Protein AF-A0A8H3UGL5-F1 (afdb_monomer_lite)

Sequence (733 aa):
MAEKVADAQNFEKLKSAYQSCKDDAAAKTAGVTPLVNMLQDFRQTWYKHDTSKDRITAGLLWVVQNSVSALIRITVDTDDRMPDQNIISFRAPKISLPALQYYRNNKTLSSYTSALADMYTLLNIDPRPLKLESAVQFEAELAKVSIGPDRYADLSYYYNPTTLVEMDQRLPNISTTAMLETLVPAGYKPTKIINSDPWFFGNLSTILLHTSDETIYQYLQNRITFSWATKLHSSYTKPISDLAASLTGQKPVTAEDRSALCTSETDLGLKWLLSAVYVQRYSTPGAKELAEEMVKNVMAAFKQNLKNESWMSAEARAKAMLKMDKMVARVGFPTSSPNITNPVELQAYYRDTTITKSSFNNSRAFASQKLIAQWKGLLKTDTDSWDIGVSDVNANYESIGNRLIIPLGILQYPIFSSQLPEYISYGAVGSIAGHEITHGFDNNGAMYDENGHYSEWWDPTTRSRFENKTQCFISQYANFSVPSPTPGPPIPLNGLQTLGENIADAGGLSASFSAWKQRSTSSPQANALLPGLNFTAAQLFFLSYSTFWCANQSPERLVSQVYSDWHSPPQFRIHAASGYPVEGVSNPSSFITPASLLKAWVVLHGDKVVGHVAIMSPDLSSLAAKMYAKTGGDVKKSASLGRLFVDAEVRGRGFGTSLVAVAQEWAKTEGIRLLLVVLEKDEVAKRMYERLGWDVLGKDVYDDGEREHIAFAYASPIDAMLAQRNHEKRDAK

InterPro domains:
  IPR000182 GNAT domain [PF00583] (595-694)
  IPR000182 GNAT domain [PS51186] (546-719)
  IPR000718 Peptidase M13 [PS51885] (1-601)
  IPR000718 Peptidase M13 [PTHR11733] (11-575)
  IPR000718 Peptidase M13 [cd08662] (1-574)
  IPR008753 Peptidase M13, N-terminal domain [PF05649] (6-334)
  IPR016181 Acyl-CoA N-acyltransferase [SSF55729] (595-710)
  IPR018497 Peptidase M13, C-terminal domain [PF01431] (394-576)
  IPR018497 Peptidase M13, C-terminal domain [PR00786] (386-398)
  IPR018497 Peptidase M13, C-terminal domain [PR00786] (404-416)
  IPR018497 Peptidase M13, C-terminal domain [PR00786] (425-441)
  IPR018497 Peptidase M13, C-terminal domain [PR00786] (501-512)
  IPR024079 Metallopeptidase, catalytic domain superfamily [G3DSA:3.40.390.10] (283-575)
  IPR042089 Peptidase M13, domain 2 [G3DSA:1.10.1380.10] (4-381)

Organism: Venturia inaequalis (NCBI:txid5025)

Structure (mmCIF, N/CA/C/O backbone):
data_AF-A0A8H3UGL5-F1
#
_entry.id   AF-A0A8H3UGL5-F1
#
loop_
_atom_site.group_PDB
_atom_site.id
_atom_site.type_symbol
_atom_site.label_atom_id
_atom_site.label_alt_id
_atom_site.label_comp_id
_atom_site.label_asym_id
_atom_site.label_entity_id
_atom_site.label_seq_id
_atom_site.pdbx_PDB_ins_code
_atom_site.Cartn_x
_atom_site.Cartn_y
_atom_site.Cartn_z
_atom_site.occupancy
_atom_site.B_iso_or_equiv
_atom_site.auth_seq_id
_atom_site.auth_comp_id
_atom_site.auth_asym_id
_atom_site.auth_atom_id
_atom_site.pdbx_PDB_model_num
ATOM 1 N N . MET A 1 1 ? 4.315 -40.675 5.692 1.00 81.94 1 MET A N 1
ATOM 2 C CA . MET A 1 1 ? 5.666 -40.681 5.075 1.00 81.94 1 MET A CA 1
ATOM 3 C C . MET A 1 1 ? 5.786 -39.574 4.032 1.00 81.94 1 MET A C 1
ATOM 5 O O . MET A 1 1 ? 6.685 -38.763 4.179 1.00 81.94 1 MET A O 1
ATOM 9 N N . ALA A 1 2 ? 4.862 -39.483 3.064 1.00 87.75 2 ALA A N 1
ATOM 10 C CA . ALA A 1 2 ? 4.851 -38.434 2.036 1.00 87.75 2 ALA A CA 1
ATOM 11 C C . ALA A 1 2 ? 4.864 -36.995 2.595 1.00 87.75 2 ALA A C 1
ATOM 13 O O . ALA A 1 2 ? 5.714 -36.211 2.196 1.00 87.75 2 ALA A O 1
ATOM 14 N N . GLU A 1 3 ? 4.014 -36.675 3.578 1.00 91.94 3 GLU A N 1
ATOM 15 C CA . GLU A 1 3 ? 3.973 -35.333 4.190 1.00 91.94 3 GLU A CA 1
ATOM 16 C C . GLU A 1 3 ? 5.302 -34.918 4.830 1.00 91.94 3 GLU A C 1
ATOM 18 O O . GLU A 1 3 ? 5.777 -33.820 4.582 1.00 91.94 3 GLU A O 1
ATOM 23 N N . LYS A 1 4 ? 5.953 -35.815 5.586 1.00 93.12 4 LYS A N 1
ATOM 24 C CA . LYS A 1 4 ? 7.270 -35.541 6.190 1.00 93.12 4 LYS A CA 1
ATOM 25 C C . LYS A 1 4 ? 8.353 -35.286 5.139 1.00 93.12 4 LYS A C 1
ATOM 27 O O . LYS A 1 4 ? 9.237 -34.467 5.357 1.00 93.12 4 LYS A O 1
ATOM 32 N N . VAL A 1 5 ? 8.302 -36.007 4.017 1.00 96.19 5 VAL A N 1
ATOM 33 C CA . VAL A 1 5 ? 9.244 -35.814 2.905 1.00 96.19 5 VAL A CA 1
ATOM 34 C C . VAL A 1 5 ? 8.989 -34.472 2.220 1.00 96.19 5 VAL A C 1
ATOM 36 O O . VAL A 1 5 ? 9.940 -33.727 1.993 1.00 96.19 5 VAL A O 1
ATOM 39 N N . ALA A 1 6 ? 7.725 -34.143 1.942 1.00 96.62 6 ALA A N 1
ATOM 40 C CA . ALA A 1 6 ? 7.345 -32.865 1.350 1.00 96.62 6 ALA A CA 1
ATOM 41 C C . ALA A 1 6 ? 7.736 -31.685 2.253 1.00 96.62 6 ALA A C 1
ATOM 43 O O . ALA A 1 6 ? 8.317 -30.718 1.771 1.00 96.62 6 ALA A O 1
ATOM 44 N N . ASP A 1 7 ? 7.499 -31.797 3.561 1.00 95.62 7 ASP A N 1
ATOM 45 C CA . ASP A 1 7 ? 7.851 -30.779 4.552 1.00 95.62 7 ASP A CA 1
ATOM 46 C C . ASP A 1 7 ? 9.367 -30.534 4.602 1.00 95.62 7 ASP A C 1
ATOM 48 O O . ASP A 1 7 ? 9.825 -29.401 4.455 1.00 95.62 7 ASP A O 1
ATOM 52 N N . ALA A 1 8 ? 10.169 -31.604 4.666 1.00 96.25 8 ALA A N 1
ATOM 53 C CA . ALA A 1 8 ? 11.627 -31.500 4.618 1.00 96.25 8 ALA A CA 1
ATOM 54 C C . ALA A 1 8 ? 12.128 -30.848 3.314 1.00 96.25 8 ALA A C 1
ATOM 56 O O . ALA A 1 8 ? 13.020 -30.000 3.340 1.00 96.25 8 ALA A O 1
ATOM 57 N N . GLN A 1 9 ? 11.542 -31.201 2.167 1.00 96.69 9 GLN A N 1
ATOM 58 C CA . GLN A 1 9 ? 11.900 -30.618 0.869 1.00 96.69 9 GLN A CA 1
ATOM 59 C C . GLN A 1 9 ? 11.495 -29.142 0.756 1.00 96.69 9 GLN A C 1
ATOM 61 O O . GLN A 1 9 ? 12.252 -28.335 0.212 1.00 96.69 9 GLN A O 1
ATOM 66 N N . ASN A 1 10 ? 10.329 -28.773 1.287 1.00 97.06 10 ASN A N 1
ATOM 67 C CA . ASN A 1 10 ? 9.876 -27.387 1.369 1.00 97.06 10 ASN A CA 1
ATOM 68 C C . ASN A 1 10 ? 10.818 -26.549 2.236 1.00 97.06 10 ASN A C 1
ATOM 70 O O . ASN A 1 10 ? 11.242 -25.468 1.820 1.00 97.06 10 ASN A O 1
ATOM 74 N N . PHE A 1 11 ? 11.197 -27.066 3.406 1.00 96.12 11 PHE A N 1
ATOM 75 C CA . PHE A 1 11 ? 12.135 -26.393 4.296 1.00 96.12 11 PHE A CA 1
ATOM 76 C C . PHE A 1 11 ? 13.517 -26.223 3.653 1.00 96.12 11 PHE A C 1
ATOM 78 O O . PHE A 1 11 ? 14.090 -25.136 3.708 1.00 96.12 11 PHE A O 1
ATOM 85 N N . GLU A 1 12 ? 14.041 -27.243 2.967 1.00 96.75 12 GLU A N 1
ATOM 86 C CA . GLU A 1 12 ? 15.314 -27.120 2.247 1.00 96.75 12 GLU A CA 1
ATOM 87 C C . GLU A 1 12 ? 15.232 -26.133 1.071 1.00 96.75 12 GLU A C 1
ATOM 89 O O . GLU A 1 12 ? 16.198 -25.406 0.831 1.00 96.75 12 GLU A O 1
ATOM 94 N N . LYS A 1 13 ? 14.087 -26.014 0.379 1.00 97.25 13 LYS A N 1
ATOM 95 C CA . LYS A 1 13 ? 13.869 -24.962 -0.634 1.00 97.25 13 LYS A CA 1
ATOM 96 C C . LYS A 1 13 ? 13.930 -23.565 -0.008 1.00 97.25 13 LYS A C 1
ATOM 98 O O . LYS A 1 13 ? 14.656 -22.707 -0.514 1.00 97.25 13 LYS A O 1
ATOM 103 N N . LEU A 1 14 ? 13.214 -23.355 1.099 1.00 96.44 14 LEU A N 1
ATOM 104 C CA . LEU A 1 14 ? 13.200 -22.098 1.855 1.00 96.44 14 LEU A CA 1
ATOM 105 C C . LEU A 1 14 ? 14.610 -21.714 2.330 1.00 96.44 14 LEU A C 1
ATOM 107 O O . LEU A 1 14 ? 15.092 -20.610 2.078 1.00 96.44 14 LEU A O 1
ATOM 111 N N . LYS A 1 15 ? 15.307 -22.663 2.955 1.00 96.62 15 LYS A N 1
ATOM 112 C CA . LYS A 1 15 ? 16.679 -22.507 3.439 1.00 96.62 15 LYS A CA 1
ATOM 113 C C . LYS A 1 15 ? 17.659 -22.225 2.305 1.00 96.62 15 LYS A C 1
ATOM 115 O O . LYS A 1 15 ? 18.490 -21.335 2.448 1.00 96.62 15 LYS A O 1
ATOM 120 N N . SER A 1 16 ? 17.546 -22.924 1.176 1.00 97.25 16 SER A N 1
ATOM 121 C CA . SER A 1 16 ? 18.399 -22.698 0.003 1.00 97.25 16 SER A CA 1
ATOM 122 C C . SER A 1 16 ? 18.219 -21.289 -0.561 1.00 97.25 16 SER A C 1
ATOM 124 O O . SER A 1 16 ? 19.206 -20.643 -0.911 1.00 97.25 16 SER A O 1
ATOM 126 N N . ALA A 1 17 ? 16.983 -20.778 -0.605 1.00 96.75 17 ALA A N 1
ATOM 127 C CA . ALA A 1 17 ? 16.708 -19.413 -1.049 1.00 96.75 17 ALA A CA 1
ATOM 128 C C . ALA A 1 17 ? 17.379 -18.393 -0.119 1.00 96.75 17 ALA A C 1
ATOM 130 O O . ALA A 1 17 ? 18.175 -17.569 -0.579 1.00 96.75 17 ALA A O 1
ATOM 131 N N . TYR A 1 18 ? 17.161 -18.525 1.190 1.00 96.44 18 TYR A N 1
ATOM 132 C CA . TYR A 1 18 ? 17.775 -17.658 2.193 1.00 96.44 18 TYR A CA 1
ATOM 133 C C . TYR A 1 18 ? 19.312 -17.719 2.161 1.00 96.44 18 TYR A C 1
ATOM 135 O O . TYR A 1 18 ? 19.978 -16.684 2.150 1.00 96.44 18 TYR A O 1
ATOM 143 N N . GLN A 1 19 ? 19.894 -18.920 2.077 1.00 96.31 19 GLN A N 1
ATOM 144 C CA . GLN A 1 19 ? 21.344 -19.125 2.012 1.00 96.31 19 GLN A CA 1
ATOM 145 C C . GLN A 1 19 ? 21.959 -18.554 0.731 1.00 96.31 19 GLN A C 1
ATOM 147 O O . GLN A 1 19 ? 22.994 -17.898 0.810 1.00 96.31 19 GLN A O 1
ATOM 152 N N . SER A 1 20 ? 21.310 -18.731 -0.426 1.00 95.56 20 SER A N 1
ATOM 153 C CA . SER A 1 20 ? 21.769 -18.139 -1.692 1.00 95.56 20 SER A CA 1
ATOM 154 C C . SER A 1 20 ? 21.808 -16.612 -1.634 1.00 95.56 20 SER A C 1
ATOM 156 O O . SER A 1 20 ? 22.701 -15.988 -2.198 1.00 95.56 20 SER A O 1
ATOM 158 N N . CYS A 1 21 ? 20.861 -16.000 -0.918 1.00 94.12 21 CYS A N 1
ATOM 159 C CA . CYS A 1 21 ? 20.869 -14.568 -0.682 1.00 94.12 21 CYS A CA 1
ATOM 160 C C . CYS A 1 21 ? 21.972 -14.173 0.306 1.00 94.12 21 CYS A C 1
ATOM 162 O O . CYS A 1 21 ? 22.686 -13.204 0.054 1.00 94.12 21 CYS A O 1
ATOM 164 N N . LYS A 1 22 ? 22.153 -14.924 1.401 1.00 93.19 22 LYS A N 1
ATOM 165 C CA . LYS A 1 22 ? 23.169 -14.666 2.436 1.00 93.19 22 LYS A CA 1
ATOM 166 C C . LYS A 1 22 ? 24.610 -14.827 1.950 1.00 93.19 22 LYS A C 1
ATOM 168 O O . LYS A 1 22 ? 25.494 -14.269 2.596 1.00 93.19 22 LYS A O 1
ATOM 173 N N . ASP A 1 23 ? 24.845 -15.543 0.852 1.00 94.19 23 ASP A N 1
ATOM 174 C CA . ASP A 1 23 ? 26.164 -15.698 0.230 1.00 94.19 23 ASP A CA 1
ATOM 175 C C . ASP A 1 23 ? 26.658 -14.368 -0.376 1.00 94.19 23 ASP A C 1
ATOM 177 O O . ASP A 1 23 ? 26.507 -14.070 -1.564 1.00 94.19 23 ASP A O 1
ATOM 181 N N . ASP A 1 24 ? 27.222 -13.527 0.492 1.00 90.81 24 ASP A N 1
ATOM 182 C CA . ASP A 1 24 ? 27.730 -12.203 0.140 1.00 90.81 24 ASP A CA 1
ATOM 183 C C . ASP A 1 24 ? 28.880 -12.276 -0.868 1.00 90.81 24 ASP A C 1
ATOM 185 O O . ASP A 1 24 ? 28.948 -11.460 -1.787 1.00 90.81 24 ASP A O 1
ATOM 189 N N . ALA A 1 25 ? 29.742 -13.290 -0.740 1.00 93.06 25 ALA A N 1
ATOM 190 C CA . ALA A 1 25 ? 30.865 -13.505 -1.641 1.00 93.06 25 ALA A CA 1
ATOM 191 C C . ALA A 1 25 ? 30.375 -13.816 -3.059 1.00 93.06 25 ALA A C 1
ATOM 193 O O . ALA A 1 25 ? 30.822 -13.167 -4.003 1.00 93.06 25 ALA A O 1
ATOM 194 N N . ALA A 1 26 ? 29.410 -14.728 -3.216 1.00 94.50 26 ALA A N 1
ATOM 195 C CA . ALA A 1 26 ? 28.825 -15.029 -4.520 1.00 94.50 26 ALA A CA 1
ATOM 196 C C . ALA A 1 26 ? 28.144 -13.802 -5.144 1.00 94.50 26 ALA A C 1
ATOM 198 O O . ALA A 1 26 ? 28.345 -13.527 -6.329 1.00 94.50 26 ALA A O 1
ATOM 199 N N . ALA A 1 27 ? 27.386 -13.028 -4.359 1.00 92.44 27 ALA A N 1
ATOM 200 C CA . ALA A 1 27 ? 26.757 -11.798 -4.840 1.00 92.44 27 ALA A CA 1
ATOM 201 C C . ALA A 1 27 ? 27.790 -10.735 -5.253 1.00 92.44 27 ALA A C 1
ATOM 203 O O . ALA A 1 27 ? 27.627 -10.084 -6.285 1.00 92.44 27 ALA A O 1
ATOM 204 N N . LYS A 1 28 ? 28.874 -10.581 -4.486 1.00 93.12 28 LYS A N 1
ATOM 205 C CA . LYS A 1 28 ? 29.972 -9.659 -4.799 1.00 93.12 28 LYS A CA 1
ATOM 206 C C . LYS A 1 28 ? 30.737 -10.088 -6.049 1.00 93.12 28 LYS A C 1
ATOM 208 O O . LYS A 1 28 ? 31.043 -9.244 -6.883 1.00 93.12 28 LYS A O 1
ATOM 213 N N . THR A 1 29 ? 31.007 -11.384 -6.207 1.00 96.06 29 THR A N 1
ATOM 214 C CA . THR A 1 29 ? 31.648 -11.948 -7.404 1.00 96.06 29 THR A CA 1
ATOM 215 C C . THR A 1 29 ? 30.775 -11.790 -8.646 1.00 96.06 29 THR A C 1
ATOM 217 O O . THR A 1 29 ? 31.304 -11.482 -9.710 1.00 96.06 29 THR A O 1
ATOM 220 N N . ALA A 1 30 ? 29.453 -11.960 -8.530 1.00 96.06 30 ALA A N 1
ATOM 221 C CA . ALA A 1 30 ? 28.528 -11.711 -9.637 1.00 96.06 30 ALA A CA 1
ATOM 222 C C . ALA A 1 30 ? 28.521 -10.234 -10.073 1.00 96.06 30 ALA A C 1
ATOM 224 O O . ALA A 1 30 ? 28.273 -9.939 -11.243 1.00 96.06 30 ALA A O 1
ATOM 225 N N . GLY A 1 31 ? 28.810 -9.315 -9.147 1.00 95.31 31 GLY A N 1
ATOM 226 C CA . GLY A 1 31 ? 28.945 -7.894 -9.430 1.00 95.31 31 GLY A CA 1
ATOM 227 C C . GLY A 1 31 ? 27.689 -7.311 -10.076 1.00 95.31 31 GLY A C 1
ATOM 228 O O . GLY A 1 31 ? 26.563 -7.623 -9.691 1.00 95.31 31 GLY A O 1
ATOM 229 N N . VAL A 1 32 ? 27.889 -6.480 -11.098 1.00 96.94 32 VAL A N 1
ATOM 230 C CA . VAL A 1 32 ? 26.809 -5.860 -11.888 1.00 96.94 32 VAL A CA 1
ATOM 231 C C . VAL A 1 32 ? 26.359 -6.700 -13.084 1.00 96.94 32 VAL A C 1
ATOM 233 O O . VAL A 1 32 ? 25.373 -6.359 -13.737 1.00 96.94 32 VAL A O 1
ATOM 236 N N . THR A 1 33 ? 27.058 -7.800 -13.384 1.00 97.56 33 THR A N 1
ATOM 237 C CA . THR A 1 33 ? 26.854 -8.598 -14.601 1.00 97.56 33 THR A CA 1
ATOM 238 C C . THR A 1 33 ? 25.400 -9.036 -14.811 1.00 97.56 33 THR A C 1
ATOM 240 O O . THR A 1 33 ? 24.916 -8.878 -15.931 1.00 97.56 33 THR A O 1
ATOM 243 N N . PRO A 1 34 ? 24.648 -9.515 -13.795 1.00 97.19 34 PRO A N 1
ATOM 244 C CA . PRO A 1 34 ? 23.256 -9.916 -14.002 1.00 97.19 34 PRO A CA 1
ATOM 245 C C . PRO A 1 34 ? 22.350 -8.779 -14.497 1.00 97.19 34 PRO A C 1
ATOM 247 O O . PRO A 1 34 ? 21.527 -9.000 -15.385 1.00 97.19 34 PRO A O 1
ATOM 250 N N . LEU A 1 35 ? 22.523 -7.559 -13.973 1.00 97.81 35 LEU A N 1
ATOM 251 C CA . LEU A 1 35 ? 21.745 -6.394 -14.405 1.00 97.81 35 LEU A CA 1
ATOM 252 C C . LEU A 1 35 ? 22.219 -5.868 -15.766 1.00 97.81 35 LEU A C 1
ATOM 254 O O . LEU A 1 35 ? 21.395 -5.501 -16.598 1.00 97.81 35 LEU A O 1
ATOM 258 N N . VAL A 1 36 ? 23.527 -5.882 -16.034 1.00 98.00 36 VAL A N 1
ATOM 259 C CA . VAL A 1 36 ? 24.068 -5.503 -17.349 1.00 98.00 36 VAL A CA 1
ATOM 260 C C . VAL A 1 36 ? 23.531 -6.423 -18.448 1.00 98.00 36 VAL A C 1
ATOM 262 O O . VAL A 1 36 ? 23.063 -5.926 -19.469 1.00 98.00 36 VAL A O 1
ATOM 265 N N . ASN A 1 37 ? 23.519 -7.740 -18.226 1.00 97.56 37 ASN A N 1
ATOM 266 C CA . ASN A 1 37 ? 22.947 -8.700 -19.175 1.00 97.56 37 ASN A CA 1
ATOM 267 C C . ASN A 1 37 ? 21.457 -8.424 -19.411 1.00 97.56 37 ASN A C 1
ATOM 269 O O . ASN A 1 37 ? 21.000 -8.380 -20.546 1.00 97.56 37 ASN A O 1
ATOM 273 N N . MET A 1 38 ? 20.714 -8.145 -18.340 1.00 97.62 38 MET A N 1
ATOM 274 C CA . MET A 1 38 ? 19.297 -7.802 -18.423 1.00 97.62 38 MET A CA 1
ATOM 275 C C . MET A 1 38 ? 19.041 -6.523 -19.247 1.00 97.62 38 MET A C 1
ATOM 277 O O . MET A 1 38 ? 18.114 -6.483 -20.055 1.00 97.62 38 MET A O 1
ATOM 281 N N . LEU A 1 39 ? 19.880 -5.493 -19.102 1.00 97.88 39 LEU A N 1
ATOM 282 C CA . LEU A 1 39 ? 19.813 -4.277 -19.923 1.00 97.88 39 LEU A CA 1
ATOM 283 C C . LEU A 1 39 ? 20.205 -4.538 -21.387 1.00 97.88 39 LEU A C 1
ATOM 285 O O . LEU A 1 39 ? 19.631 -3.931 -22.291 1.00 97.88 39 LEU A O 1
ATOM 289 N N . GLN A 1 40 ? 21.145 -5.449 -21.646 1.00 97.44 40 GLN A N 1
ATOM 290 C CA . GLN A 1 40 ? 21.504 -5.865 -23.005 1.00 97.44 40 GLN A CA 1
ATOM 291 C C . GLN A 1 40 ? 20.361 -6.626 -23.689 1.00 97.44 40 GLN A C 1
ATOM 293 O O . GLN A 1 40 ? 20.052 -6.332 -24.844 1.00 97.44 40 GLN A O 1
ATOM 298 N N . ASP A 1 41 ? 19.690 -7.536 -22.982 1.00 97.81 41 ASP A N 1
ATOM 299 C CA . ASP A 1 41 ? 18.515 -8.255 -23.488 1.00 97.81 41 ASP A CA 1
ATOM 300 C C . ASP A 1 41 ? 17.373 -7.284 -23.826 1.00 97.81 41 ASP A C 1
ATOM 302 O O . ASP A 1 41 ? 16.737 -7.387 -24.883 1.00 97.81 41 ASP A O 1
ATOM 306 N N . PHE A 1 42 ? 17.142 -6.287 -22.964 1.00 98.19 42 PHE A N 1
ATOM 307 C CA . PHE A 1 42 ? 16.182 -5.216 -23.229 1.00 98.19 42 PHE A CA 1
ATOM 308 C C . PHE A 1 42 ? 16.574 -4.396 -24.463 1.00 98.19 42 PHE A C 1
ATOM 310 O O . PHE A 1 42 ? 15.747 -4.169 -25.347 1.00 98.19 42 PHE A O 1
ATOM 317 N N . ARG A 1 43 ? 17.851 -4.009 -24.579 1.00 97.12 43 ARG A N 1
ATOM 318 C CA . ARG A 1 43 ? 18.382 -3.294 -25.746 1.00 97.12 43 ARG A CA 1
ATOM 319 C C . ARG A 1 43 ? 18.146 -4.068 -27.040 1.00 97.12 43 ARG A C 1
ATOM 321 O O . ARG A 1 43 ? 17.683 -3.492 -28.021 1.00 97.12 43 ARG A O 1
ATOM 328 N N . GLN A 1 44 ? 18.457 -5.361 -27.054 1.00 97.31 44 GLN A N 1
ATOM 329 C CA . GLN A 1 44 ? 18.220 -6.214 -28.218 1.00 97.31 44 GLN A CA 1
ATOM 330 C C . GLN A 1 44 ? 16.731 -6.298 -28.555 1.00 97.31 44 GLN A C 1
ATOM 332 O O . GLN A 1 44 ? 16.378 -6.276 -29.727 1.00 97.31 44 GLN A O 1
ATOM 337 N N . THR A 1 45 ? 15.860 -6.372 -27.548 1.00 96.88 45 THR A N 1
ATOM 338 C CA . THR A 1 45 ? 14.404 -6.375 -27.748 1.00 96.88 45 THR A CA 1
ATOM 339 C C . THR A 1 45 ? 13.929 -5.072 -28.385 1.00 96.88 45 THR A C 1
ATOM 341 O O . THR A 1 45 ? 13.194 -5.112 -29.364 1.00 96.88 45 THR A O 1
ATOM 344 N N . TRP A 1 46 ? 14.406 -3.925 -27.896 1.00 96.75 46 TRP A N 1
ATOM 345 C CA . TRP A 1 46 ? 14.061 -2.615 -28.446 1.00 96.75 46 TRP A CA 1
ATOM 346 C C . TRP A 1 46 ? 14.495 -2.470 -29.911 1.00 96.75 46 TRP A C 1
ATOM 348 O O . TRP A 1 46 ? 13.679 -2.174 -30.776 1.00 96.75 46 TRP A O 1
ATOM 358 N N . TYR A 1 47 ? 15.765 -2.734 -30.226 1.00 96.12 47 TYR A N 1
ATOM 359 C CA . TYR A 1 47 ? 16.312 -2.493 -31.569 1.00 96.12 47 TYR A CA 1
ATOM 360 C C . TYR A 1 47 ? 15.995 -3.585 -32.608 1.00 96.12 47 TYR A C 1
ATOM 362 O O . TYR A 1 47 ? 16.440 -3.472 -33.746 1.00 96.12 47 TYR A O 1
ATOM 370 N N . LYS A 1 48 ? 15.218 -4.620 -32.257 1.00 96.19 48 LYS A N 1
ATOM 371 C CA . LYS A 1 48 ? 14.674 -5.599 -33.221 1.00 96.19 48 LYS A CA 1
ATOM 372 C C . LYS A 1 48 ? 13.540 -5.042 -34.082 1.00 96.19 48 LYS A C 1
ATOM 374 O O . LYS A 1 48 ? 13.184 -5.670 -35.074 1.00 96.19 48 LYS A O 1
ATOM 379 N N . HIS A 1 49 ? 12.959 -3.914 -33.685 1.00 95.06 49 HIS A N 1
ATOM 380 C CA . HIS A 1 49 ? 11.800 -3.323 -34.338 1.00 95.06 49 HIS A CA 1
ATOM 381 C C . HIS A 1 49 ? 12.155 -1.982 -34.988 1.00 95.06 49 HIS A C 1
ATOM 383 O O . HIS A 1 49 ? 12.919 -1.185 -34.432 1.00 95.06 49 HIS A O 1
ATOM 389 N N . ASP A 1 50 ? 11.571 -1.721 -36.157 1.00 92.62 50 ASP A N 1
ATOM 390 C CA . ASP A 1 50 ? 11.890 -0.541 -36.966 1.00 92.62 50 ASP A CA 1
ATOM 391 C C . ASP A 1 50 ? 10.999 0.665 -36.648 1.00 92.62 50 ASP A C 1
ATOM 393 O O . ASP A 1 50 ? 11.456 1.805 -36.725 1.00 92.62 50 ASP A O 1
ATOM 397 N N . THR A 1 51 ? 9.741 0.433 -36.260 1.00 96.44 51 THR A N 1
ATOM 398 C CA . THR A 1 51 ? 8.786 1.510 -35.968 1.00 96.44 51 THR A CA 1
ATOM 399 C C . THR A 1 51 ? 8.782 1.876 -34.484 1.00 96.44 51 THR A C 1
ATOM 401 O O . THR A 1 51 ? 8.935 1.014 -33.619 1.00 96.44 51 THR A O 1
ATOM 404 N N . SER A 1 52 ? 8.550 3.155 -34.174 1.00 96.19 52 SER A N 1
ATOM 405 C CA . SER A 1 52 ? 8.426 3.637 -32.787 1.00 96.19 52 SER A CA 1
ATOM 406 C C . SER A 1 52 ? 7.339 2.878 -32.012 1.00 96.19 52 SER A C 1
ATOM 408 O O . SER A 1 52 ? 7.579 2.399 -30.905 1.00 96.19 52 SER A O 1
ATOM 410 N N . LYS A 1 53 ? 6.167 2.658 -32.629 1.00 97.31 53 LYS A N 1
ATOM 411 C CA . LYS A 1 53 ? 5.061 1.902 -32.021 1.00 97.31 53 LYS A CA 1
ATOM 412 C C . LYS A 1 53 ? 5.474 0.484 -31.631 1.00 97.31 53 LYS A C 1
ATOM 414 O O . LYS A 1 53 ? 5.194 0.052 -30.511 1.00 97.31 53 LYS A O 1
ATOM 419 N N . ASP A 1 54 ? 6.144 -0.234 -32.527 1.00 97.56 54 ASP A N 1
ATOM 420 C CA . ASP A 1 54 ? 6.553 -1.616 -32.274 1.00 97.56 54 ASP A CA 1
ATOM 421 C C . ASP A 1 54 ? 7.661 -1.680 -31.218 1.00 97.56 54 ASP A C 1
ATOM 423 O O . ASP A 1 54 ? 7.617 -2.538 -30.337 1.00 97.56 54 ASP A O 1
ATOM 427 N N . ARG A 1 55 ? 8.599 -0.722 -31.228 1.00 97.69 55 ARG A N 1
ATOM 428 C CA . ARG A 1 55 ? 9.632 -0.576 -30.189 1.00 97.69 55 ARG A CA 1
ATOM 429 C C . ARG A 1 55 ? 9.031 -0.352 -28.809 1.00 97.69 55 ARG A C 1
ATOM 431 O O . ARG A 1 55 ? 9.381 -1.069 -27.872 1.00 97.69 55 ARG A O 1
ATOM 438 N N . ILE A 1 56 ? 8.110 0.607 -28.680 1.00 98.06 56 ILE A N 1
ATOM 439 C CA . ILE A 1 56 ? 7.446 0.914 -27.407 1.00 98.06 56 ILE A CA 1
ATOM 440 C C . ILE A 1 56 ? 6.622 -0.290 -26.948 1.00 98.06 56 ILE A C 1
ATOM 442 O O . ILE A 1 56 ? 6.707 -0.666 -25.783 1.00 98.06 56 ILE A O 1
ATOM 446 N N . THR A 1 57 ? 5.878 -0.931 -27.853 1.00 98.06 57 THR A N 1
ATOM 447 C CA . THR A 1 57 ? 5.067 -2.118 -27.542 1.00 98.06 57 THR A CA 1
ATOM 448 C C . THR A 1 57 ? 5.936 -3.274 -27.043 1.00 98.06 57 THR A C 1
ATOM 450 O O . THR A 1 57 ? 5.677 -3.816 -25.969 1.00 98.06 57 THR A O 1
ATOM 453 N N . ALA A 1 58 ? 6.997 -3.628 -27.772 1.00 98.06 58 ALA A N 1
ATOM 454 C CA . ALA A 1 58 ? 7.903 -4.711 -27.400 1.00 98.06 58 ALA A CA 1
ATOM 455 C C . ALA A 1 58 ? 8.684 -4.395 -26.117 1.00 98.06 58 ALA A C 1
ATOM 457 O O . ALA A 1 58 ? 8.821 -5.250 -25.241 1.00 98.06 58 ALA A O 1
ATOM 458 N N . GLY A 1 59 ? 9.155 -3.154 -25.967 1.00 97.94 59 GLY A N 1
ATOM 459 C CA . GLY A 1 59 ? 9.835 -2.694 -24.762 1.00 97.94 59 GLY A CA 1
ATOM 460 C C . GLY A 1 59 ? 8.925 -2.729 -23.533 1.00 97.94 59 GLY A C 1
ATOM 461 O O . GLY A 1 59 ? 9.340 -3.205 -22.476 1.00 97.94 59 GLY A O 1
ATOM 462 N N . LEU A 1 60 ? 7.672 -2.289 -23.676 1.00 97.75 60 LEU A N 1
ATOM 463 C CA . LEU A 1 60 ? 6.676 -2.317 -22.610 1.00 97.75 60 LEU A CA 1
ATOM 464 C C . LEU A 1 60 ? 6.288 -3.757 -22.228 1.00 97.75 60 LEU A C 1
ATOM 466 O O . LEU A 1 60 ? 6.222 -4.091 -21.046 1.00 97.75 60 LEU A O 1
ATOM 470 N N . LEU A 1 61 ? 6.087 -4.635 -23.212 1.00 97.81 61 LEU A N 1
ATOM 471 C CA . LEU A 1 61 ? 5.849 -6.058 -22.970 1.00 97.81 61 LEU A CA 1
ATOM 472 C C . LEU A 1 61 ? 7.010 -6.691 -22.194 1.00 97.81 61 LEU A C 1
ATOM 474 O O . LEU A 1 61 ? 6.786 -7.394 -21.208 1.00 97.81 61 LEU A O 1
ATOM 478 N N . TRP A 1 62 ? 8.248 -6.387 -22.587 1.00 97.75 62 TRP A N 1
ATOM 479 C CA . TRP A 1 62 ? 9.441 -6.910 -21.930 1.00 97.75 62 TRP A CA 1
ATOM 480 C C . TRP A 1 62 ? 9.530 -6.467 -20.464 1.00 97.75 62 TRP A C 1
ATOM 482 O O . TRP A 1 62 ? 9.818 -7.293 -19.592 1.00 97.75 62 TRP A O 1
ATOM 492 N N . VAL A 1 63 ? 9.257 -5.190 -20.154 1.00 97.25 63 VAL A N 1
ATOM 493 C CA . VAL A 1 63 ? 9.288 -4.709 -18.757 1.00 97.25 63 VAL A CA 1
ATOM 494 C C . VAL A 1 63 ? 8.171 -5.339 -17.926 1.00 97.25 63 VAL A C 1
ATOM 496 O O . VAL A 1 63 ? 8.439 -5.749 -16.798 1.00 97.25 63 VAL A O 1
ATOM 499 N N . VAL A 1 64 ? 6.969 -5.533 -18.487 1.00 96.38 64 VAL A N 1
ATOM 500 C CA . VAL A 1 64 ? 5.870 -6.253 -17.817 1.00 96.38 64 VAL A CA 1
ATOM 501 C C . VAL A 1 64 ? 6.269 -7.699 -17.512 1.00 96.38 64 VAL A C 1
ATOM 503 O O . VAL A 1 64 ? 6.142 -8.137 -16.369 1.00 96.38 64 VAL A O 1
ATOM 506 N N . GLN A 1 65 ? 6.827 -8.423 -18.487 1.00 96.06 65 GLN A N 1
ATOM 507 C CA . GLN A 1 65 ? 7.301 -9.804 -18.313 1.00 96.06 65 GLN A CA 1
ATOM 508 C C . GLN A 1 65 ? 8.426 -9.928 -17.277 1.00 96.06 65 GLN A C 1
ATOM 510 O O . GLN A 1 65 ? 8.562 -10.961 -16.625 1.00 96.06 65 GLN A O 1
ATOM 515 N N . ASN A 1 66 ? 9.195 -8.858 -17.071 1.00 96.12 66 ASN A N 1
ATOM 516 C CA . ASN A 1 66 ? 10.228 -8.774 -16.043 1.00 96.12 66 ASN A CA 1
ATOM 517 C C . ASN A 1 66 ? 9.758 -8.039 -14.772 1.00 96.12 66 ASN A C 1
ATOM 519 O O . ASN A 1 66 ? 10.586 -7.592 -13.981 1.00 96.12 66 ASN A O 1
ATOM 523 N N . SER A 1 67 ? 8.440 -7.933 -14.551 1.00 95.06 67 SER A N 1
ATOM 524 C CA . SER A 1 67 ? 7.817 -7.356 -13.345 1.00 95.06 67 SER A CA 1
ATOM 525 C C . SER A 1 67 ? 8.261 -5.925 -13.009 1.00 95.06 67 SER A C 1
ATOM 527 O O . SER A 1 67 ? 8.305 -5.527 -11.844 1.00 95.06 67 SER A O 1
ATOM 529 N N . VAL A 1 68 ? 8.570 -5.131 -14.032 1.00 96.19 68 VAL A N 1
ATOM 530 C CA . VAL A 1 68 ? 8.905 -3.709 -13.929 1.00 96.19 68 VAL A CA 1
ATOM 531 C C . VAL A 1 68 ? 7.682 -2.883 -14.325 1.00 96.19 68 VAL A C 1
ATOM 533 O O . VAL A 1 68 ? 7.064 -3.113 -15.361 1.00 96.19 68 VAL A O 1
ATOM 536 N N . SER A 1 69 ? 7.328 -1.891 -13.504 1.00 94.81 69 SER A N 1
ATOM 537 C CA . SER A 1 69 ? 6.220 -0.977 -13.806 1.00 94.81 69 SER A CA 1
ATOM 538 C C . SER A 1 69 ? 6.728 0.265 -14.537 1.00 94.81 69 SER A C 1
ATOM 540 O O . SER A 1 69 ? 7.543 1.011 -13.987 1.00 94.81 69 SER A O 1
ATOM 542 N N . ALA A 1 70 ? 6.232 0.487 -15.755 1.00 96.25 70 ALA A N 1
ATOM 543 C CA . ALA A 1 70 ? 6.541 1.643 -16.593 1.00 96.25 70 ALA A CA 1
ATOM 544 C C . ALA A 1 70 ? 5.416 1.859 -17.616 1.00 96.25 70 ALA A C 1
ATOM 546 O O . ALA A 1 70 ? 4.888 0.868 -18.096 1.00 96.25 70 ALA A O 1
ATOM 547 N N . LEU A 1 71 ? 5.077 3.111 -17.953 1.00 96.62 71 LEU A N 1
ATOM 548 C CA . LEU A 1 71 ? 3.998 3.540 -18.877 1.00 96.62 71 LEU A CA 1
ATOM 549 C C . LEU A 1 71 ? 2.584 2.999 -18.590 1.00 96.62 71 LEU A C 1
ATOM 551 O O . LEU A 1 71 ? 1.668 3.787 -18.416 1.00 96.62 71 LEU A O 1
ATOM 555 N N . ILE A 1 72 ? 2.391 1.684 -18.542 1.00 96.06 72 ILE A N 1
ATOM 556 C CA . ILE A 1 72 ? 1.129 0.995 -18.278 1.00 96.06 72 ILE A CA 1
ATOM 557 C C . ILE A 1 72 ? 1.411 -0.137 -17.293 1.00 96.06 72 ILE A C 1
ATOM 559 O O . ILE A 1 72 ? 2.298 -0.965 -17.510 1.00 96.06 72 ILE A O 1
ATOM 563 N N . ARG A 1 73 ? 0.638 -0.212 -16.211 1.00 95.50 73 ARG A N 1
ATOM 564 C CA . ARG A 1 73 ? 0.589 -1.400 -15.360 1.00 95.50 73 ARG A CA 1
ATOM 565 C C . ARG A 1 73 ? -0.621 -2.233 -15.769 1.00 95.50 73 ARG A C 1
ATOM 567 O O . ARG A 1 73 ? -1.742 -1.745 -15.692 1.00 95.50 73 ARG A O 1
ATOM 574 N N . ILE A 1 74 ? -0.379 -3.469 -16.192 1.00 96.00 74 ILE A N 1
ATOM 575 C CA . ILE A 1 74 ? -1.428 -4.421 -16.564 1.00 96.00 74 ILE A CA 1
ATOM 576 C C . ILE A 1 74 ? -1.547 -5.437 -15.433 1.00 96.00 74 ILE A C 1
ATOM 578 O O . ILE A 1 74 ? -0.563 -6.100 -15.099 1.00 96.00 74 ILE A O 1
ATOM 582 N N . THR A 1 75 ? -2.722 -5.515 -14.820 1.00 95.06 75 THR A N 1
ATOM 583 C CA . THR A 1 75 ? -3.017 -6.425 -13.711 1.00 95.06 75 THR A CA 1
ATOM 584 C C . THR A 1 75 ? -4.190 -7.329 -14.052 1.00 95.06 75 THR A C 1
ATOM 586 O O . THR A 1 75 ? -5.017 -7.001 -14.897 1.00 95.06 75 THR A O 1
ATOM 589 N N . VAL A 1 76 ? -4.239 -8.482 -13.397 1.00 95.38 76 VAL A N 1
ATOM 590 C CA . VAL A 1 76 ? -5.448 -9.297 -13.266 1.00 95.38 76 VAL A CA 1
ATOM 591 C C . VAL A 1 76 ? -5.934 -9.109 -11.840 1.00 95.38 76 VAL A C 1
ATOM 593 O O . VAL A 1 76 ? -5.176 -9.405 -10.912 1.00 95.38 76 VAL A O 1
ATOM 596 N N . ASP A 1 77 ? -7.146 -8.586 -11.705 1.00 91.00 77 ASP A N 1
ATOM 597 C CA . ASP A 1 77 ? -7.807 -8.261 -10.440 1.00 91.00 77 ASP A CA 1
ATOM 598 C C . ASP A 1 77 ? -9.224 -8.860 -10.454 1.00 91.00 77 ASP A C 1
ATOM 600 O O . ASP A 1 77 ? -9.739 -9.176 -11.528 1.00 91.00 77 ASP A O 1
ATOM 604 N N . THR A 1 78 ? -9.873 -8.994 -9.301 1.00 92.50 78 THR A N 1
ATOM 605 C CA . THR A 1 78 ? -11.299 -9.352 -9.247 1.00 92.50 78 THR A CA 1
ATOM 606 C C . THR A 1 78 ? -12.145 -8.221 -9.858 1.00 92.50 78 THR A C 1
ATOM 608 O O . THR A 1 78 ? -11.842 -7.049 -9.639 1.00 92.50 78 THR A O 1
ATOM 611 N N . ASP A 1 79 ? -13.176 -8.530 -10.652 1.00 93.75 79 ASP A N 1
ATOM 612 C CA . ASP A 1 79 ? -14.072 -7.513 -11.229 1.00 93.75 79 ASP A CA 1
ATOM 613 C C . ASP A 1 79 ? -14.959 -6.927 -10.120 1.00 93.75 79 ASP A C 1
ATOM 615 O O . ASP A 1 79 ? -15.735 -7.647 -9.493 1.00 93.75 79 ASP A O 1
ATOM 619 N N . ASP A 1 80 ? -14.884 -5.609 -9.908 1.00 92.75 80 ASP A N 1
ATOM 620 C CA . ASP A 1 80 ? -15.623 -4.917 -8.843 1.00 92.75 80 ASP A CA 1
ATOM 621 C C . ASP A 1 80 ? -17.148 -5.127 -8.919 1.00 92.75 80 ASP A C 1
ATOM 623 O O . ASP A 1 80 ? -17.838 -5.002 -7.911 1.00 92.75 80 ASP A O 1
ATOM 627 N N . ARG A 1 81 ? -17.711 -5.447 -10.095 1.00 92.94 81 ARG A N 1
ATOM 628 C CA . ARG A 1 81 ? -19.144 -5.766 -10.261 1.00 92.94 81 ARG A CA 1
ATOM 629 C C . ARG A 1 81 ? -19.436 -7.257 -10.407 1.00 92.94 81 ARG A C 1
ATOM 631 O O . ARG A 1 81 ? -20.608 -7.625 -10.402 1.00 92.94 81 ARG A O 1
ATOM 638 N N . MET A 1 82 ? -18.414 -8.100 -10.554 1.00 91.88 82 MET A N 1
ATOM 639 C CA . MET A 1 82 ? -18.534 -9.562 -10.624 1.00 91.88 82 MET A CA 1
ATOM 640 C C . MET A 1 82 ? -17.451 -10.218 -9.739 1.00 91.88 82 MET A C 1
ATOM 642 O O . MET A 1 82 ? -16.454 -10.712 -10.266 1.00 91.88 82 MET A O 1
ATOM 646 N N . PRO A 1 83 ? -17.635 -10.236 -8.401 1.00 89.12 83 PRO A N 1
ATOM 647 C CA . PRO A 1 83 ? -16.679 -10.753 -7.412 1.00 89.12 83 PRO A CA 1
ATOM 648 C C . PRO A 1 83 ? -16.232 -12.210 -7.606 1.00 89.12 83 PRO A C 1
ATOM 650 O O . PRO A 1 83 ? -15.257 -12.654 -7.002 1.00 89.12 83 PRO A O 1
ATOM 653 N N . ASP A 1 84 ? -16.946 -12.983 -8.425 1.00 90.06 84 ASP A N 1
ATOM 654 C CA . ASP A 1 84 ? -16.620 -14.363 -8.784 1.00 90.06 84 ASP A CA 1
ATOM 655 C C . ASP A 1 84 ? -15.702 -14.472 -10.015 1.00 90.06 84 ASP A C 1
ATOM 657 O O . ASP A 1 84 ? -15.254 -15.567 -10.371 1.00 90.06 84 ASP A O 1
ATOM 661 N N . GLN A 1 85 ? -15.371 -13.353 -10.659 1.00 92.56 85 GLN A N 1
ATOM 662 C CA . GLN A 1 85 ? -14.597 -13.288 -11.894 1.00 92.56 85 GLN A CA 1
ATOM 663 C C . GLN A 1 85 ? -13.382 -12.379 -11.748 1.00 92.56 85 GLN A C 1
ATOM 665 O O . GLN A 1 85 ? -13.434 -11.314 -11.143 1.00 92.56 85 GLN A O 1
ATOM 670 N N . ASN A 1 86 ? -12.288 -12.789 -12.383 1.00 94.75 86 ASN A N 1
ATOM 671 C CA . ASN A 1 86 ? -11.123 -11.944 -12.578 1.00 94.75 86 ASN A CA 1
ATOM 672 C C . ASN A 1 86 ? -11.192 -11.236 -13.936 1.00 94.75 86 ASN A C 1
ATOM 674 O O . ASN A 1 86 ? -11.611 -11.818 -14.937 1.00 94.75 86 ASN A O 1
ATOM 678 N N . ILE A 1 87 ? -10.714 -9.998 -13.984 1.00 95.69 87 ILE A N 1
ATOM 679 C CA . ILE A 1 87 ? -10.664 -9.150 -15.172 1.00 95.69 87 ILE A CA 1
ATOM 680 C C . ILE A 1 87 ? -9.280 -8.518 -15.335 1.00 95.69 87 ILE A C 1
ATOM 682 O O . ILE A 1 87 ? -8.533 -8.319 -14.377 1.00 95.69 87 ILE A O 1
ATOM 686 N N . ILE A 1 88 ? -8.917 -8.219 -16.584 1.00 97.62 88 ILE A N 1
ATOM 687 C CA . ILE A 1 88 ? -7.683 -7.498 -16.898 1.00 97.62 88 ILE A CA 1
ATOM 688 C C . ILE A 1 88 ? -7.928 -6.001 -16.701 1.00 97.62 88 ILE A C 1
ATOM 690 O O . ILE A 1 88 ? -8.846 -5.439 -17.300 1.00 97.62 88 ILE A O 1
ATOM 694 N N . SER A 1 89 ? -7.057 -5.355 -15.934 1.00 96.62 89 SER A N 1
ATOM 695 C CA . SER A 1 89 ? -7.118 -3.932 -15.612 1.00 96.62 89 SER A CA 1
ATOM 696 C C . SER A 1 89 ? -5.858 -3.209 -16.080 1.00 96.62 89 SER A C 1
ATOM 698 O O . SER A 1 89 ? -4.730 -3.644 -15.836 1.00 96.62 89 SER A O 1
ATOM 700 N N . PHE A 1 90 ? -6.049 -2.073 -16.743 1.00 96.88 90 PHE A N 1
ATOM 701 C CA . PHE A 1 90 ? -4.995 -1.164 -17.176 1.00 96.88 90 PHE A CA 1
ATOM 702 C C . PHE A 1 90 ? -4.944 0.009 -16.205 1.00 96.88 90 PHE A C 1
ATOM 704 O O . PHE A 1 90 ? -5.923 0.731 -16.037 1.00 96.88 90 PHE A O 1
ATOM 711 N N . ARG A 1 91 ? -3.793 0.207 -15.564 1.00 95.00 91 ARG A N 1
ATOM 712 C CA . ARG A 1 91 ? -3.573 1.232 -14.537 1.00 95.00 91 ARG A CA 1
ATOM 713 C C . ARG A 1 91 ? -2.365 2.099 -14.890 1.00 95.00 91 ARG A C 1
ATOM 715 O O . ARG A 1 91 ? -1.435 1.636 -15.559 1.00 95.00 91 ARG A O 1
ATOM 722 N N . ALA A 1 92 ? -2.338 3.329 -14.383 1.00 94.12 92 ALA A N 1
ATOM 723 C CA . ALA A 1 92 ? -1.141 4.163 -14.424 1.00 94.12 92 ALA A CA 1
ATOM 724 C C . ALA A 1 92 ? 0.072 3.444 -13.781 1.00 94.12 92 ALA A C 1
ATOM 726 O O . ALA A 1 92 ? -0.082 2.595 -12.883 1.00 94.12 92 ALA A O 1
ATOM 727 N N . PRO A 1 93 ? 1.301 3.731 -14.244 1.00 94.50 93 PRO A N 1
ATOM 728 C CA . PRO A 1 93 ? 2.494 3.058 -13.763 1.00 94.50 93 PRO A CA 1
ATOM 729 C C . PRO A 1 93 ? 2.851 3.533 -12.352 1.00 94.50 93 PRO A C 1
ATOM 731 O O . PRO A 1 93 ? 2.464 4.611 -11.911 1.00 94.50 93 PRO A O 1
ATOM 734 N N . LYS A 1 94 ? 3.651 2.736 -11.640 1.00 92.00 94 LYS A N 1
ATOM 735 C CA . LYS A 1 94 ? 4.418 3.274 -10.512 1.00 92.00 94 LYS A CA 1
ATOM 736 C C . LYS A 1 94 ? 5.527 4.172 -11.070 1.00 92.00 94 LYS A C 1
ATOM 738 O O . LYS A 1 94 ? 6.140 3.821 -12.077 1.00 92.00 94 LYS A O 1
ATOM 743 N N . ILE A 1 95 ? 5.806 5.276 -10.389 1.00 90.62 95 ILE A N 1
ATOM 744 C CA . ILE A 1 95 ? 6.859 6.252 -10.716 1.00 90.62 95 ILE A CA 1
ATOM 745 C C . ILE A 1 95 ? 8.064 6.091 -9.772 1.00 90.62 95 ILE A C 1
ATOM 747 O O . ILE A 1 95 ? 7.969 5.382 -8.768 1.00 90.62 95 ILE A O 1
ATOM 751 N N . SER A 1 96 ? 9.237 6.617 -10.137 1.00 93.00 96 SER A N 1
ATOM 752 C CA . SER A 1 96 ? 10.487 6.417 -9.375 1.00 93.00 96 SER A CA 1
ATOM 753 C C . SER A 1 96 ? 10.540 7.221 -8.083 1.00 93.00 96 SER A C 1
ATOM 755 O O . SER A 1 96 ? 10.968 6.692 -7.059 1.00 93.00 96 SER A O 1
ATOM 757 N N . LEU A 1 97 ? 10.111 8.484 -8.117 1.00 94.44 97 LEU A N 1
ATOM 758 C CA . LEU A 1 97 ? 9.946 9.289 -6.910 1.00 94.44 97 LEU A CA 1
ATOM 759 C C . LEU A 1 97 ? 8.521 9.088 -6.378 1.00 94.44 97 LEU A C 1
ATOM 761 O O . LEU A 1 97 ? 7.587 8.981 -7.169 1.00 94.44 97 LEU A O 1
ATOM 765 N N . PRO A 1 98 ? 8.324 9.049 -5.054 1.00 90.62 98 PRO A N 1
ATOM 766 C CA . PRO A 1 98 ? 7.098 8.518 -4.461 1.00 90.62 98 PRO A CA 1
ATOM 767 C C . PRO A 1 98 ? 5.853 9.396 -4.664 1.00 90.62 98 PRO A C 1
ATOM 769 O O . PRO A 1 98 ? 4.749 8.923 -4.421 1.00 90.62 98 PRO A O 1
ATOM 772 N N . ALA A 1 99 ? 6.005 10.652 -5.100 1.00 92.00 99 ALA A N 1
ATOM 773 C CA . ALA A 1 99 ? 4.886 11.564 -5.327 1.00 92.00 99 ALA A CA 1
ATOM 774 C C . ALA A 1 99 ? 5.238 12.703 -6.301 1.00 92.00 99 ALA A C 1
ATOM 776 O O . ALA A 1 99 ? 6.406 13.080 -6.439 1.00 92.00 99 ALA A O 1
ATOM 777 N N . LEU A 1 100 ? 4.219 13.314 -6.916 1.00 92.75 100 LEU A N 1
ATOM 778 C CA . LEU A 1 100 ? 4.343 14.451 -7.844 1.00 92.75 100 LEU A CA 1
ATOM 779 C C . LEU A 1 100 ? 5.116 15.639 -7.246 1.00 92.75 100 LEU A C 1
ATOM 781 O O . LEU A 1 100 ? 5.856 16.327 -7.947 1.00 92.75 100 LEU A O 1
ATOM 785 N N . GLN A 1 101 ? 4.971 15.887 -5.948 1.00 92.94 101 GLN A N 1
ATOM 786 C CA . GLN A 1 101 ? 5.613 16.990 -5.235 1.00 92.94 101 GLN A CA 1
ATOM 787 C C . GLN A 1 101 ? 7.144 16.916 -5.347 1.00 92.94 101 GLN A C 1
ATOM 789 O O . GLN A 1 101 ? 7.793 17.949 -5.505 1.00 92.94 101 GLN A O 1
ATOM 794 N N . TYR A 1 102 ? 7.718 15.709 -5.376 1.00 94.75 102 TYR A N 1
ATOM 795 C CA . TYR A 1 102 ? 9.155 15.512 -5.578 1.00 94.75 102 TYR A CA 1
ATOM 796 C C . TYR A 1 102 ? 9.605 15.840 -7.007 1.00 94.75 102 TYR A C 1
ATOM 798 O O . TYR A 1 102 ? 10.697 16.372 -7.194 1.00 94.75 102 TYR A O 1
ATOM 806 N N . TYR A 1 103 ? 8.746 15.620 -8.007 1.00 95.81 103 TYR A N 1
ATOM 807 C CA . TYR A 1 103 ? 9.008 16.008 -9.398 1.00 95.81 103 TYR A CA 1
ATOM 808 C C . TYR A 1 103 ? 8.889 17.521 -9.642 1.00 95.81 103 TYR A C 1
ATOM 810 O O . TYR A 1 103 ? 9.307 18.009 -10.686 1.00 95.81 103 TYR A O 1
ATOM 818 N N . ARG A 1 104 ? 8.345 18.291 -8.691 1.00 93.50 104 ARG A N 1
ATOM 819 C CA . ARG A 1 104 ? 8.308 19.765 -8.746 1.00 93.50 104 ARG A CA 1
ATOM 820 C C . ARG A 1 104 ? 9.535 20.418 -8.101 1.00 93.50 104 ARG A C 1
ATOM 822 O O . ARG A 1 104 ? 9.671 21.638 -8.149 1.00 93.50 104 ARG A O 1
ATOM 829 N N . ASN A 1 105 ? 10.422 19.630 -7.492 1.00 93.06 105 ASN A N 1
ATOM 830 C CA . ASN A 1 105 ? 11.610 20.121 -6.810 1.00 93.06 105 ASN A CA 1
ATOM 831 C C . ASN A 1 105 ? 12.864 19.919 -7.675 1.00 93.06 105 ASN A C 1
ATOM 833 O O . ASN A 1 105 ? 13.331 18.797 -7.861 1.00 93.06 105 ASN A O 1
ATOM 837 N N . ASN A 1 106 ? 13.459 21.018 -8.150 1.00 94.25 106 ASN A N 1
ATOM 838 C CA . ASN A 1 106 ? 14.646 20.971 -9.013 1.00 94.25 106 ASN A CA 1
ATOM 839 C C . ASN A 1 106 ? 15.855 20.290 -8.353 1.00 94.25 106 ASN A C 1
ATOM 841 O O . ASN A 1 106 ? 16.609 19.598 -9.033 1.00 94.25 106 ASN A O 1
ATOM 845 N N . LYS A 1 107 ? 16.041 20.453 -7.036 1.00 93.38 107 LYS A N 1
ATOM 846 C CA . LYS A 1 107 ? 17.127 19.786 -6.307 1.00 93.38 107 LYS A CA 1
ATOM 847 C C . LYS A 1 107 ? 16.896 18.276 -6.280 1.00 93.38 107 LYS A C 1
ATOM 849 O O . LYS A 1 107 ? 17.821 17.528 -6.566 1.00 93.38 107 LYS A O 1
ATOM 854 N N . THR A 1 108 ? 15.668 17.834 -6.013 1.00 94.69 108 THR A N 1
ATOM 855 C CA . THR A 1 108 ? 15.306 16.411 -6.046 1.00 94.69 108 THR A CA 1
ATOM 856 C C . THR A 1 108 ? 15.456 15.816 -7.446 1.00 94.69 108 THR A C 1
ATOM 858 O O . THR A 1 108 ? 16.034 14.742 -7.577 1.00 94.69 108 THR A O 1
ATOM 861 N N . LEU A 1 109 ? 15.012 16.513 -8.498 1.00 96.44 109 LEU A N 1
ATOM 862 C CA . LEU A 1 109 ? 15.205 16.072 -9.886 1.00 96.44 109 LEU A CA 1
ATOM 863 C C . LEU A 1 109 ? 16.687 15.986 -10.270 1.00 96.44 109 LEU A C 1
ATOM 865 O O . LEU A 1 109 ? 17.099 15.037 -10.940 1.00 96.44 109 LEU A O 1
ATOM 869 N N . SER A 1 110 ? 17.496 16.948 -9.821 1.00 96.50 110 SER A N 1
ATOM 870 C CA . SER A 1 110 ? 18.946 16.925 -10.015 1.00 96.50 110 SER A CA 1
ATOM 871 C C . SER A 1 110 ? 19.570 15.721 -9.309 1.00 96.50 110 SER A C 1
ATOM 873 O O . SER A 1 110 ? 20.265 14.944 -9.955 1.00 96.50 110 SER A O 1
ATOM 875 N N . SER A 1 111 ? 19.237 15.483 -8.035 1.00 96.19 111 SER A N 1
ATOM 876 C CA . SER A 1 111 ? 19.697 14.304 -7.290 1.00 96.19 111 SER A CA 1
ATOM 877 C C . SER A 1 111 ? 19.247 12.988 -7.926 1.00 96.19 111 SER A C 1
ATOM 879 O O . SER A 1 111 ? 20.026 12.042 -7.971 1.00 96.19 111 SER A O 1
ATOM 881 N N . TYR A 1 112 ? 18.027 12.924 -8.461 1.00 97.31 112 TYR A N 1
ATOM 882 C CA . TYR A 1 112 ? 17.535 11.753 -9.183 1.00 97.31 112 TYR A CA 1
ATOM 883 C C . TYR A 1 112 ? 18.332 11.503 -10.474 1.00 97.31 112 TYR A C 1
ATOM 885 O O . TYR A 1 112 ? 18.766 10.379 -10.730 1.00 97.31 112 TYR A O 1
ATOM 893 N N . THR A 1 113 ? 18.602 12.557 -11.246 1.00 97.56 113 THR A N 1
ATOM 894 C CA . THR A 1 113 ? 19.420 12.479 -12.466 1.00 97.56 113 THR A CA 1
ATOM 895 C C . THR A 1 113 ? 20.855 12.048 -12.152 1.00 97.56 113 THR A C 1
ATOM 897 O O . THR A 1 113 ? 21.391 11.166 -12.822 1.00 97.56 113 THR A O 1
ATOM 900 N N . SER A 1 114 ? 21.469 12.615 -11.109 1.00 97.12 114 SER A N 1
ATOM 901 C CA . SER A 1 114 ? 22.810 12.231 -10.656 1.00 97.12 114 SER A CA 1
ATOM 902 C C . SER A 1 114 ? 22.857 10.782 -10.181 1.00 97.12 114 SER A C 1
ATOM 904 O O . SER A 1 114 ? 23.736 10.042 -10.605 1.00 97.12 114 SER A O 1
ATOM 906 N N . ALA A 1 115 ? 21.871 10.338 -9.394 1.00 96.50 115 ALA A N 1
ATOM 907 C CA . ALA A 1 115 ? 21.794 8.950 -8.949 1.00 96.50 115 ALA A CA 1
ATOM 908 C C . ALA A 1 115 ? 21.728 7.974 -10.135 1.00 96.50 115 ALA A C 1
ATOM 910 O O . ALA A 1 115 ? 22.382 6.935 -10.111 1.00 96.50 115 ALA A O 1
ATOM 911 N N . LEU A 1 116 ? 20.994 8.314 -11.201 1.00 96.88 116 LEU A N 1
ATOM 912 C CA . LEU A 1 116 ? 20.987 7.533 -12.441 1.00 96.88 116 LEU A CA 1
ATOM 913 C C . LEU A 1 116 ? 22.359 7.517 -13.128 1.00 96.88 116 LEU A C 1
ATOM 915 O O . LEU A 1 116 ? 22.826 6.448 -13.513 1.00 96.88 116 LEU A O 1
ATOM 919 N N . ALA A 1 117 ? 23.013 8.671 -13.275 1.00 97.62 117 ALA A N 1
ATOM 920 C CA . ALA A 1 117 ? 24.332 8.761 -13.905 1.00 97.62 117 ALA A CA 1
ATOM 921 C C . ALA A 1 117 ? 25.391 7.935 -13.153 1.00 97.62 117 ALA A C 1
ATOM 923 O O . ALA A 1 117 ? 26.163 7.191 -13.767 1.00 97.62 117 ALA A O 1
ATOM 924 N N . ASP A 1 118 ? 25.373 8.006 -11.823 1.00 96.81 118 ASP A N 1
ATOM 925 C CA . ASP A 1 118 ? 26.252 7.230 -10.953 1.00 96.81 118 ASP A CA 1
ATOM 926 C C . ASP A 1 118 ? 25.944 5.732 -11.052 1.00 96.81 118 ASP A C 1
ATOM 928 O O . ASP A 1 118 ? 26.864 4.919 -11.146 1.00 96.81 118 ASP A O 1
ATOM 932 N N . MET A 1 119 ? 24.661 5.350 -11.121 1.00 96.62 119 MET A N 1
ATOM 933 C CA . MET A 1 119 ? 24.279 3.961 -11.381 1.00 96.62 119 MET A CA 1
ATOM 934 C C . MET A 1 119 ? 24.848 3.463 -12.709 1.00 96.62 119 MET A C 1
ATOM 936 O O . MET A 1 119 ? 25.472 2.408 -12.731 1.00 96.62 119 MET A O 1
ATOM 940 N N . TYR A 1 120 ? 24.688 4.197 -13.811 1.00 97.12 120 TYR A N 1
ATOM 941 C CA . TYR A 1 120 ? 25.228 3.766 -15.107 1.00 97.12 120 TYR A CA 1
ATOM 942 C C . TYR A 1 120 ? 26.753 3.650 -15.096 1.00 97.12 120 TYR A C 1
ATOM 944 O O . TYR A 1 120 ? 27.291 2.677 -15.627 1.00 97.12 120 TYR A O 1
ATOM 952 N N . THR A 1 121 ? 27.435 4.554 -14.392 1.00 96.44 121 THR A N 1
ATOM 953 C CA . THR A 1 121 ? 28.882 4.462 -14.166 1.00 96.44 121 THR A CA 1
ATOM 954 C C . THR A 1 121 ? 29.252 3.161 -13.443 1.00 96.44 121 THR A C 1
ATOM 956 O O . THR A 1 121 ? 30.150 2.451 -13.893 1.00 96.44 121 THR A O 1
ATOM 959 N N . LEU A 1 122 ? 28.523 2.781 -12.384 1.00 95.12 122 LEU A N 1
ATOM 960 C CA . LEU A 1 122 ? 28.725 1.504 -11.679 1.00 95.12 122 LEU A CA 1
ATOM 961 C C . LEU A 1 122 ? 28.451 0.281 -12.564 1.00 95.12 122 LEU A C 1
ATOM 963 O O . LEU A 1 122 ? 29.103 -0.751 -12.408 1.00 95.12 122 LEU A O 1
ATOM 967 N N . LEU A 1 123 ? 27.512 0.391 -13.503 1.00 95.56 123 LEU A N 1
ATOM 968 C CA . LEU A 1 123 ? 27.199 -0.653 -14.483 1.00 95.56 123 LEU A CA 1
ATOM 969 C C . LEU A 1 123 ? 28.219 -0.732 -15.633 1.00 95.56 123 LEU A C 1
ATOM 971 O O . LEU A 1 123 ? 28.043 -1.549 -16.535 1.00 95.56 123 LEU A O 1
ATOM 975 N N . ASN A 1 124 ? 29.284 0.079 -15.608 1.00 94.88 124 ASN A N 1
ATOM 976 C CA . ASN A 1 124 ? 30.263 0.226 -16.690 1.00 94.88 124 ASN A CA 1
ATOM 977 C C . ASN A 1 124 ? 29.626 0.657 -18.026 1.00 94.88 124 ASN A C 1
ATOM 979 O O . ASN A 1 124 ? 30.068 0.250 -19.101 1.00 94.88 124 ASN A O 1
ATOM 983 N N . ILE A 1 125 ? 28.578 1.479 -17.962 1.00 93.19 125 ILE A N 1
ATOM 984 C CA . ILE A 1 125 ? 27.912 2.090 -19.114 1.00 93.19 125 ILE A CA 1
ATOM 985 C C . ILE A 1 125 ? 28.220 3.588 -19.073 1.00 93.19 125 ILE A C 1
ATOM 987 O O . ILE A 1 125 ? 27.909 4.250 -18.088 1.00 93.19 125 ILE A O 1
ATOM 991 N N . ASP A 1 126 ? 28.820 4.134 -20.137 1.00 85.69 126 ASP A N 1
ATOM 992 C CA . ASP A 1 126 ? 29.093 5.575 -20.220 1.00 85.69 126 ASP A CA 1
ATOM 993 C C . ASP A 1 126 ? 27.769 6.362 -20.148 1.00 85.69 126 ASP A C 1
ATOM 995 O O . ASP A 1 126 ? 26.917 6.174 -21.025 1.00 85.69 126 ASP A O 1
ATOM 999 N N . PRO A 1 127 ? 27.568 7.229 -19.135 1.00 81.06 127 PRO A N 1
ATOM 1000 C CA . PRO A 1 127 ? 26.331 7.985 -18.994 1.00 81.06 127 PRO A CA 1
ATOM 1001 C C . PRO A 1 127 ? 26.233 9.170 -19.963 1.00 81.06 127 PRO A C 1
ATOM 1003 O O . PRO A 1 127 ? 25.130 9.635 -20.231 1.00 81.06 127 PRO A O 1
ATOM 1006 N N . ARG A 1 128 ? 27.348 9.667 -20.521 1.00 80.56 128 ARG A N 1
ATOM 1007 C CA . ARG A 1 128 ? 27.370 10.848 -21.410 1.00 80.56 128 ARG A CA 1
ATOM 1008 C C . ARG A 1 128 ? 26.471 10.734 -22.650 1.00 80.56 128 ARG A C 1
ATOM 1010 O O . ARG A 1 128 ? 25.808 11.718 -22.968 1.00 80.56 128 ARG A O 1
ATOM 1017 N N . PRO A 1 129 ? 26.416 9.595 -23.370 1.00 84.44 129 PRO A N 1
ATOM 1018 C CA . PRO A 1 129 ? 25.495 9.438 -24.496 1.00 84.44 129 PRO A CA 1
ATOM 1019 C C . PRO A 1 129 ? 24.027 9.243 -24.079 1.00 84.44 129 PRO A C 1
ATOM 1021 O O . PRO A 1 129 ? 23.154 9.221 -24.947 1.00 84.44 129 PRO A O 1
ATOM 1024 N N . LEU A 1 130 ? 23.730 9.064 -22.788 1.00 89.69 130 LEU A N 1
ATOM 1025 C CA . LEU A 1 130 ? 22.387 8.744 -22.312 1.00 89.69 130 LEU A CA 1
ATOM 1026 C C . LEU A 1 130 ? 21.524 10.004 -22.173 1.00 89.69 130 LEU A C 1
ATOM 1028 O O . LEU A 1 130 ? 21.972 11.065 -21.745 1.00 89.69 130 LEU A O 1
ATOM 1032 N N . LYS A 1 131 ? 20.229 9.874 -22.466 1.00 94.25 131 LYS A N 1
ATOM 1033 C CA . LYS A 1 131 ? 19.234 10.956 -22.354 1.00 94.25 131 LYS A CA 1
ATOM 1034 C C . LYS A 1 131 ? 18.677 11.091 -20.928 1.00 94.25 131 LYS A C 1
ATOM 1036 O O . LYS A 1 131 ? 17.463 11.135 -20.755 1.00 94.25 131 LYS A O 1
ATOM 1041 N N . LEU A 1 132 ? 19.536 11.101 -19.904 1.00 96.19 132 LEU A N 1
ATOM 1042 C CA . LEU A 1 132 ? 19.107 11.003 -18.496 1.00 96.19 132 LEU A CA 1
ATOM 1043 C C . LEU A 1 132 ? 18.187 12.149 -18.072 1.00 96.19 132 LEU A C 1
ATOM 1045 O O . LEU A 1 132 ? 17.094 11.886 -17.582 1.00 96.19 132 LEU A O 1
ATOM 1049 N N . GLU A 1 133 ? 18.583 13.397 -18.320 1.00 96.88 133 GLU A N 1
ATOM 1050 C CA . GLU A 1 133 ? 17.758 14.567 -17.994 1.00 96.88 133 GLU A CA 1
ATOM 1051 C C . GLU A 1 133 ? 16.414 14.529 -18.726 1.00 96.88 133 GLU A C 1
ATOM 1053 O O . GLU A 1 133 ? 15.366 14.704 -18.110 1.00 96.88 133 GLU A O 1
ATOM 1058 N N . SER A 1 134 ? 16.422 14.227 -20.029 1.00 98.31 134 SER A N 1
ATOM 1059 C CA . SER A 1 134 ? 15.190 14.118 -20.817 1.00 98.31 134 SER A CA 1
ATOM 1060 C C . SER A 1 134 ? 14.280 12.999 -20.307 1.00 98.31 134 SER A C 1
ATOM 1062 O O . SER A 1 134 ? 13.070 13.179 -20.266 1.00 98.31 134 SER A O 1
ATOM 1064 N N . ALA A 1 135 ? 14.835 11.858 -19.889 1.00 98.19 135 ALA A N 1
ATOM 1065 C CA . ALA A 1 135 ? 14.068 10.741 -19.337 1.00 98.19 135 ALA A CA 1
ATOM 1066 C C . ALA A 1 135 ? 13.485 11.057 -17.951 1.00 98.19 135 ALA A C 1
ATOM 1068 O O . ALA A 1 135 ? 12.360 10.659 -17.652 1.00 98.19 135 ALA A O 1
ATOM 1069 N N . VAL A 1 136 ? 14.223 11.795 -17.116 1.00 98.12 136 VAL A N 1
ATOM 1070 C CA . VAL A 1 136 ? 13.732 12.296 -15.824 1.00 98.12 136 VAL A CA 1
ATOM 1071 C C . VAL A 1 136 ? 12.601 13.303 -16.030 1.00 98.12 136 VAL A C 1
ATOM 1073 O O . VAL A 1 136 ? 11.580 13.213 -15.351 1.00 98.12 136 VAL A O 1
ATOM 1076 N N . GLN A 1 137 ? 12.734 14.214 -16.998 1.00 97.81 137 GLN A N 1
ATOM 1077 C CA . GLN A 1 137 ? 11.663 15.154 -17.341 1.00 97.81 137 GLN A CA 1
ATOM 1078 C C . GLN A 1 137 ? 10.450 14.453 -17.954 1.00 97.81 137 GLN A C 1
ATOM 1080 O O . GLN A 1 137 ? 9.319 14.779 -17.613 1.00 97.81 137 GLN A O 1
ATOM 1085 N N . PHE A 1 138 ? 10.662 13.436 -18.788 1.00 98.38 138 PHE A N 1
ATOM 1086 C CA . PHE A 1 138 ? 9.579 12.601 -19.297 1.00 98.38 138 PHE A CA 1
ATOM 1087 C C . PHE A 1 138 ? 8.806 11.921 -18.157 1.00 98.38 138 PHE A C 1
ATOM 1089 O O . PHE A 1 138 ? 7.580 11.989 -18.126 1.00 98.38 138 PHE A O 1
ATOM 1096 N N . GLU A 1 139 ? 9.490 11.339 -17.166 1.00 98.06 139 GLU A N 1
ATOM 1097 C CA . GLU A 1 139 ? 8.807 10.788 -15.990 1.00 98.06 139 GLU A CA 1
ATOM 1098 C C . GLU A 1 139 ? 8.101 11.874 -15.157 1.00 98.06 139 GLU A C 1
ATOM 1100 O O . GLU A 1 139 ? 7.032 11.613 -14.607 1.00 98.06 139 GLU A O 1
ATOM 1105 N N . ALA A 1 140 ? 8.633 13.101 -15.108 1.00 97.56 140 ALA A N 1
ATOM 1106 C CA . ALA A 1 140 ? 7.955 14.234 -14.479 1.00 97.56 140 ALA A CA 1
ATOM 1107 C C . ALA A 1 140 ? 6.638 14.596 -15.192 1.00 97.56 140 ALA A C 1
ATOM 1109 O O . ALA A 1 140 ? 5.648 14.885 -14.519 1.00 97.56 140 ALA A O 1
ATOM 1110 N N . GLU A 1 141 ? 6.582 14.533 -16.527 1.00 97.19 141 GLU A N 1
ATOM 1111 C CA . GLU A 1 141 ? 5.329 14.703 -17.280 1.00 97.19 141 GLU A CA 1
ATOM 1112 C C . GLU A 1 141 ? 4.325 13.584 -16.974 1.00 97.19 141 GLU A C 1
ATOM 1114 O O . GLU A 1 141 ? 3.150 13.866 -16.740 1.00 97.19 141 GLU A O 1
ATOM 1119 N N . LEU A 1 142 ? 4.781 12.329 -16.867 1.00 97.19 142 LEU A N 1
ATOM 1120 C CA . LEU A 1 142 ? 3.925 11.214 -16.436 1.00 97.19 142 LEU A CA 1
ATOM 1121 C C . LEU A 1 142 ? 3.390 11.422 -15.009 1.00 97.19 142 LEU A C 1
ATOM 1123 O O . LEU A 1 142 ? 2.212 11.175 -14.742 1.00 97.19 142 LEU A O 1
ATOM 1127 N N . ALA A 1 143 ? 4.229 11.912 -14.093 1.00 95.75 143 ALA A N 1
ATOM 1128 C CA . ALA A 1 143 ? 3.834 12.204 -12.718 1.00 95.75 143 ALA A CA 1
ATOM 1129 C C . ALA A 1 143 ? 2.768 13.312 -12.648 1.00 95.75 143 ALA A C 1
ATOM 1131 O O . ALA A 1 143 ? 1.857 13.230 -11.827 1.00 95.75 143 ALA A O 1
ATOM 1132 N N . LYS A 1 144 ? 2.834 14.334 -13.515 1.00 94.50 144 LYS A N 1
ATOM 1133 C CA . LYS A 1 144 ? 1.842 15.430 -13.559 1.00 94.50 144 LYS A CA 1
ATOM 1134 C C . LYS A 1 144 ? 0.443 14.955 -13.935 1.00 94.50 144 LYS A C 1
ATOM 1136 O O . LYS A 1 144 ? -0.532 15.544 -13.474 1.00 94.50 144 LYS A O 1
ATOM 1141 N N . VAL A 1 145 ? 0.347 13.926 -14.774 1.00 93.75 145 VAL A N 1
ATOM 1142 C CA . VAL A 1 145 ? -0.934 13.363 -15.229 1.00 93.75 145 VAL A CA 1
ATOM 1143 C C . VAL A 1 145 ? -1.341 12.105 -14.464 1.00 93.75 145 VAL A C 1
ATOM 1145 O O . VAL A 1 145 ? -2.368 11.514 -14.786 1.00 93.75 145 VAL A O 1
ATOM 1148 N N . SER A 1 146 ? -0.565 11.714 -13.450 1.00 89.69 146 SER A N 1
ATOM 1149 C CA . SER A 1 146 ? -0.921 10.631 -12.534 1.00 89.69 146 SER A CA 1
ATOM 1150 C C . SER A 1 146 ? -2.134 11.008 -11.678 1.00 89.69 146 SER A C 1
ATOM 1152 O O . SER A 1 146 ? -2.471 12.185 -11.510 1.00 89.69 146 SER A O 1
ATOM 1154 N N . ILE A 1 147 ? -2.807 9.991 -11.146 1.00 83.06 147 ILE A N 1
ATOM 1155 C CA . ILE A 1 147 ? -4.019 10.164 -10.352 1.00 83.06 147 ILE A CA 1
ATOM 1156 C C . ILE A 1 147 ? -3.780 11.009 -9.090 1.00 83.06 147 ILE A C 1
ATOM 1158 O O . ILE A 1 147 ? -2.796 10.824 -8.373 1.00 83.06 147 ILE A O 1
ATOM 1162 N N . GLY A 1 148 ? -4.683 11.960 -8.846 1.00 82.50 148 GLY A N 1
ATOM 1163 C CA . GLY A 1 148 ? -4.709 12.776 -7.632 1.00 82.50 148 GLY A CA 1
ATOM 1164 C C . GLY A 1 148 ? -5.646 12.183 -6.570 1.00 82.50 148 GLY A C 1
ATOM 1165 O O . GLY A 1 148 ? -6.450 11.308 -6.899 1.00 82.50 148 GLY A O 1
ATOM 1166 N N . PRO A 1 149 ? -5.579 12.647 -5.307 1.00 77.62 149 PRO A N 1
ATOM 1167 C CA . PRO A 1 149 ? -6.425 12.141 -4.220 1.00 77.62 149 PRO A CA 1
ATOM 1168 C C . PRO A 1 149 ? -7.932 12.278 -4.473 1.00 77.62 149 PRO A C 1
ATOM 1170 O O . PRO A 1 149 ? -8.707 11.433 -4.047 1.00 77.62 149 PRO A O 1
ATOM 1173 N N . ASP A 1 150 ? -8.335 13.316 -5.202 1.00 82.75 150 ASP A N 1
ATOM 1174 C CA . ASP A 1 150 ? -9.705 13.579 -5.641 1.00 82.75 150 ASP A CA 1
ATOM 1175 C C . ASP A 1 150 ? -10.266 12.446 -6.505 1.00 82.75 150 ASP A C 1
ATOM 1177 O O . ASP A 1 150 ? -11.306 11.876 -6.192 1.00 82.75 150 ASP A O 1
ATOM 1181 N N . ARG A 1 151 ? -9.535 12.066 -7.555 1.00 85.44 151 ARG A N 1
ATOM 1182 C CA . ARG A 1 151 ? -9.915 10.955 -8.435 1.00 85.44 151 ARG A CA 1
ATOM 1183 C C . ARG A 1 151 ? -9.708 9.604 -7.777 1.00 85.44 151 ARG A C 1
ATOM 1185 O O . ARG A 1 151 ? -10.423 8.664 -8.093 1.00 85.44 151 ARG A O 1
ATOM 1192 N N . TYR A 1 152 ? -8.756 9.508 -6.851 1.00 80.25 152 TYR A N 1
ATOM 1193 C CA . TYR A 1 152 ? -8.566 8.283 -6.089 1.00 80.25 152 TYR A CA 1
ATOM 1194 C C . TYR A 1 152 ? -9.735 7.989 -5.147 1.00 80.25 152 TYR A C 1
ATOM 1196 O O . TYR A 1 152 ? -10.067 6.828 -4.93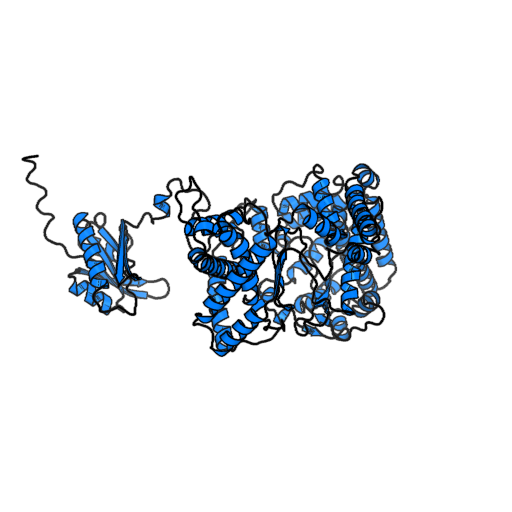5 1.00 80.25 152 TYR A O 1
ATOM 1204 N N . ALA A 1 153 ? -10.371 9.019 -4.595 1.00 79.94 153 ALA A N 1
ATOM 1205 C CA . ALA A 1 153 ? -11.544 8.855 -3.744 1.00 79.94 153 ALA A CA 1
ATOM 1206 C C . ALA A 1 153 ? -12.825 8.499 -4.529 1.00 79.94 153 ALA A C 1
ATOM 1208 O O . ALA A 1 153 ? -13.831 8.146 -3.916 1.00 79.94 153 ALA A O 1
ATOM 1209 N N . ASP A 1 154 ? -12.806 8.583 -5.863 1.00 85.00 154 ASP A N 1
ATOM 1210 C CA . ASP A 1 154 ? -13.948 8.276 -6.722 1.00 85.00 154 ASP A CA 1
ATOM 1211 C C . ASP A 1 154 ? -13.823 6.871 -7.329 1.00 85.00 154 ASP A C 1
ATOM 1213 O O . ASP A 1 154 ? -13.137 6.647 -8.322 1.00 85.00 154 ASP A O 1
ATOM 1217 N N . LEU A 1 155 ? -14.533 5.894 -6.765 1.00 81.88 155 LEU A N 1
ATOM 1218 C CA . LEU A 1 155 ? -14.536 4.532 -7.310 1.00 81.88 155 LEU A CA 1
ATOM 1219 C C . LEU A 1 155 ? -15.139 4.434 -8.721 1.00 81.88 155 LEU A C 1
ATOM 1221 O O . LEU A 1 155 ? -14.742 3.555 -9.490 1.00 81.88 155 LEU A O 1
ATOM 1225 N N . SER A 1 156 ? -16.033 5.354 -9.106 1.00 85.62 156 SER A N 1
ATOM 1226 C CA . SER A 1 156 ? -16.586 5.380 -10.466 1.00 85.62 156 SER A CA 1
ATOM 1227 C C . SER A 1 156 ? -15.529 5.763 -11.501 1.00 85.62 156 SER A C 1
ATOM 1229 O O . SER A 1 156 ? -15.573 5.285 -12.634 1.00 85.62 156 SER A O 1
ATOM 1231 N N . TYR A 1 157 ? -14.520 6.535 -11.084 1.00 90.19 157 TYR A N 1
ATOM 1232 C CA . TYR A 1 157 ? -13.378 6.892 -11.914 1.00 90.19 157 TYR A CA 1
ATOM 1233 C C . TYR A 1 157 ? -12.512 5.685 -12.289 1.00 90.19 157 TYR A C 1
ATOM 1235 O O . TYR A 1 157 ? -11.901 5.695 -13.354 1.00 90.19 157 TYR A O 1
ATOM 1243 N N . TYR A 1 158 ? -12.440 4.646 -11.453 1.00 87.06 158 TYR A N 1
ATOM 1244 C CA . TYR A 1 158 ? -11.624 3.458 -11.727 1.00 87.06 158 TYR A CA 1
ATOM 1245 C C . TYR A 1 158 ? -12.353 2.392 -12.533 1.00 87.06 158 TYR A C 1
ATOM 1247 O O . TYR A 1 158 ? -11.732 1.665 -13.311 1.00 87.06 158 TYR A O 1
ATOM 1255 N N . TYR A 1 159 ? -13.665 2.273 -12.356 1.00 92.75 159 TYR A N 1
ATOM 1256 C CA . TYR A 1 159 ? -14.441 1.240 -13.023 1.00 92.75 159 TYR A CA 1
ATOM 1257 C C . TYR A 1 159 ? -14.931 1.720 -14.396 1.00 92.75 159 TYR A C 1
ATOM 1259 O O . TYR A 1 159 ? -16.111 2.019 -14.580 1.00 92.75 159 TYR A O 1
ATOM 1267 N N . ASN A 1 160 ? -14.032 1.753 -15.391 1.00 94.44 160 ASN A N 1
ATOM 1268 C CA . ASN A 1 160 ? -14.385 2.041 -16.791 1.00 94.44 160 ASN A CA 1
ATOM 1269 C C . ASN A 1 160 ? -14.169 0.807 -17.670 1.00 94.44 160 ASN A C 1
ATOM 1271 O O . ASN A 1 160 ? -13.097 0.644 -18.266 1.00 94.44 160 ASN A O 1
ATOM 1275 N N . PRO A 1 161 ? -15.166 -0.083 -17.773 1.00 95.19 161 PRO A N 1
ATOM 1276 C CA . PRO A 1 161 ? -15.127 -1.154 -18.745 1.00 95.19 161 PRO A CA 1
ATOM 1277 C C . PRO A 1 161 ? -15.006 -0.637 -20.173 1.00 95.19 161 PRO A C 1
ATOM 1279 O O . PRO A 1 161 ? -15.742 0.258 -20.580 1.00 95.19 161 PRO A O 1
ATOM 1282 N N . THR A 1 162 ? -14.119 -1.244 -20.947 1.00 96.06 162 THR A N 1
ATOM 1283 C CA . THR A 1 162 ? -13.916 -0.919 -22.360 1.00 96.06 162 THR A CA 1
ATOM 1284 C C . THR A 1 162 ? -13.444 -2.159 -23.119 1.00 96.06 162 THR A C 1
ATOM 1286 O O . THR A 1 162 ? -13.129 -3.201 -22.529 1.00 96.06 162 THR A O 1
ATOM 1289 N N . THR A 1 163 ? -13.435 -2.079 -24.443 1.00 95.62 163 THR A N 1
ATOM 1290 C CA . THR A 1 163 ? -12.887 -3.110 -25.325 1.00 95.62 163 THR A CA 1
ATOM 1291 C C . THR A 1 163 ? -11.396 -2.881 -25.577 1.00 95.62 163 THR A C 1
ATOM 1293 O O . THR A 1 163 ? -10.881 -1.771 -25.445 1.00 95.62 163 THR A O 1
ATOM 1296 N N . LEU A 1 164 ? -10.683 -3.924 -26.010 1.00 93.75 164 LEU A N 1
ATOM 1297 C CA . LEU A 1 164 ? -9.282 -3.768 -26.427 1.00 93.75 164 LEU A CA 1
ATOM 1298 C C . LEU A 1 164 ? -9.111 -2.857 -27.637 1.00 93.75 164 LEU A C 1
ATOM 1300 O O . LEU A 1 164 ? -8.128 -2.129 -27.722 1.00 93.75 164 LEU A O 1
ATOM 1304 N N . VAL A 1 165 ? -10.091 -2.856 -28.540 1.00 94.56 165 VAL A N 1
ATOM 1305 C CA . VAL A 1 165 ? -10.086 -1.982 -29.715 1.00 94.56 165 VAL A CA 1
ATOM 1306 C C . VAL A 1 165 ? -10.139 -0.515 -29.291 1.00 94.56 165 VAL A C 1
ATOM 1308 O O . VAL A 1 165 ? -9.349 0.290 -29.773 1.00 94.56 165 VAL A O 1
ATOM 1311 N N . GLU A 1 166 ? -11.030 -0.165 -28.364 1.00 95.88 166 GLU A N 1
ATOM 1312 C CA . GLU A 1 166 ? -11.124 1.193 -27.816 1.00 95.88 166 GLU A CA 1
ATOM 1313 C C . GLU A 1 166 ? -9.856 1.587 -27.044 1.00 95.88 166 GLU A C 1
ATOM 1315 O O . GLU A 1 166 ? -9.401 2.730 -27.141 1.00 95.88 166 GLU A O 1
ATOM 1320 N N . MET A 1 167 ? -9.239 0.646 -26.321 1.00 95.81 167 MET A N 1
ATOM 1321 C CA . MET A 1 167 ? -7.972 0.896 -25.631 1.00 95.81 167 MET A CA 1
ATOM 1322 C C . MET A 1 167 ? -6.824 1.177 -26.616 1.00 95.81 167 MET A C 1
ATOM 1324 O O . MET A 1 167 ? -6.089 2.149 -26.434 1.00 95.81 167 MET A O 1
ATOM 1328 N N . ASP A 1 168 ? -6.703 0.396 -27.694 1.00 95.38 168 ASP A N 1
ATOM 1329 C CA . ASP A 1 168 ? -5.725 0.629 -28.767 1.00 95.38 168 ASP A CA 1
ATOM 1330 C C . ASP A 1 168 ? -5.979 1.951 -29.507 1.00 95.38 168 ASP A C 1
ATOM 1332 O O . ASP A 1 168 ? -5.034 2.651 -29.873 1.00 95.38 168 ASP A O 1
ATOM 1336 N N . GLN A 1 169 ? -7.245 2.336 -29.700 1.00 95.50 169 GLN A N 1
ATOM 1337 C CA . GLN A 1 169 ? -7.602 3.646 -30.256 1.00 95.50 169 GLN A CA 1
ATOM 1338 C C . GLN A 1 169 ? -7.184 4.794 -29.332 1.00 95.50 169 GLN A C 1
ATOM 1340 O O . GLN A 1 169 ? -6.768 5.848 -29.815 1.00 95.50 169 GLN A O 1
ATOM 1345 N N . ARG A 1 170 ? -7.269 4.604 -28.009 1.00 95.50 170 ARG A N 1
ATOM 1346 C CA . ARG A 1 170 ? -6.842 5.601 -27.017 1.00 95.50 170 ARG A CA 1
ATOM 1347 C C . ARG A 1 170 ? -5.321 5.719 -26.924 1.00 95.50 170 ARG A C 1
ATOM 1349 O O . ARG A 1 170 ? -4.815 6.809 -26.665 1.00 95.50 170 ARG A O 1
ATOM 1356 N N . LEU A 1 171 ? -4.599 4.625 -27.158 1.00 96.25 171 LEU A N 1
ATOM 1357 C CA . LEU A 1 171 ? -3.138 4.554 -27.135 1.00 96.25 171 LEU A CA 1
ATOM 1358 C C . LEU A 1 171 ? -2.573 4.145 -28.507 1.00 96.25 171 LEU A C 1
ATOM 1360 O O . LEU A 1 171 ? -1.930 3.105 -28.614 1.00 96.25 171 LEU A O 1
ATOM 1364 N N . PRO A 1 172 ? -2.721 4.963 -29.566 1.00 95.75 172 PRO A N 1
ATOM 1365 C CA . PRO A 1 172 ? -2.299 4.587 -30.917 1.00 95.75 172 PRO A CA 1
ATOM 1366 C C . PRO A 1 172 ? -0.801 4.251 -31.025 1.00 95.75 172 PRO A C 1
ATOM 1368 O O . PRO A 1 172 ? -0.411 3.489 -31.914 1.00 95.75 172 PRO A O 1
ATOM 1371 N N . ASN A 1 173 ? 0.023 4.771 -30.108 1.00 95.06 173 ASN A N 1
ATOM 1372 C CA . ASN A 1 173 ? 1.466 4.539 -29.997 1.00 95.06 173 ASN A CA 1
ATOM 1373 C C . ASN A 1 173 ? 1.851 3.176 -29.390 1.00 95.06 173 ASN A C 1
ATOM 1375 O O . ASN A 1 173 ? 3.031 2.838 -29.400 1.00 95.06 173 ASN A O 1
ATOM 1379 N N . ILE A 1 174 ? 0.903 2.406 -28.846 1.00 96.94 174 ILE A N 1
ATOM 1380 C CA . ILE A 1 174 ? 1.144 1.121 -28.171 1.00 96.94 174 ILE A CA 1
ATOM 1381 C C . ILE A 1 174 ? 0.109 0.112 -28.674 1.00 96.94 174 ILE A C 1
ATOM 1383 O O . ILE A 1 174 ? -1.075 0.417 -28.723 1.00 96.94 174 ILE A O 1
ATOM 1387 N N . SER A 1 175 ? 0.517 -1.100 -29.052 1.00 96.31 175 SER A N 1
ATOM 1388 C CA . SER A 1 175 ? -0.448 -2.178 -29.313 1.00 96.31 175 SER A CA 1
ATOM 1389 C C . SER A 1 175 ? -0.721 -2.958 -28.029 1.00 96.31 175 SER A C 1
ATOM 1391 O O . SER A 1 175 ? -0.017 -3.910 -27.694 1.00 96.31 175 SER A O 1
ATOM 1393 N N . THR A 1 176 ? -1.759 -2.556 -27.301 1.00 95.44 176 THR A N 1
ATOM 1394 C CA . THR A 1 176 ? -2.227 -3.276 -26.110 1.00 95.44 176 THR A CA 1
ATOM 1395 C C . THR A 1 176 ? -2.771 -4.657 -26.471 1.00 95.44 176 THR A C 1
ATOM 1397 O O . THR A 1 176 ? -2.562 -5.603 -25.711 1.00 95.44 176 THR A O 1
ATOM 1400 N N . THR A 1 177 ? -3.356 -4.812 -27.665 1.00 95.00 177 THR A N 1
ATOM 1401 C CA . THR A 1 177 ? -3.772 -6.119 -28.198 1.00 95.00 177 THR A CA 1
ATOM 1402 C C . THR A 1 177 ? -2.591 -7.087 -28.313 1.00 95.00 177 THR A C 1
ATOM 1404 O O . THR A 1 177 ? -2.634 -8.157 -27.708 1.00 95.00 177 THR A O 1
ATOM 1407 N N . ALA A 1 178 ? -1.500 -6.702 -28.990 1.00 94.56 178 ALA A N 1
ATOM 1408 C CA . ALA A 1 178 ? -0.324 -7.567 -29.155 1.00 94.56 178 ALA A CA 1
ATOM 1409 C C . ALA A 1 178 ? 0.329 -7.939 -27.812 1.00 94.56 178 ALA A C 1
ATOM 1411 O O . ALA A 1 178 ? 0.813 -9.058 -27.618 1.00 94.56 178 ALA A O 1
ATOM 1412 N N . MET A 1 179 ? 0.317 -7.010 -26.848 1.00 96.00 179 MET A N 1
ATOM 1413 C CA . MET A 1 179 ? 0.786 -7.300 -25.495 1.00 96.00 179 MET A CA 1
ATOM 1414 C C . MET A 1 179 ? -0.064 -8.379 -24.821 1.00 96.00 179 MET A C 1
ATOM 1416 O O . MET A 1 179 ? 0.483 -9.332 -24.265 1.00 96.00 179 MET A O 1
ATOM 1420 N N . LEU A 1 180 ? -1.393 -8.248 -24.861 1.00 95.81 180 LEU A N 1
ATOM 1421 C CA . LEU A 1 180 ? -2.278 -9.206 -24.204 1.00 95.81 180 LEU A CA 1
ATOM 1422 C C . LEU A 1 180 ? -2.277 -10.573 -24.874 1.00 95.81 180 LEU A C 1
ATOM 1424 O O . LEU A 1 180 ? -2.310 -11.558 -24.149 1.00 95.81 180 LEU A O 1
ATOM 1428 N N . GLU A 1 181 ? -2.150 -10.661 -26.199 1.00 93.19 181 GLU A N 1
ATOM 1429 C CA . GLU A 1 181 ? -1.986 -11.942 -26.906 1.00 93.19 181 GLU A CA 1
ATOM 1430 C C . GLU A 1 181 ? -0.803 -12.765 -26.374 1.00 93.19 181 GLU A C 1
ATOM 1432 O O . GLU A 1 181 ? -0.845 -13.993 -26.392 1.00 93.19 181 GLU A O 1
ATOM 1437 N N . THR A 1 182 ? 0.232 -12.093 -25.856 1.00 93.88 182 THR A N 1
ATOM 1438 C CA . THR A 1 182 ? 1.397 -12.749 -25.248 1.00 93.88 182 THR A CA 1
ATOM 1439 C C . THR A 1 182 ? 1.198 -13.067 -23.763 1.00 93.88 182 THR A C 1
ATOM 1441 O O . THR A 1 182 ? 1.745 -14.049 -23.261 1.00 93.88 182 THR A O 1
ATOM 1444 N N . LEU A 1 183 ? 0.481 -12.212 -23.031 1.00 95.12 183 LEU A N 1
ATOM 1445 C CA . LEU A 1 183 ? 0.380 -12.289 -21.570 1.00 95.12 183 LEU A CA 1
ATOM 1446 C C . LEU A 1 183 ? -0.757 -13.193 -21.083 1.00 95.12 183 LEU A C 1
ATOM 1448 O O . LEU A 1 183 ? -0.630 -13.813 -20.025 1.00 95.12 183 LEU A O 1
ATOM 1452 N N . VAL A 1 184 ? -1.867 -13.266 -21.821 1.00 96.00 184 VAL A N 1
ATOM 1453 C CA . VAL A 1 184 ? -3.023 -14.058 -21.394 1.00 96.00 184 VAL A CA 1
ATOM 1454 C C . VAL A 1 184 ? -2.715 -15.558 -21.439 1.00 96.00 184 VAL A C 1
ATOM 1456 O O . VAL A 1 184 ? -1.997 -16.026 -22.326 1.00 96.00 184 VAL A O 1
ATOM 1459 N N . PRO A 1 185 ? -3.275 -16.355 -20.512 1.00 94.75 185 PRO A N 1
ATOM 1460 C CA . PRO A 1 185 ? -3.157 -17.803 -20.581 1.00 94.75 185 PRO A CA 1
ATOM 1461 C C . PRO A 1 185 ? -3.724 -18.360 -21.890 1.00 94.75 185 PRO A C 1
ATOM 1463 O O . PRO A 1 185 ? -4.726 -17.869 -22.413 1.00 94.75 185 PRO A O 1
ATOM 1466 N N . ALA A 1 186 ? -3.126 -19.445 -22.385 1.00 91.56 186 ALA A N 1
ATOM 1467 C CA . ALA A 1 186 ? -3.621 -20.136 -23.569 1.00 91.56 186 ALA A CA 1
ATOM 1468 C C . ALA A 1 186 ? -5.111 -20.504 -23.422 1.00 91.56 186 ALA A C 1
ATOM 1470 O O . ALA A 1 186 ? -5.528 -21.059 -22.406 1.00 91.56 186 ALA A O 1
ATOM 1471 N N . GLY A 1 187 ? -5.907 -20.196 -24.449 1.00 87.56 187 GLY A N 1
ATOM 1472 C CA . GLY A 1 187 ? -7.355 -20.430 -24.459 1.00 87.56 187 GLY A CA 1
ATOM 1473 C C . GLY A 1 187 ? -8.197 -19.302 -23.851 1.00 87.56 187 GLY A C 1
ATOM 1474 O O . GLY A 1 187 ? -9.407 -19.291 -24.069 1.00 87.56 187 GLY A O 1
ATOM 1475 N N . TYR A 1 188 ? -7.591 -18.327 -23.167 1.00 92.88 188 TYR A N 1
ATOM 1476 C CA . TYR A 1 188 ? -8.294 -17.135 -22.700 1.00 92.88 188 TYR A CA 1
ATOM 1477 C C . TYR A 1 188 ? -8.357 -16.075 -23.807 1.00 92.88 188 TYR A C 1
ATOM 1479 O O . TYR A 1 188 ? -7.344 -15.751 -24.426 1.00 92.88 188 TYR A O 1
ATOM 1487 N N . LYS A 1 189 ? -9.545 -15.516 -24.057 1.00 90.56 189 LYS A N 1
ATOM 1488 C CA . LYS A 1 189 ? -9.741 -14.416 -25.010 1.00 90.56 189 LYS A CA 1
ATOM 1489 C C . LYS A 1 189 ? -10.373 -13.221 -24.296 1.00 90.56 189 LYS A C 1
ATOM 1491 O O . LYS A 1 189 ? -11.560 -13.287 -23.977 1.00 90.56 189 LYS A O 1
ATOM 1496 N N . PRO A 1 190 ? -9.622 -12.137 -24.049 1.00 88.56 190 PRO A N 1
ATOM 1497 C CA . PRO A 1 190 ? -10.174 -10.948 -23.413 1.00 88.56 190 PRO A CA 1
ATOM 1498 C C . PRO A 1 190 ? -11.165 -10.243 -24.347 1.00 88.56 190 PRO A C 1
ATOM 1500 O O . PRO A 1 190 ? -10.784 -9.728 -25.395 1.00 88.56 190 PRO A O 1
ATOM 1503 N N . THR A 1 191 ? -12.440 -10.202 -23.966 1.00 85.38 191 THR A N 1
ATOM 1504 C CA . THR A 1 191 ? -13.483 -9.431 -24.673 1.00 85.38 191 THR A CA 1
ATOM 1505 C C . THR A 1 191 ? -13.742 -8.068 -24.031 1.00 85.38 191 THR A C 1
ATOM 1507 O O . THR A 1 191 ? -14.213 -7.150 -24.698 1.00 85.38 191 THR A O 1
ATOM 1510 N N . LYS A 1 192 ? -13.406 -7.930 -22.745 1.00 93.69 192 LYS A N 1
ATOM 1511 C CA . LYS A 1 192 ? -13.616 -6.752 -21.898 1.00 93.69 192 LYS A CA 1
ATOM 1512 C C . LYS A 1 192 ? -12.389 -6.565 -21.006 1.00 93.69 192 LYS A C 1
ATOM 1514 O O . LYS A 1 192 ? -11.846 -7.548 -20.499 1.00 93.69 192 LYS A O 1
ATOM 1519 N N . ILE A 1 193 ? -11.979 -5.317 -20.811 1.00 96.56 193 ILE A N 1
ATOM 1520 C CA . ILE A 1 193 ? -10.949 -4.910 -19.847 1.00 96.56 193 ILE A CA 1
ATOM 1521 C C . ILE A 1 193 ? -11.444 -3.714 -19.036 1.00 96.56 193 ILE A C 1
ATOM 1523 O O . ILE A 1 193 ? -12.400 -3.047 -19.436 1.00 96.56 193 ILE A O 1
ATOM 1527 N N . ILE A 1 194 ? -10.801 -3.433 -17.905 1.00 97.12 194 ILE A N 1
ATOM 1528 C CA . ILE A 1 194 ? -11.033 -2.210 -17.134 1.00 97.12 194 ILE A CA 1
ATOM 1529 C C . ILE A 1 194 ? -9.936 -1.199 -17.453 1.00 97.12 194 ILE A C 1
ATOM 1531 O O . ILE A 1 194 ? -8.749 -1.458 -17.262 1.00 97.12 194 ILE A O 1
ATOM 1535 N N . ASN A 1 195 ? -10.334 -0.021 -17.920 1.00 95.94 195 ASN A N 1
ATOM 1536 C CA . ASN A 1 195 ? -9.473 1.146 -17.963 1.00 95.94 195 ASN A CA 1
ATOM 1537 C C . ASN A 1 195 ? -9.584 1.883 -16.621 1.00 95.94 195 ASN A C 1
ATOM 1539 O O . ASN A 1 195 ? -10.514 2.655 -16.395 1.00 95.94 195 ASN A O 1
ATOM 1543 N N . SER A 1 196 ? -8.629 1.643 -15.727 1.00 94.81 196 SER A N 1
ATOM 1544 C CA . SER A 1 196 ? -8.646 2.206 -14.376 1.00 94.81 196 SER A CA 1
ATOM 1545 C C . SER A 1 196 ? -8.106 3.630 -14.281 1.00 94.81 196 SER A C 1
ATOM 1547 O O . SER A 1 196 ? -8.098 4.193 -13.193 1.00 94.81 196 SER A O 1
ATOM 1549 N N . ASP A 1 197 ? -7.604 4.214 -15.370 1.00 94.19 197 ASP A N 1
ATOM 1550 C CA . ASP A 1 197 ? -7.140 5.603 -15.353 1.00 94.19 197 ASP A CA 1
ATOM 1551 C C . ASP A 1 197 ? -7.348 6.287 -16.717 1.00 94.19 197 ASP A C 1
ATOM 1553 O O . ASP A 1 197 ? -6.386 6.576 -17.444 1.00 94.19 197 ASP A O 1
ATOM 1557 N N . PRO A 1 198 ? -8.610 6.546 -17.117 1.00 93.12 198 PRO A N 1
ATOM 1558 C CA . PRO A 1 198 ? -8.900 7.101 -18.432 1.00 93.12 198 PRO A CA 1
ATOM 1559 C C . PRO A 1 198 ? -8.185 8.425 -18.692 1.00 93.12 198 PRO A C 1
ATOM 1561 O O . PRO A 1 198 ? -7.723 8.649 -19.816 1.00 93.12 198 PRO A O 1
ATOM 1564 N N . TRP A 1 199 ? -8.062 9.295 -17.683 1.00 92.38 199 TRP A N 1
ATOM 1565 C CA . TRP A 1 199 ? -7.331 10.555 -17.810 1.00 92.38 199 TRP A CA 1
ATOM 1566 C C . TRP A 1 199 ? -5.864 10.323 -18.142 1.00 92.38 199 TRP A C 1
ATOM 1568 O O . TRP A 1 199 ? -5.363 10.910 -19.105 1.00 92.38 199 TRP A O 1
ATOM 1578 N N . PHE A 1 200 ? -5.185 9.472 -17.370 1.00 95.81 200 PHE A N 1
ATOM 1579 C CA . PHE A 1 200 ? -3.775 9.192 -17.581 1.00 95.81 200 PHE A CA 1
ATOM 1580 C C . PHE A 1 200 ? -3.539 8.654 -18.990 1.00 95.81 200 PHE A C 1
ATOM 1582 O O . PHE A 1 200 ? -2.712 9.203 -19.709 1.00 95.81 200 PHE A O 1
ATOM 1589 N N . PHE A 1 201 ? -4.309 7.658 -19.444 1.00 95.81 201 PHE A N 1
ATOM 1590 C CA . PHE A 1 201 ? -4.102 7.089 -20.782 1.00 95.81 201 PHE A CA 1
ATOM 1591 C C . PHE A 1 201 ? -4.459 8.050 -21.916 1.00 95.81 201 PHE A C 1
ATOM 1593 O O . PHE A 1 201 ? -3.828 8.005 -22.968 1.00 95.81 201 PHE A O 1
ATOM 1600 N N . GLY A 1 202 ? -5.424 8.951 -21.699 1.00 92.44 202 GLY A N 1
ATOM 1601 C CA . GLY A 1 202 ? -5.709 10.023 -22.654 1.00 92.44 202 GLY A CA 1
ATOM 1602 C C . GLY A 1 202 ? -4.511 10.957 -22.841 1.00 92.44 202 GLY A C 1
ATOM 1603 O O . GLY A 1 202 ? -4.167 11.297 -23.968 1.00 92.44 202 GLY A O 1
ATOM 1604 N N . ASN A 1 203 ? -3.834 11.313 -21.746 1.00 96.56 203 ASN A N 1
ATOM 1605 C CA . ASN A 1 203 ? -2.648 12.170 -21.784 1.00 96.56 203 ASN A CA 1
ATOM 1606 C C . ASN A 1 203 ? -1.380 11.419 -22.215 1.00 96.56 203 ASN A C 1
ATOM 1608 O O . ASN A 1 203 ? -0.540 11.993 -22.904 1.00 96.56 203 ASN A O 1
ATOM 1612 N N . LEU A 1 204 ? -1.238 10.140 -21.852 1.00 97.44 204 LEU A N 1
ATOM 1613 C CA . LEU A 1 204 ? -0.065 9.322 -22.167 1.00 97.44 204 LEU A CA 1
ATOM 1614 C C . LEU A 1 204 ? 0.203 9.288 -23.673 1.00 97.44 204 LEU A C 1
ATOM 1616 O O . LEU A 1 204 ? 1.343 9.470 -24.086 1.00 97.44 204 LEU A O 1
ATOM 1620 N N . SER A 1 205 ? -0.841 9.106 -24.485 1.00 95.25 205 SER A N 1
ATOM 1621 C CA . SER A 1 205 ? -0.743 9.143 -25.950 1.00 95.25 205 SER A CA 1
ATOM 1622 C C . SER A 1 205 ? -0.099 10.446 -26.444 1.00 95.25 205 S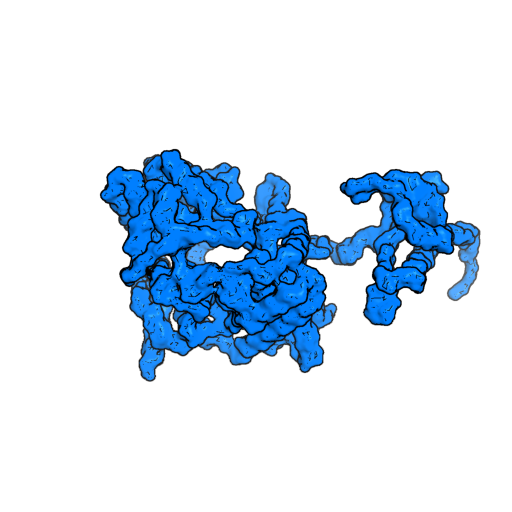ER A C 1
ATOM 1624 O O . SER A 1 205 ? 0.900 10.427 -27.165 1.00 95.25 205 SER A O 1
ATOM 1626 N N . THR A 1 206 ? -0.591 11.595 -25.970 1.00 96.00 206 THR A N 1
ATOM 1627 C CA . THR A 1 206 ? -0.038 12.910 -26.316 1.00 96.00 206 THR A CA 1
ATOM 1628 C C . THR A 1 206 ? 1.405 13.074 -25.849 1.00 96.00 206 THR A C 1
ATOM 1630 O O . THR A 1 206 ? 2.224 13.587 -26.609 1.00 96.00 206 THR A O 1
ATOM 1633 N N . ILE A 1 207 ? 1.741 12.635 -24.634 1.00 97.75 207 ILE A N 1
ATOM 1634 C CA . ILE A 1 207 ? 3.111 12.727 -24.108 1.00 97.75 207 ILE A CA 1
ATOM 1635 C C . ILE A 1 207 ? 4.059 11.880 -24.971 1.00 97.75 207 ILE A C 1
ATOM 1637 O O . ILE A 1 207 ? 5.122 12.362 -25.363 1.00 97.75 207 ILE A O 1
ATOM 1641 N N . LEU A 1 208 ? 3.669 10.652 -25.329 1.00 97.62 208 LEU A N 1
ATOM 1642 C CA . LEU A 1 208 ? 4.475 9.769 -26.177 1.00 97.62 208 LEU A CA 1
ATOM 1643 C C . LEU A 1 208 ? 4.698 10.355 -27.577 1.00 97.62 208 LEU A C 1
ATOM 1645 O O . LEU A 1 208 ? 5.816 10.291 -28.074 1.00 97.62 208 LEU A O 1
ATOM 1649 N N . LEU A 1 209 ? 3.686 10.983 -28.185 1.00 95.25 209 LEU A N 1
ATOM 1650 C CA . LEU A 1 209 ? 3.813 11.630 -29.501 1.00 95.25 209 LEU A CA 1
ATOM 1651 C C . LEU A 1 209 ? 4.844 12.770 -29.535 1.00 95.25 209 LEU A C 1
ATOM 1653 O O . LEU A 1 209 ? 5.407 13.043 -30.592 1.00 95.25 209 LEU A O 1
ATOM 1657 N N . HIS A 1 210 ? 5.095 13.426 -28.401 1.00 96.19 210 HIS A N 1
ATOM 1658 C CA . HIS A 1 210 ? 6.049 14.536 -28.287 1.00 96.19 210 HIS A CA 1
ATOM 1659 C C . HIS A 1 210 ? 7.389 14.124 -27.658 1.00 96.19 210 HIS A C 1
ATOM 1661 O O . HIS A 1 210 ? 8.227 14.982 -27.382 1.00 96.19 210 HIS A O 1
ATOM 1667 N N . THR A 1 211 ? 7.609 12.828 -27.426 1.00 97.81 211 THR A N 1
ATOM 1668 C CA . THR A 1 211 ? 8.828 12.306 -26.798 1.00 97.81 211 THR A CA 1
ATOM 1669 C C . THR A 1 211 ? 9.606 11.457 -27.799 1.00 97.81 211 THR A C 1
ATOM 1671 O O . THR A 1 211 ? 9.025 10.635 -28.498 1.00 97.81 211 THR A O 1
ATOM 1674 N N . SER A 1 212 ? 10.930 11.631 -27.876 1.00 97.69 212 SER A N 1
ATOM 1675 C CA . SER A 1 212 ? 11.750 10.827 -28.791 1.00 97.69 212 SER A CA 1
ATOM 1676 C C . SER A 1 212 ? 11.897 9.378 -28.314 1.00 97.69 212 SER A C 1
ATOM 1678 O O . SER A 1 212 ? 11.908 9.101 -27.109 1.00 97.69 212 SER A O 1
ATOM 1680 N N . ASP A 1 213 ? 12.088 8.457 -29.263 1.00 96.69 213 ASP A N 1
ATOM 1681 C CA . ASP A 1 213 ? 12.349 7.038 -28.993 1.00 96.69 213 ASP A CA 1
ATOM 1682 C C . ASP A 1 213 ? 13.520 6.846 -28.019 1.00 96.69 213 ASP A C 1
ATOM 1684 O O . ASP A 1 213 ? 13.452 6.003 -27.128 1.00 96.69 213 ASP A O 1
ATOM 1688 N N . GLU A 1 214 ? 14.588 7.639 -28.139 1.00 97.25 214 GLU A N 1
ATOM 1689 C CA . GLU A 1 214 ? 15.762 7.556 -27.265 1.00 97.25 214 GLU A CA 1
ATOM 1690 C C . GLU A 1 214 ? 15.429 7.948 -25.824 1.00 97.25 214 GLU A C 1
ATOM 1692 O O . GLU A 1 214 ? 15.952 7.345 -24.885 1.00 97.25 214 GLU A O 1
ATOM 1697 N N . THR A 1 215 ? 14.557 8.940 -25.629 1.00 98.56 215 THR A N 1
ATOM 1698 C CA . THR A 1 215 ? 14.089 9.338 -24.298 1.00 98.56 215 THR A CA 1
ATOM 1699 C C . THR A 1 215 ? 13.186 8.269 -23.689 1.00 98.56 215 THR A C 1
ATOM 1701 O O . THR A 1 215 ? 13.374 7.931 -22.519 1.00 98.56 215 THR A O 1
ATOM 1704 N N . ILE A 1 216 ? 12.266 7.684 -24.464 1.00 98.50 216 ILE A N 1
ATOM 1705 C CA . ILE A 1 216 ? 11.393 6.597 -23.987 1.00 98.50 216 ILE A CA 1
ATOM 1706 C C . ILE A 1 216 ? 12.226 5.358 -23.644 1.00 98.50 216 ILE A C 1
ATOM 1708 O O . ILE A 1 216 ? 12.078 4.789 -22.562 1.00 98.50 216 ILE A O 1
ATOM 1712 N N . TYR A 1 217 ? 13.155 4.975 -24.521 1.00 98.25 217 TYR A N 1
ATOM 1713 C CA . TYR A 1 217 ? 14.100 3.886 -24.288 1.00 98.25 217 TYR A CA 1
ATOM 1714 C C . TYR A 1 217 ? 14.913 4.113 -23.009 1.00 98.25 217 TYR A C 1
ATOM 1716 O O . TYR A 1 217 ? 15.021 3.214 -22.172 1.00 98.25 217 TYR A O 1
ATOM 1724 N N . GLN A 1 218 ? 15.447 5.323 -22.817 1.00 98.38 218 GLN A N 1
ATOM 1725 C CA . GLN A 1 218 ? 16.200 5.663 -21.613 1.00 98.38 218 GLN A CA 1
ATOM 1726 C C . GLN A 1 218 ? 15.324 5.628 -20.357 1.00 98.38 218 GLN A C 1
ATOM 1728 O O . GLN A 1 218 ? 15.767 5.120 -19.331 1.00 98.38 218 GLN A O 1
ATOM 1733 N N . TYR A 1 219 ? 14.080 6.106 -20.424 1.00 98.44 219 TYR A N 1
ATOM 1734 C CA . TYR A 1 219 ? 13.128 5.988 -19.321 1.00 98.44 219 TYR A CA 1
ATOM 1735 C C . TYR A 1 219 ? 12.881 4.522 -18.947 1.00 98.44 219 TYR A C 1
ATOM 1737 O O . TYR A 1 219 ? 13.016 4.165 -17.778 1.00 98.44 219 TYR A O 1
ATOM 1745 N N . LEU A 1 220 ? 12.595 3.650 -19.917 1.00 98.38 220 LEU A N 1
ATOM 1746 C CA . LEU A 1 220 ? 12.382 2.225 -19.652 1.00 98.38 220 LEU A CA 1
ATOM 1747 C C . LEU A 1 220 ? 13.635 1.572 -19.048 1.00 98.38 220 LEU A C 1
ATOM 1749 O O . LEU A 1 220 ? 13.521 0.843 -18.063 1.00 98.38 220 LEU A O 1
ATOM 1753 N N . GLN A 1 221 ? 14.833 1.899 -19.547 1.00 97.69 221 GLN A N 1
ATOM 1754 C CA . GLN A 1 221 ? 16.085 1.454 -18.928 1.00 97.69 221 GLN A CA 1
ATOM 1755 C C . GLN A 1 221 ? 16.238 1.956 -17.488 1.00 97.69 221 GLN A C 1
ATOM 1757 O O . GLN A 1 221 ? 16.615 1.172 -16.620 1.00 97.69 221 GLN A O 1
ATOM 1762 N N . ASN A 1 222 ? 15.913 3.221 -17.203 1.00 97.56 222 ASN A N 1
ATOM 1763 C CA . ASN A 1 222 ? 15.953 3.767 -15.844 1.00 97.56 222 ASN A CA 1
ATOM 1764 C C . ASN A 1 222 ? 15.019 2.977 -14.916 1.00 97.56 222 ASN A C 1
ATOM 1766 O O . ASN A 1 222 ? 15.414 2.623 -13.806 1.00 97.56 222 ASN A O 1
ATOM 1770 N N . ARG A 1 223 ? 13.806 2.642 -15.380 1.00 97.56 223 ARG A N 1
ATOM 1771 C CA . ARG A 1 223 ? 12.830 1.838 -14.624 1.00 97.56 223 ARG A CA 1
ATOM 1772 C C . ARG A 1 223 ? 13.336 0.421 -14.347 1.00 97.56 223 ARG A C 1
ATOM 1774 O O . ARG A 1 223 ? 13.153 -0.076 -13.234 1.00 97.56 223 ARG A O 1
ATOM 1781 N N . ILE A 1 224 ? 14.008 -0.210 -15.313 1.00 97.62 224 ILE A N 1
ATOM 1782 C CA . ILE A 1 224 ? 14.659 -1.519 -15.133 1.00 97.62 224 ILE A CA 1
ATOM 1783 C C . ILE A 1 224 ? 15.772 -1.412 -14.089 1.00 97.62 224 ILE A C 1
ATOM 1785 O O . ILE A 1 224 ? 15.769 -2.172 -13.120 1.00 97.62 224 ILE A O 1
ATOM 1789 N N . THR A 1 225 ? 16.675 -0.440 -14.244 1.00 96.50 225 THR A N 1
ATOM 1790 C CA . THR A 1 225 ? 17.781 -0.197 -13.312 1.00 96.50 225 THR A CA 1
ATOM 1791 C C . THR A 1 225 ? 17.261 0.023 -11.895 1.00 96.50 225 THR A C 1
ATOM 1793 O O . THR A 1 225 ? 17.702 -0.667 -10.985 1.00 96.50 225 THR A O 1
ATOM 1796 N N . PHE A 1 226 ? 16.273 0.898 -11.691 1.00 92.75 226 PHE A N 1
ATOM 1797 C CA . PHE A 1 226 ? 15.690 1.152 -10.367 1.00 92.75 226 PHE A CA 1
ATOM 1798 C C . PHE A 1 226 ? 15.053 -0.090 -9.739 1.00 92.75 226 PHE A C 1
ATOM 1800 O O . PHE A 1 226 ? 15.204 -0.321 -8.541 1.00 92.75 226 PHE A O 1
ATOM 1807 N N . SER A 1 227 ? 14.360 -0.900 -10.541 1.00 93.75 227 SER A N 1
ATOM 1808 C CA . SER A 1 227 ? 13.653 -2.084 -10.042 1.00 93.75 227 SER A CA 1
ATOM 1809 C C . SER A 1 227 ? 14.603 -3.212 -9.633 1.00 93.75 227 SER A C 1
ATOM 1811 O O . SER A 1 227 ? 14.304 -3.955 -8.699 1.00 93.75 227 SER A O 1
ATOM 1813 N N . TRP A 1 228 ? 15.742 -3.343 -10.319 1.00 95.75 228 TRP A N 1
ATOM 1814 C CA . TRP A 1 228 ? 16.631 -4.501 -10.187 1.00 95.75 228 TRP A CA 1
ATOM 1815 C C . TRP A 1 228 ? 17.985 -4.197 -9.543 1.00 95.75 228 TRP A C 1
ATOM 1817 O O . TRP A 1 228 ? 18.634 -5.119 -9.052 1.00 95.75 228 TRP A O 1
ATOM 1827 N N . ALA A 1 229 ? 18.412 -2.936 -9.465 1.00 93.88 229 ALA A N 1
ATOM 1828 C CA . ALA A 1 229 ? 19.677 -2.575 -8.827 1.00 93.88 229 ALA A CA 1
ATOM 1829 C C . ALA A 1 229 ? 19.704 -2.931 -7.334 1.00 93.88 229 ALA A C 1
ATOM 1831 O O . ALA A 1 229 ? 20.732 -3.390 -6.849 1.00 93.88 229 ALA A O 1
ATOM 1832 N N . THR A 1 230 ? 18.575 -2.835 -6.622 1.00 89.12 230 THR A N 1
ATOM 1833 C CA . THR A 1 230 ? 18.465 -3.249 -5.206 1.00 89.12 230 THR A CA 1
ATOM 1834 C C . THR A 1 230 ? 18.684 -4.748 -4.980 1.00 89.12 230 THR A C 1
ATOM 1836 O O . THR A 1 230 ? 18.875 -5.169 -3.843 1.00 89.12 230 THR A O 1
ATOM 1839 N N . LYS A 1 231 ? 18.674 -5.558 -6.048 1.00 91.75 231 LYS A N 1
ATOM 1840 C CA . LYS A 1 231 ? 18.938 -7.004 -6.010 1.00 91.75 231 LYS A CA 1
ATOM 1841 C C . LYS A 1 231 ? 20.414 -7.350 -6.231 1.00 91.75 231 LYS A C 1
ATOM 1843 O O . LYS A 1 231 ? 20.781 -8.524 -6.165 1.00 91.75 231 LYS A O 1
ATOM 1848 N N . LEU A 1 232 ? 21.257 -6.356 -6.520 1.00 92.19 232 LEU A N 1
ATOM 1849 C CA . LEU A 1 232 ? 22.708 -6.513 -6.607 1.00 92.19 232 LEU A CA 1
ATOM 1850 C C . LEU A 1 232 ? 23.347 -6.550 -5.211 1.00 92.19 232 LEU A C 1
ATOM 1852 O O . LEU A 1 232 ? 22.695 -6.354 -4.186 1.00 92.19 232 LEU A O 1
ATOM 1856 N N . HIS A 1 233 ? 24.656 -6.802 -5.166 1.00 90.44 233 HIS A N 1
ATOM 1857 C CA . HIS A 1 233 ? 25.434 -6.605 -3.943 1.00 90.44 233 HIS A CA 1
ATOM 1858 C C . HIS A 1 233 ? 25.396 -5.129 -3.511 1.00 90.44 233 HIS A C 1
ATOM 1860 O O . HIS A 1 233 ? 25.409 -4.231 -4.353 1.00 90.44 233 HIS A O 1
ATOM 1866 N N . SER A 1 234 ? 25.374 -4.870 -2.201 1.00 86.19 234 SER A N 1
ATOM 1867 C CA . SER A 1 234 ? 25.230 -3.526 -1.620 1.00 86.19 234 SER A CA 1
ATOM 1868 C C . SER A 1 234 ? 26.335 -2.548 -2.035 1.00 86.19 234 SER A C 1
ATOM 1870 O O . SER A 1 234 ? 26.131 -1.337 -2.004 1.00 86.19 234 SER A O 1
ATOM 1872 N N . SER A 1 235 ? 27.496 -3.040 -2.483 1.00 88.00 235 SER A N 1
ATOM 1873 C CA . SER A 1 235 ? 28.543 -2.206 -3.088 1.00 88.00 235 SER A CA 1
ATOM 1874 C C . SER A 1 235 ? 28.094 -1.485 -4.367 1.00 88.00 235 SER A C 1
ATOM 1876 O O . SER A 1 235 ? 28.746 -0.524 -4.764 1.00 88.00 235 SER A O 1
ATOM 1878 N N . TYR A 1 236 ? 26.986 -1.903 -4.988 1.00 91.25 236 TYR A N 1
ATOM 1879 C CA . TYR A 1 236 ? 26.460 -1.335 -6.233 1.00 91.25 236 TYR A CA 1
ATOM 1880 C C . TYR A 1 236 ? 25.119 -0.607 -6.072 1.00 91.25 236 TYR A C 1
ATOM 1882 O O . TYR A 1 236 ? 24.563 -0.143 -7.062 1.00 91.25 236 TYR A O 1
ATOM 1890 N N . THR A 1 237 ? 24.581 -0.489 -4.854 1.00 88.81 237 THR A N 1
ATOM 1891 C CA . THR A 1 237 ? 23.270 0.147 -4.612 1.00 88.81 237 THR A CA 1
ATOM 1892 C C . THR A 1 237 ? 23.379 1.579 -4.106 1.00 88.81 237 THR A C 1
ATOM 1894 O O . THR A 1 237 ? 22.364 2.258 -3.975 1.00 88.81 237 THR A O 1
ATOM 1897 N N . LYS A 1 238 ? 24.593 2.061 -3.814 1.00 89.25 238 LYS A N 1
ATOM 1898 C CA . LYS A 1 238 ? 24.808 3.342 -3.130 1.00 89.25 238 LYS A CA 1
ATOM 1899 C C . LYS A 1 238 ? 24.035 4.515 -3.760 1.00 89.25 238 LYS A C 1
ATOM 1901 O O . LYS A 1 238 ? 23.332 5.178 -3.004 1.00 89.25 238 LYS A O 1
ATOM 1906 N N . PRO A 1 239 ? 24.063 4.755 -5.087 1.00 93.19 239 PRO A N 1
ATOM 1907 C CA . PRO A 1 239 ? 23.388 5.925 -5.654 1.00 93.19 239 PRO A CA 1
ATOM 1908 C C . PRO A 1 239 ? 21.870 5.933 -5.425 1.00 93.19 239 PRO A C 1
ATOM 1910 O O . PRO A 1 239 ? 21.297 6.956 -5.054 1.00 93.19 239 PRO A O 1
ATOM 1913 N N . ILE A 1 240 ? 21.207 4.782 -5.584 1.00 91.00 240 ILE A N 1
ATOM 1914 C CA . ILE A 1 240 ? 19.761 4.666 -5.343 1.00 91.00 240 ILE A CA 1
ATOM 1915 C C . ILE A 1 240 ? 19.421 4.674 -3.849 1.00 91.00 240 ILE A C 1
ATOM 1917 O O . ILE A 1 240 ? 18.398 5.236 -3.460 1.00 91.00 240 ILE A O 1
ATOM 1921 N N . SER A 1 241 ? 20.276 4.092 -3.004 1.00 89.25 241 SER A N 1
ATOM 1922 C CA . SER A 1 241 ? 20.105 4.104 -1.550 1.00 89.25 241 SER A CA 1
ATOM 1923 C C . SER A 1 241 ? 20.284 5.510 -0.977 1.00 89.25 241 SER A C 1
ATOM 1925 O O . SER A 1 241 ? 19.514 5.896 -0.104 1.00 89.25 241 SER A O 1
ATOM 1927 N N . ASP A 1 242 ? 21.238 6.290 -1.488 1.00 90.38 242 ASP A N 1
ATOM 1928 C CA . ASP A 1 242 ? 21.442 7.692 -1.115 1.00 90.38 242 ASP A CA 1
ATOM 1929 C C . ASP A 1 242 ? 20.257 8.562 -1.554 1.00 90.38 242 ASP A C 1
ATOM 1931 O O . ASP A 1 242 ? 19.780 9.392 -0.780 1.00 90.38 242 ASP A O 1
ATOM 1935 N N . LEU A 1 243 ? 19.741 8.356 -2.775 1.00 92.94 243 LEU A N 1
ATOM 1936 C CA . LEU A 1 243 ? 18.535 9.044 -3.232 1.00 92.94 243 LEU A CA 1
ATOM 1937 C C . LEU A 1 243 ? 17.354 8.719 -2.311 1.00 92.94 243 LEU A C 1
ATOM 1939 O O . LEU A 1 243 ? 16.710 9.638 -1.815 1.00 92.94 243 LEU A O 1
ATOM 1943 N N . ALA A 1 244 ? 17.101 7.440 -2.024 1.00 90.88 244 ALA A N 1
ATOM 1944 C CA . ALA A 1 244 ? 16.031 7.029 -1.115 1.00 90.88 244 ALA A CA 1
ATOM 1945 C C . ALA A 1 244 ? 16.211 7.619 0.296 1.00 90.88 244 ALA A C 1
ATOM 1947 O O . ALA A 1 244 ? 15.259 8.157 0.860 1.00 90.88 244 ALA A O 1
ATOM 1948 N N . ALA A 1 245 ? 17.435 7.594 0.830 1.00 89.75 245 ALA A N 1
ATOM 1949 C CA . ALA A 1 245 ? 17.797 8.210 2.104 1.00 89.75 245 ALA A CA 1
ATOM 1950 C C . ALA A 1 245 ? 17.528 9.721 2.116 1.00 89.75 245 ALA A C 1
ATOM 1952 O O . ALA A 1 245 ? 17.041 10.248 3.110 1.00 89.75 245 ALA A O 1
ATOM 1953 N N . SER A 1 246 ? 17.770 10.426 1.007 1.00 90.62 246 SER A N 1
ATOM 1954 C CA . SER A 1 246 ? 17.476 11.862 0.908 1.00 90.62 246 SER A CA 1
ATOM 1955 C C . SER A 1 246 ? 15.976 12.183 0.946 1.00 90.62 246 SER A C 1
ATOM 1957 O O . SER A 1 246 ? 15.595 13.274 1.362 1.00 90.62 246 SER A O 1
ATOM 1959 N N . LEU A 1 247 ? 15.122 11.239 0.532 1.00 91.31 247 LEU A N 1
ATOM 1960 C CA . LEU A 1 247 ? 13.664 11.398 0.523 1.00 91.31 247 LEU A CA 1
ATOM 1961 C C . LEU A 1 247 ? 13.026 11.042 1.866 1.00 91.31 247 LEU A C 1
ATOM 1963 O O . LEU A 1 247 ? 11.938 11.526 2.165 1.00 91.31 247 LEU A O 1
ATOM 1967 N N . THR A 1 248 ? 13.677 10.182 2.652 1.00 89.38 248 THR A N 1
ATOM 1968 C CA . THR A 1 248 ? 13.144 9.671 3.920 1.00 89.38 248 THR A CA 1
ATOM 1969 C C . THR A 1 248 ? 13.922 10.146 5.138 1.00 89.38 248 THR A C 1
ATOM 1971 O O . THR A 1 248 ? 13.469 9.921 6.252 1.00 89.38 248 THR A O 1
ATOM 1974 N N . GLY A 1 249 ? 15.092 10.770 4.985 1.00 86.25 249 GLY A N 1
ATOM 1975 C CA . GLY A 1 249 ? 15.969 11.169 6.094 1.00 86.25 249 GLY A CA 1
ATOM 1976 C C . GLY A 1 249 ? 16.573 9.983 6.856 1.00 86.25 249 GLY A C 1
ATOM 1977 O O . GLY A 1 249 ? 17.274 10.168 7.850 1.00 86.25 249 GLY A O 1
ATOM 1978 N N . GLN A 1 250 ? 16.304 8.750 6.416 1.00 80.31 250 GLN A N 1
ATOM 1979 C CA . GLN A 1 250 ? 16.897 7.556 7.001 1.00 80.31 250 GLN A CA 1
ATOM 1980 C C . GLN A 1 250 ? 18.333 7.419 6.514 1.00 80.31 250 GLN A C 1
ATOM 1982 O O . GLN A 1 250 ? 18.630 7.659 5.345 1.00 80.31 250 GLN A O 1
ATOM 1987 N N . LYS A 1 251 ? 19.236 6.989 7.399 1.00 71.81 251 LYS A N 1
ATOM 1988 C CA . LYS A 1 251 ? 20.575 6.591 6.959 1.00 71.81 251 LYS A CA 1
ATOM 1989 C C . LYS A 1 251 ? 20.428 5.461 5.931 1.00 71.81 251 LYS A C 1
ATOM 1991 O O . LYS A 1 251 ? 19.605 4.571 6.164 1.00 71.81 251 LYS A O 1
ATOM 1996 N N . PRO A 1 252 ? 21.204 5.469 4.831 1.00 65.50 252 PRO A N 1
ATOM 1997 C CA . PRO A 1 252 ? 21.237 4.339 3.916 1.00 65.50 252 PRO A CA 1
ATOM 1998 C C . PRO A 1 252 ? 21.441 3.054 4.716 1.00 65.50 252 PRO A C 1
ATOM 2000 O O . PRO A 1 252 ? 22.314 3.012 5.587 1.00 65.50 252 PRO A O 1
ATOM 2003 N N . VAL A 1 253 ? 20.626 2.032 4.447 1.00 56.00 253 VAL A N 1
ATOM 2004 C CA . VAL A 1 253 ? 20.804 0.710 5.056 1.00 56.00 253 VAL A CA 1
ATOM 2005 C C . VAL A 1 253 ? 22.227 0.260 4.725 1.00 56.00 253 VAL A C 1
ATOM 2007 O O . VAL A 1 253 ? 22.568 0.092 3.552 1.00 56.00 253 VAL A O 1
ATOM 2010 N N . THR A 1 254 ? 23.090 0.152 5.738 1.00 55.47 254 THR A N 1
ATOM 2011 C CA . THR A 1 254 ? 24.456 -0.335 5.539 1.00 55.47 254 THR A CA 1
ATOM 2012 C C . THR A 1 254 ? 24.400 -1.809 5.146 1.00 55.47 254 THR A C 1
ATOM 2014 O O . THR A 1 254 ? 23.431 -2.515 5.422 1.00 55.47 254 THR A O 1
ATOM 2017 N N . ALA A 1 255 ? 25.461 -2.303 4.507 1.00 54.47 255 ALA A N 1
ATOM 2018 C CA . ALA A 1 255 ? 25.607 -3.710 4.122 1.00 54.47 255 ALA A CA 1
ATOM 2019 C C . ALA A 1 255 ? 25.500 -4.713 5.302 1.00 54.47 255 ALA A C 1
ATOM 2021 O O . ALA A 1 255 ? 25.527 -5.923 5.087 1.00 54.47 255 ALA A O 1
ATOM 2022 N N . GLU A 1 256 ? 25.415 -4.226 6.543 1.00 52.12 256 GLU A N 1
ATOM 2023 C CA . GLU A 1 256 ? 25.662 -4.983 7.770 1.00 52.12 256 GLU A CA 1
ATOM 2024 C C . GLU A 1 256 ? 24.501 -5.875 8.218 1.00 52.12 256 GLU A C 1
ATOM 2026 O O . GLU A 1 256 ? 24.747 -6.788 9.003 1.00 52.12 256 GLU A O 1
ATOM 2031 N N . ASP A 1 257 ? 23.286 -5.733 7.668 1.00 68.06 257 ASP A N 1
ATOM 2032 C CA . ASP A 1 257 ? 22.224 -6.721 7.910 1.00 68.06 257 ASP A CA 1
ATOM 2033 C C . ASP A 1 257 ? 21.652 -7.353 6.640 1.00 68.06 257 ASP A C 1
ATOM 2035 O O . ASP A 1 257 ? 20.456 -7.314 6.336 1.00 68.06 257 ASP A O 1
ATOM 2039 N N . ARG A 1 258 ? 22.535 -8.043 5.909 1.00 80.88 258 ARG A N 1
ATOM 2040 C CA . ARG A 1 258 ? 22.151 -8.953 4.821 1.00 80.88 258 ARG A CA 1
ATOM 2041 C C . ARG A 1 258 ? 21.113 -9.995 5.269 1.00 80.88 258 ARG A C 1
ATOM 2043 O O . ARG A 1 258 ? 20.392 -10.521 4.433 1.00 80.88 258 ARG A O 1
ATOM 2050 N N . SER A 1 259 ? 21.011 -10.301 6.566 1.00 87.12 259 SER A N 1
ATOM 2051 C CA . SER A 1 259 ? 19.992 -11.220 7.093 1.00 87.12 259 SER A CA 1
ATOM 2052 C C . SER A 1 259 ? 18.593 -10.648 6.910 1.00 87.12 259 SER A C 1
ATOM 2054 O O . SER A 1 259 ? 17.753 -11.337 6.346 1.00 87.12 259 SER A O 1
ATOM 2056 N N . ALA A 1 260 ? 18.360 -9.394 7.309 1.00 85.88 260 ALA A N 1
ATOM 2057 C CA . ALA A 1 260 ? 17.071 -8.728 7.133 1.00 85.88 260 ALA A CA 1
ATOM 2058 C C . ALA A 1 260 ? 16.664 -8.660 5.653 1.00 85.88 260 ALA A C 1
ATOM 2060 O O . ALA A 1 260 ? 15.552 -9.054 5.306 1.00 85.88 260 ALA A O 1
ATOM 2061 N N . LEU A 1 261 ? 17.591 -8.266 4.770 1.00 86.06 261 LEU A N 1
ATOM 2062 C CA . LEU A 1 261 ? 17.363 -8.279 3.320 1.00 86.06 261 LEU A CA 1
ATOM 2063 C C . LEU A 1 261 ? 16.945 -9.672 2.833 1.00 86.06 261 LEU A C 1
ATOM 2065 O O . LEU A 1 261 ? 15.950 -9.813 2.129 1.00 86.06 261 LEU A O 1
ATOM 2069 N N . CYS A 1 262 ? 17.687 -10.709 3.219 1.00 91.81 262 CYS A N 1
ATOM 2070 C CA . CYS A 1 262 ? 17.426 -12.067 2.758 1.00 91.81 262 CYS A CA 1
ATOM 2071 C C . CYS A 1 262 ? 16.163 -12.681 3.350 1.00 91.81 262 CYS A C 1
ATOM 2073 O O . CYS A 1 262 ? 15.520 -13.482 2.671 1.00 91.81 262 CYS A O 1
ATOM 2075 N N . THR A 1 263 ? 15.779 -12.299 4.567 1.00 91.88 263 THR A N 1
ATOM 2076 C CA . THR A 1 263 ? 14.471 -12.634 5.134 1.00 91.88 263 THR A CA 1
ATOM 2077 C C . THR A 1 263 ? 13.368 -12.026 4.275 1.00 91.88 263 THR A C 1
ATOM 2079 O O . THR A 1 263 ? 12.497 -12.764 3.828 1.00 91.88 263 THR A O 1
ATOM 2082 N N . SER A 1 264 ? 13.457 -10.733 3.945 1.00 90.25 264 SER A N 1
ATOM 2083 C CA . SER A 1 264 ? 12.478 -10.057 3.086 1.00 90.25 264 SER A CA 1
ATOM 2084 C C . SER A 1 264 ? 12.414 -10.646 1.674 1.00 90.25 264 SER A C 1
ATOM 2086 O O . SER A 1 264 ? 11.325 -10.880 1.163 1.00 90.25 264 SER A O 1
ATOM 2088 N N . GLU A 1 265 ? 13.548 -10.946 1.031 1.00 91.00 265 GLU A N 1
ATOM 2089 C CA . GLU A 1 265 ? 13.549 -11.597 -0.293 1.00 91.00 265 GLU A CA 1
ATOM 2090 C C . GLU A 1 265 ? 12.925 -12.997 -0.246 1.00 91.00 265 GLU A C 1
ATOM 2092 O O . GLU A 1 265 ? 12.203 -13.393 -1.163 1.00 91.00 265 GLU A O 1
ATOM 2097 N N . THR A 1 266 ? 13.200 -13.750 0.821 1.00 93.62 266 THR A N 1
ATOM 2098 C CA . THR A 1 266 ? 12.654 -15.097 1.004 1.00 93.62 266 THR A CA 1
ATOM 2099 C C . THR A 1 266 ? 11.154 -15.046 1.270 1.00 93.62 266 THR A C 1
ATOM 2101 O O . THR A 1 266 ? 10.424 -15.856 0.708 1.00 93.62 266 THR A O 1
ATOM 2104 N N . ASP A 1 267 ? 10.682 -14.084 2.062 1.00 92.56 267 ASP A N 1
ATOM 2105 C CA . ASP A 1 267 ? 9.255 -13.858 2.278 1.00 92.56 267 ASP A CA 1
ATOM 2106 C C . ASP A 1 267 ? 8.549 -13.444 0.977 1.00 92.56 267 ASP A C 1
ATOM 2108 O O . ASP A 1 267 ? 7.566 -14.060 0.574 1.00 92.56 267 ASP A O 1
ATOM 2112 N N . LEU A 1 268 ? 9.113 -12.497 0.220 1.00 87.94 268 LEU A N 1
ATOM 2113 C CA . LEU A 1 268 ? 8.560 -12.075 -1.072 1.00 87.94 268 LEU A CA 1
ATOM 2114 C C . LEU A 1 268 ? 8.419 -13.234 -2.073 1.00 87.94 268 LEU A C 1
ATOM 2116 O O . LEU A 1 268 ? 7.457 -13.261 -2.843 1.00 87.94 268 LEU A O 1
ATOM 2120 N N . GLY A 1 269 ? 9.373 -14.169 -2.087 1.00 92.69 269 GLY A N 1
ATOM 2121 C CA . GLY A 1 269 ? 9.400 -15.287 -3.031 1.00 92.69 269 GLY A CA 1
ATOM 2122 C C . GLY A 1 269 ? 8.688 -16.555 -2.575 1.00 92.69 269 GLY A C 1
ATOM 2123 O O . GLY A 1 269 ? 8.047 -17.233 -3.375 1.00 92.69 269 GLY A O 1
ATOM 2124 N N . LEU A 1 270 ? 8.800 -16.889 -1.291 1.00 95.56 270 LEU A N 1
ATOM 2125 C CA . LEU A 1 270 ? 8.369 -18.155 -0.693 1.00 95.56 270 LEU A CA 1
ATOM 2126 C C . LEU A 1 270 ? 7.460 -17.930 0.530 1.00 95.56 270 LEU A C 1
ATOM 2128 O O . LEU A 1 270 ? 7.424 -18.773 1.428 1.00 95.56 270 LEU A O 1
ATOM 2132 N N . LYS A 1 271 ? 6.704 -16.820 0.537 1.00 94.25 271 LYS A N 1
ATOM 2133 C CA . LYS A 1 271 ? 5.766 -16.374 1.587 1.00 94.25 271 LYS A CA 1
ATOM 2134 C C . LYS A 1 271 ? 5.052 -17.503 2.320 1.00 94.25 271 LYS A C 1
ATOM 2136 O O . LYS A 1 271 ? 5.057 -17.546 3.546 1.00 94.25 271 LYS A O 1
ATOM 2141 N N . TRP A 1 272 ? 4.429 -18.430 1.593 1.00 94.94 272 TRP A N 1
ATOM 2142 C CA . TRP A 1 272 ? 3.600 -19.472 2.200 1.00 94.94 272 TRP A CA 1
ATOM 2143 C C . TRP A 1 272 ? 4.421 -20.601 2.834 1.00 94.94 272 TRP A C 1
ATOM 2145 O O . TRP A 1 272 ? 3.993 -21.162 3.839 1.00 94.94 272 TRP A O 1
ATOM 2155 N N . LEU A 1 273 ? 5.628 -20.880 2.321 1.00 95.88 273 LEU A N 1
ATOM 2156 C CA . LEU A 1 273 ? 6.579 -21.769 3.004 1.00 95.88 273 LEU A CA 1
ATOM 2157 C C . LEU A 1 273 ? 7.089 -21.123 4.294 1.00 95.88 273 LEU A C 1
ATOM 2159 O O . LEU A 1 273 ? 7.138 -21.783 5.331 1.00 95.88 273 LEU A O 1
ATOM 2163 N N . LEU A 1 274 ? 7.434 -19.831 4.247 1.00 95.38 274 LEU A N 1
ATOM 2164 C CA . LEU A 1 274 ? 7.859 -19.093 5.436 1.00 95.38 274 LEU A CA 1
ATOM 2165 C C . LEU A 1 274 ? 6.727 -19.000 6.467 1.00 95.38 274 LEU A C 1
ATOM 2167 O O . LEU A 1 274 ? 6.963 -19.222 7.650 1.00 95.38 274 LEU A O 1
ATOM 2171 N N . SER A 1 275 ? 5.496 -18.759 6.013 1.00 95.50 275 SER A N 1
ATOM 2172 C CA . SER A 1 275 ? 4.291 -18.717 6.847 1.00 95.50 275 SER A CA 1
ATOM 2173 C C . SER A 1 275 ? 4.061 -20.035 7.586 1.00 95.50 275 SER A C 1
ATOM 2175 O O . SER A 1 275 ? 3.779 -20.014 8.781 1.00 95.50 275 SER A O 1
ATOM 2177 N N . ALA A 1 276 ? 4.231 -21.185 6.922 1.00 94.62 276 ALA A N 1
ATOM 2178 C CA . ALA A 1 276 ? 4.099 -22.493 7.567 1.00 94.62 276 ALA A CA 1
ATOM 2179 C C . ALA A 1 276 ? 5.107 -22.669 8.717 1.00 94.62 276 ALA A C 1
ATOM 2181 O O . ALA A 1 276 ? 4.728 -23.050 9.825 1.00 94.62 276 ALA A O 1
ATOM 2182 N N . VAL A 1 277 ? 6.375 -22.309 8.485 1.00 93.75 277 VAL A N 1
ATOM 2183 C CA . VAL A 1 277 ? 7.424 -22.334 9.520 1.00 93.75 277 VAL A CA 1
ATOM 2184 C C . VAL A 1 277 ? 7.120 -21.335 10.642 1.00 93.75 277 VAL A C 1
ATOM 2186 O O . VAL A 1 277 ? 7.291 -21.653 11.820 1.00 93.75 277 VAL A O 1
ATOM 2189 N N . TYR A 1 278 ? 6.636 -20.140 10.298 1.00 94.12 278 TYR A N 1
ATOM 2190 C CA . TYR A 1 278 ? 6.278 -19.100 11.259 1.00 94.12 278 TYR A CA 1
ATOM 2191 C C . TYR A 1 278 ? 5.159 -19.566 12.199 1.00 94.12 278 TYR A C 1
ATOM 2193 O O . TYR A 1 278 ? 5.304 -19.468 13.416 1.00 94.12 278 TYR A O 1
ATOM 2201 N N . VAL A 1 279 ? 4.088 -20.160 11.663 1.00 93.19 279 VAL A N 1
ATOM 2202 C CA . VAL A 1 279 ? 2.981 -20.716 12.461 1.00 93.19 279 VAL A CA 1
ATOM 2203 C C . VAL A 1 279 ? 3.471 -21.820 13.390 1.00 93.19 279 VAL A C 1
ATOM 2205 O O . VAL A 1 279 ? 3.175 -21.775 14.581 1.00 93.19 279 VAL A O 1
ATOM 2208 N N . GLN A 1 280 ? 4.269 -22.768 12.888 1.00 90.81 280 GLN A N 1
ATOM 2209 C CA . GLN A 1 280 ? 4.829 -23.845 13.716 1.00 90.81 280 GLN A CA 1
ATOM 2210 C C . GLN A 1 280 ? 5.648 -23.310 14.899 1.00 90.81 280 GLN A C 1
ATOM 2212 O O . GLN A 1 280 ? 5.704 -23.950 15.950 1.00 90.81 280 GLN A O 1
ATOM 2217 N N . ARG A 1 281 ? 6.300 -22.152 14.737 1.00 91.62 281 ARG A N 1
ATOM 2218 C CA . ARG A 1 281 ? 7.181 -21.582 15.758 1.00 91.62 281 ARG A CA 1
ATOM 2219 C C . ARG A 1 281 ? 6.482 -20.629 16.725 1.00 91.62 281 ARG A C 1
ATOM 2221 O O . ARG A 1 281 ? 6.863 -20.608 17.895 1.00 91.62 281 ARG A O 1
ATOM 2228 N N . TYR A 1 282 ? 5.525 -19.841 16.244 1.00 90.06 282 TYR A N 1
ATOM 2229 C CA . TYR A 1 282 ? 4.979 -18.688 16.968 1.00 90.06 282 TYR A CA 1
ATOM 2230 C C . TYR A 1 282 ? 3.484 -18.785 17.279 1.00 90.06 282 TYR A C 1
ATOM 2232 O O . TYR A 1 282 ? 2.984 -17.978 18.059 1.00 90.06 282 TYR A O 1
ATOM 2240 N N . SER A 1 283 ? 2.766 -19.775 16.740 1.00 85.94 283 SER A N 1
ATOM 2241 C CA . SER A 1 283 ? 1.368 -19.997 17.115 1.00 85.94 283 SER A CA 1
ATOM 2242 C C . SER A 1 283 ? 1.286 -20.520 18.548 1.00 85.94 283 SER A C 1
ATOM 2244 O O . SER A 1 283 ? 1.658 -21.660 18.831 1.00 85.94 283 SER A O 1
ATOM 2246 N N . THR A 1 284 ? 0.782 -19.699 19.466 1.00 82.75 284 THR A N 1
ATOM 2247 C CA . THR A 1 284 ? 0.514 -20.105 20.849 1.00 82.75 284 THR A CA 1
ATOM 2248 C C . THR A 1 284 ? -0.897 -20.702 20.970 1.00 82.75 284 THR A C 1
ATOM 2250 O O . THR A 1 284 ? -1.832 -20.197 20.341 1.00 82.75 284 THR A O 1
ATOM 2253 N N . PRO A 1 285 ? -1.095 -21.782 21.754 1.00 80.06 285 PRO A N 1
ATOM 2254 C CA . PRO A 1 285 ? -2.426 -22.353 21.961 1.00 80.06 285 PRO A CA 1
ATOM 2255 C C . PRO A 1 285 ? -3.405 -21.318 22.532 1.00 80.06 285 PRO A C 1
ATOM 2257 O O . PRO A 1 285 ? -3.074 -20.631 23.499 1.00 80.06 285 PRO A O 1
ATOM 2260 N N . GLY A 1 286 ? -4.606 -21.210 21.961 1.00 82.38 286 GLY A N 1
ATOM 2261 C CA . GLY A 1 286 ? -5.646 -20.291 22.434 1.00 82.38 286 GLY A CA 1
ATOM 2262 C C . GLY A 1 286 ? -5.554 -18.862 21.886 1.00 82.38 286 GLY A C 1
ATOM 2263 O O . GLY A 1 286 ? -6.507 -18.102 22.040 1.00 82.38 286 GLY A O 1
ATOM 2264 N N . ALA A 1 287 ? -4.438 -18.455 21.264 1.00 85.88 287 ALA A N 1
ATOM 2265 C CA . ALA A 1 287 ? -4.282 -17.085 20.761 1.00 85.88 287 ALA A CA 1
ATOM 2266 C C . ALA A 1 287 ? -5.186 -16.794 19.561 1.00 85.88 287 ALA A C 1
ATOM 2268 O O . ALA A 1 287 ? -5.771 -15.714 19.481 1.00 85.88 287 ALA A O 1
ATOM 2269 N N . LYS A 1 288 ? -5.336 -17.767 18.655 1.00 89.25 288 LYS A N 1
ATOM 2270 C CA . LYS A 1 288 ? -6.251 -17.650 17.519 1.00 89.25 288 LYS A CA 1
ATOM 2271 C C . LYS A 1 288 ? -7.696 -17.554 18.005 1.00 89.25 288 LYS A C 1
ATOM 2273 O O . LYS A 1 288 ? -8.408 -16.646 17.597 1.00 89.25 288 LYS A O 1
ATOM 2278 N N . GLU A 1 289 ? -8.094 -18.429 18.923 1.00 90.94 289 GLU A N 1
ATOM 2279 C CA . GLU A 1 289 ? -9.446 -18.472 19.482 1.00 90.94 289 GLU A CA 1
ATOM 2280 C C . GLU A 1 289 ? -9.785 -17.172 20.228 1.00 90.94 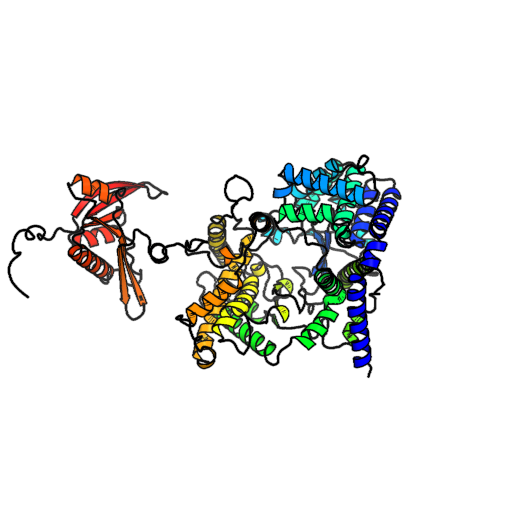289 GLU A C 1
ATOM 2282 O O . GLU A 1 289 ? -10.877 -16.629 20.064 1.00 90.94 289 GLU A O 1
ATOM 2287 N N . LEU A 1 290 ? -8.832 -16.624 20.992 1.00 90.56 290 LEU A N 1
ATOM 2288 C CA . LEU A 1 290 ? -8.981 -15.330 21.661 1.00 90.56 290 LEU A CA 1
ATOM 2289 C C . LEU A 1 290 ? -9.160 -14.181 20.657 1.00 90.56 290 LEU A C 1
ATOM 2291 O O . LEU A 1 290 ? -9.987 -13.295 20.872 1.00 90.56 290 LEU A O 1
ATOM 2295 N N . ALA A 1 291 ? -8.391 -14.182 19.566 1.00 94.56 291 ALA A N 1
ATOM 2296 C CA . ALA A 1 291 ? -8.496 -13.161 18.529 1.00 94.56 291 ALA A CA 1
ATOM 2297 C C . ALA A 1 291 ? -9.830 -13.269 17.770 1.00 94.56 291 ALA A C 1
ATOM 2299 O O . ALA A 1 291 ? -10.495 -12.258 17.558 1.00 94.56 291 ALA A O 1
ATOM 2300 N N . GLU A 1 292 ? -10.271 -14.481 17.428 1.00 95.81 292 GLU A N 1
ATOM 2301 C CA . GLU A 1 292 ? -11.579 -14.731 16.807 1.00 95.81 292 GLU A CA 1
ATOM 2302 C C . GLU A 1 292 ? -12.733 -14.274 17.709 1.00 95.81 292 GLU A C 1
ATOM 2304 O O . GLU A 1 292 ? -13.671 -13.617 17.247 1.00 95.81 292 GLU A O 1
ATOM 2309 N N . GLU A 1 293 ? -12.655 -14.561 19.011 1.00 95.06 293 GLU A N 1
ATOM 2310 C CA . GLU A 1 293 ? -13.640 -14.098 19.987 1.00 95.06 293 GLU A CA 1
ATOM 2311 C C . GLU A 1 293 ? -13.662 -12.565 20.082 1.00 95.06 293 GLU A C 1
ATOM 2313 O O . GLU A 1 293 ? -14.733 -11.950 20.081 1.00 95.06 293 GLU A O 1
ATOM 2318 N N . MET A 1 294 ? -12.489 -11.930 20.117 1.00 96.44 294 MET A N 1
ATOM 2319 C CA . MET A 1 294 ? -12.365 -10.475 20.133 1.00 96.44 294 MET A CA 1
ATOM 2320 C C . MET A 1 294 ? -12.996 -9.843 18.894 1.00 96.44 294 MET A C 1
ATOM 2322 O O . MET A 1 294 ? -13.839 -8.958 19.041 1.00 96.44 294 MET A O 1
ATOM 2326 N N . VAL A 1 295 ? -12.658 -10.323 17.694 1.00 97.88 295 VAL A N 1
ATOM 2327 C CA . VAL A 1 295 ? -13.232 -9.834 16.431 1.00 97.88 295 VAL A CA 1
ATOM 2328 C C . VAL A 1 295 ? -14.751 -9.966 16.448 1.00 97.88 295 VAL A C 1
ATOM 2330 O O . VAL A 1 295 ? -15.457 -9.000 16.161 1.00 97.88 295 VAL A O 1
ATOM 2333 N N . LYS A 1 296 ? -15.279 -11.118 16.877 1.00 97.56 296 LYS A N 1
ATOM 2334 C CA . LYS A 1 296 ? -16.725 -11.336 17.010 1.00 97.56 296 LYS A CA 1
ATOM 2335 C C . LYS A 1 296 ? -17.382 -10.314 17.945 1.00 97.56 296 LYS A C 1
ATOM 2337 O O . LYS A 1 296 ? -18.450 -9.789 17.625 1.00 97.56 296 LYS A O 1
ATOM 2342 N N . ASN A 1 297 ? -16.748 -10.009 19.077 1.00 97.00 297 ASN A N 1
ATOM 2343 C CA . ASN A 1 297 ? -17.243 -9.012 20.029 1.00 97.00 297 ASN A CA 1
ATOM 2344 C C . ASN A 1 297 ? -17.243 -7.600 19.422 1.00 97.00 297 ASN A C 1
ATOM 2346 O O . ASN A 1 297 ? -18.216 -6.863 19.591 1.00 97.00 297 ASN A O 1
ATOM 2350 N N . VAL A 1 298 ? -16.198 -7.235 18.674 1.00 97.81 298 VAL A N 1
ATOM 2351 C CA . VAL A 1 298 ? -16.116 -5.939 17.980 1.00 97.81 298 VAL A CA 1
ATOM 2352 C C . VAL A 1 298 ? -17.171 -5.831 16.877 1.00 97.81 298 VAL A C 1
ATOM 2354 O O . VAL A 1 298 ? -17.880 -4.828 16.820 1.00 97.81 298 VAL A O 1
ATOM 2357 N N . MET A 1 299 ? -17.377 -6.876 16.069 1.00 97.56 299 MET A N 1
ATOM 2358 C CA . MET A 1 299 ? -18.450 -6.913 15.063 1.00 97.56 299 MET A CA 1
ATOM 2359 C C . MET A 1 299 ? -19.837 -6.745 15.698 1.00 97.56 299 MET A C 1
ATOM 2361 O O . MET A 1 299 ? -20.683 -6.021 15.168 1.00 97.56 299 MET A O 1
ATOM 2365 N N . ALA A 1 300 ? -20.084 -7.388 16.844 1.00 96.38 300 ALA A N 1
ATOM 2366 C CA . ALA A 1 300 ? -21.345 -7.256 17.570 1.00 96.38 300 ALA A CA 1
ATOM 2367 C C . ALA A 1 300 ? -21.557 -5.826 18.100 1.00 96.38 300 ALA A C 1
ATOM 2369 O O . ALA A 1 300 ? -22.651 -5.273 17.963 1.00 96.38 300 ALA A O 1
ATOM 2370 N N . ALA A 1 301 ? -20.510 -5.208 18.655 1.00 90.06 301 ALA A N 1
ATOM 2371 C CA . ALA A 1 301 ? -20.552 -3.824 19.113 1.00 90.06 301 ALA A CA 1
ATOM 2372 C C . ALA A 1 301 ? -20.765 -2.838 17.955 1.00 90.06 301 ALA A C 1
ATOM 2374 O O . ALA A 1 301 ? -21.597 -1.940 18.070 1.00 90.06 301 ALA A O 1
ATOM 2375 N N . PHE A 1 302 ? -20.097 -3.044 16.816 1.00 89.38 302 PHE A N 1
ATOM 2376 C CA . PHE A 1 302 ? -20.287 -2.235 15.611 1.00 89.38 302 PHE A CA 1
ATOM 2377 C C . PHE A 1 302 ? -21.733 -2.316 15.103 1.00 89.38 302 PHE A C 1
ATOM 2379 O O . PHE A 1 302 ? -22.373 -1.287 14.893 1.00 89.38 302 PHE A O 1
ATOM 2386 N N . LYS A 1 303 ? -22.304 -3.528 15.007 1.00 92.12 303 LYS A N 1
ATOM 2387 C CA . LYS A 1 303 ? -23.728 -3.734 14.676 1.00 92.12 303 LYS A CA 1
ATOM 2388 C C . LYS A 1 303 ? -24.656 -2.992 15.639 1.00 92.12 303 LYS A C 1
ATOM 2390 O O . LYS A 1 303 ? -25.659 -2.421 15.216 1.00 92.12 303 LYS A O 1
ATOM 2395 N N . GLN A 1 304 ? -24.350 -3.003 16.935 1.00 87.31 304 GLN A N 1
ATOM 2396 C CA . GLN A 1 304 ? -25.158 -2.302 17.929 1.00 87.31 304 GLN A CA 1
ATOM 2397 C C . GLN A 1 304 ? -25.053 -0.777 17.796 1.00 87.31 304 GLN A C 1
ATOM 2399 O O . GLN A 1 304 ? -26.070 -0.096 17.918 1.00 87.31 304 GLN A O 1
ATOM 2404 N N . ASN A 1 305 ? -23.863 -0.248 17.505 1.00 80.44 305 ASN A N 1
ATOM 2405 C CA . ASN A 1 305 ? -23.670 1.172 17.214 1.00 80.44 305 ASN A CA 1
ATOM 2406 C C . ASN A 1 305 ? -24.484 1.576 15.973 1.00 80.44 305 ASN A C 1
ATOM 2408 O O . ASN A 1 305 ? -25.291 2.499 16.046 1.00 80.44 305 ASN A O 1
ATOM 2412 N N . LEU A 1 306 ? -24.382 0.803 14.886 1.00 80.94 306 LEU A N 1
ATOM 2413 C CA . LEU A 1 306 ? -25.089 1.038 13.623 1.00 80.94 306 LEU A CA 1
ATOM 2414 C C . LEU A 1 306 ? -26.620 1.090 13.783 1.00 80.94 306 LEU A C 1
ATOM 2416 O O . LEU A 1 306 ? -27.294 1.890 13.131 1.00 80.94 306 LEU A O 1
ATOM 2420 N N . LYS A 1 307 ? -27.191 0.282 14.689 1.00 82.25 307 LYS A N 1
ATOM 2421 C CA . LYS A 1 307 ? -28.631 0.323 15.009 1.00 82.25 307 LYS A CA 1
ATOM 2422 C C . LYS A 1 307 ? -29.091 1.676 15.553 1.00 82.25 307 LYS A C 1
ATOM 2424 O O . LYS A 1 307 ? -30.232 2.065 15.308 1.00 82.25 307 LYS A O 1
ATOM 2429 N N . ASN A 1 308 ? -28.216 2.368 16.279 1.00 75.19 308 ASN A N 1
ATOM 2430 C CA . ASN A 1 308 ? -28.514 3.619 16.971 1.00 75.19 308 ASN A CA 1
ATOM 2431 C C . ASN A 1 308 ? -28.171 4.867 16.139 1.00 75.19 308 ASN A C 1
ATOM 2433 O O . ASN A 1 308 ? -28.455 5.983 16.572 1.00 75.19 308 ASN A O 1
ATOM 2437 N N . GLU A 1 309 ? -27.597 4.702 14.944 1.00 75.88 309 GLU A N 1
ATOM 2438 C CA . GLU A 1 309 ? -27.229 5.817 14.073 1.00 75.88 309 GLU A CA 1
ATOM 2439 C C . GLU A 1 309 ? -28.463 6.500 13.470 1.00 75.88 309 GLU A C 1
ATOM 2441 O O . GLU A 1 309 ? -29.202 5.919 12.671 1.00 75.88 309 GLU A O 1
ATOM 2446 N N . SER A 1 310 ? -28.684 7.768 13.823 1.00 80.69 310 SER A N 1
ATOM 2447 C CA . SER A 1 310 ? -29.882 8.535 13.442 1.00 80.69 310 SER A CA 1
ATOM 2448 C C . SER A 1 310 ? -29.834 9.136 12.034 1.00 80.69 310 SER A C 1
ATOM 2450 O O . SER A 1 310 ? -30.856 9.588 11.519 1.00 80.69 310 SER A O 1
ATOM 2452 N N . TRP A 1 311 ? -28.660 9.160 11.401 1.00 81.94 311 TRP A N 1
ATOM 2453 C CA . TRP A 1 311 ? -28.467 9.808 10.103 1.00 81.94 311 TRP A CA 1
ATOM 2454 C C . TRP A 1 311 ? -28.845 8.915 8.914 1.00 81.94 311 TRP A C 1
ATOM 2456 O O . TRP A 1 311 ? -29.188 9.452 7.861 1.00 81.94 311 TRP A O 1
ATOM 2466 N N . MET A 1 312 ? -28.848 7.590 9.077 1.00 84.50 312 MET A N 1
ATOM 2467 C CA . MET A 1 312 ? -29.254 6.642 8.032 1.00 84.50 312 MET A CA 1
ATOM 2468 C C . MET A 1 312 ? -30.776 6.491 7.957 1.00 84.50 312 MET A C 1
ATOM 2470 O O . MET A 1 312 ? -31.466 6.504 8.983 1.00 84.50 312 MET A O 1
ATOM 2474 N N . SER A 1 313 ? -31.301 6.277 6.750 1.00 91.38 313 SER A N 1
ATOM 2475 C CA . SER A 1 313 ? -32.666 5.776 6.576 1.00 91.38 313 SER A CA 1
ATOM 2476 C C . SER A 1 313 ? -32.812 4.362 7.159 1.00 91.38 313 SER A C 1
ATOM 2478 O O . SER A 1 313 ? -31.831 3.636 7.345 1.00 91.38 313 SER A O 1
ATOM 2480 N N . ALA A 1 314 ? -34.048 3.944 7.443 1.00 92.88 314 ALA A N 1
ATOM 2481 C CA . ALA A 1 314 ? -34.307 2.589 7.934 1.00 92.88 314 ALA A CA 1
ATOM 2482 C C . ALA A 1 314 ? -33.882 1.511 6.917 1.00 92.88 314 ALA A C 1
ATOM 2484 O O . ALA A 1 314 ? -33.346 0.477 7.313 1.00 92.88 314 ALA A O 1
ATOM 2485 N N . GLU A 1 315 ? -34.070 1.771 5.619 1.00 93.75 315 GLU A N 1
ATOM 2486 C CA . GLU A 1 315 ? -33.680 0.858 4.541 1.00 93.75 315 GLU A CA 1
ATOM 2487 C C . GLU A 1 315 ? -32.156 0.733 4.428 1.00 93.75 315 GLU A C 1
ATOM 2489 O O . GLU A 1 315 ? -31.624 -0.378 4.452 1.00 93.75 315 GLU A O 1
ATOM 2494 N N . ALA A 1 316 ? -31.434 1.858 4.368 1.00 93.25 316 ALA A N 1
ATOM 2495 C CA . ALA A 1 316 ? -29.976 1.841 4.277 1.00 93.25 316 ALA A CA 1
ATOM 2496 C C . ALA A 1 316 ? -29.343 1.180 5.510 1.00 93.25 316 ALA A C 1
ATOM 2498 O O . ALA A 1 316 ? -28.393 0.408 5.382 1.00 93.25 316 ALA A O 1
ATOM 2499 N N . ARG A 1 317 ? -29.913 1.411 6.702 1.00 93.19 317 ARG A N 1
ATOM 2500 C CA . ARG A 1 317 ? -29.492 0.734 7.935 1.00 93.19 317 ARG A CA 1
ATOM 2501 C C . ARG A 1 317 ? -29.699 -0.779 7.850 1.00 93.19 317 ARG A C 1
ATOM 2503 O O . ARG A 1 317 ? -28.814 -1.525 8.255 1.00 93.19 317 ARG A O 1
ATOM 2510 N N . ALA A 1 318 ? -30.828 -1.247 7.314 1.00 94.94 318 ALA A N 1
ATOM 2511 C CA . ALA A 1 318 ? -31.081 -2.678 7.139 1.00 94.94 318 ALA A CA 1
ATOM 2512 C C . ALA A 1 318 ? -30.070 -3.330 6.177 1.00 94.94 318 ALA A C 1
ATOM 2514 O O . ALA A 1 318 ? -29.539 -4.395 6.488 1.00 94.94 318 ALA A O 1
ATOM 2515 N N . LYS A 1 319 ? -29.733 -2.668 5.062 1.00 96.06 319 LYS A N 1
ATOM 2516 C CA . LYS A 1 319 ? -28.694 -3.143 4.130 1.00 96.06 319 LYS A CA 1
ATOM 2517 C C . LYS A 1 319 ? -27.303 -3.157 4.768 1.00 96.06 319 LYS A C 1
ATOM 2519 O O . LYS A 1 319 ? -26.565 -4.123 4.617 1.00 96.06 319 LYS A O 1
ATOM 2524 N N . ALA A 1 320 ? -26.959 -2.132 5.547 1.00 94.94 320 ALA A N 1
ATOM 2525 C CA . ALA A 1 320 ? -25.674 -2.082 6.241 1.00 94.94 320 ALA A CA 1
ATOM 2526 C C . ALA A 1 320 ? -25.556 -3.177 7.321 1.00 94.94 320 ALA A C 1
ATOM 2528 O O . ALA A 1 320 ? -24.499 -3.788 7.475 1.00 94.94 320 ALA A O 1
ATOM 2529 N N . MET A 1 321 ? -26.658 -3.499 8.009 1.00 95.75 321 MET A N 1
ATOM 2530 C CA . MET A 1 321 ? -26.732 -4.659 8.904 1.00 95.75 321 MET A CA 1
ATOM 2531 C C . MET A 1 321 ? -26.531 -5.978 8.146 1.00 95.75 321 MET A C 1
ATOM 2533 O O . MET A 1 321 ? -25.760 -6.815 8.604 1.00 95.75 321 MET A O 1
ATOM 2537 N N . LEU A 1 322 ? -27.146 -6.136 6.968 1.00 97.25 322 LEU A N 1
ATOM 2538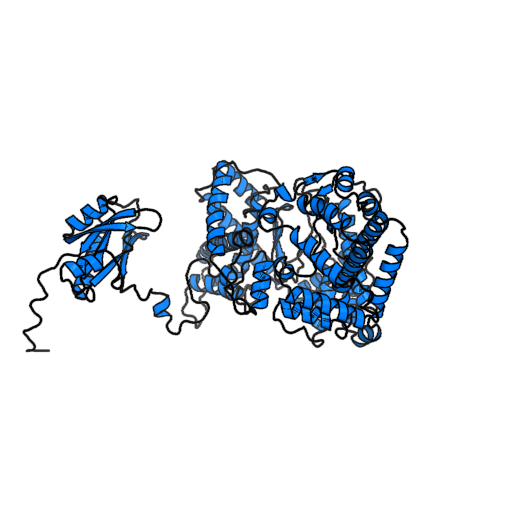 C CA . LEU A 1 322 ? -26.951 -7.314 6.118 1.00 97.25 322 LEU A CA 1
ATOM 2539 C C . LEU A 1 322 ? -25.491 -7.449 5.650 1.00 97.25 322 LEU A C 1
ATOM 2541 O O . LEU A 1 322 ? -24.935 -8.546 5.694 1.00 97.25 322 LEU A O 1
ATOM 2545 N N . LYS A 1 323 ? -24.838 -6.342 5.277 1.00 97.50 323 LYS A N 1
ATOM 2546 C CA . LYS A 1 323 ? -23.401 -6.319 4.963 1.00 97.50 323 LYS A CA 1
ATOM 2547 C C . LYS A 1 323 ? -22.552 -6.794 6.137 1.00 97.50 323 LYS A C 1
ATOM 2549 O O . LYS A 1 323 ? -21.676 -7.634 5.950 1.00 97.50 323 LYS A O 1
ATOM 2554 N N . MET A 1 324 ? -22.859 -6.329 7.348 1.00 96.50 324 MET A N 1
ATOM 2555 C CA . MET A 1 324 ? -22.214 -6.803 8.576 1.00 96.50 324 MET A CA 1
ATOM 2556 C C . MET A 1 324 ? -22.519 -8.277 8.902 1.00 96.50 324 MET A C 1
ATOM 2558 O O . MET A 1 324 ? -21.734 -8.924 9.594 1.00 96.50 324 MET A O 1
ATOM 2562 N N . ASP A 1 325 ? -23.672 -8.812 8.494 1.00 97.19 325 ASP A N 1
ATOM 2563 C CA . ASP A 1 325 ? -24.029 -10.227 8.676 1.00 97.19 325 ASP A CA 1
ATOM 2564 C C . ASP A 1 325 ? -23.271 -11.145 7.712 1.00 97.19 325 ASP A C 1
ATOM 2566 O O . ASP A 1 325 ? -22.927 -12.262 8.096 1.00 97.19 325 ASP A O 1
ATOM 2570 N N . LYS A 1 326 ? -22.976 -10.671 6.495 1.00 97.19 326 LYS A N 1
ATOM 2571 C CA . LYS A 1 326 ? -22.193 -11.410 5.493 1.00 97.19 326 LYS A CA 1
ATOM 2572 C C . LYS A 1 326 ? -20.682 -11.195 5.583 1.00 97.19 326 LYS A C 1
ATOM 2574 O O . LYS A 1 326 ? -19.943 -11.935 4.942 1.00 97.19 326 LYS A O 1
ATOM 2579 N N . MET A 1 327 ? -20.225 -10.210 6.355 1.00 97.38 327 MET A N 1
ATOM 2580 C CA . MET A 1 327 ? -18.803 -9.909 6.496 1.00 97.38 327 MET A CA 1
ATOM 2581 C C . MET A 1 327 ? -18.038 -11.103 7.085 1.00 97.38 327 MET A C 1
ATOM 2583 O O . MET A 1 327 ? -18.413 -11.640 8.131 1.00 97.38 327 MET A O 1
ATOM 2587 N N . VAL A 1 328 ? -16.949 -11.501 6.427 1.00 94.50 328 VAL A N 1
ATOM 2588 C CA . VAL A 1 328 ? -16.133 -12.659 6.819 1.00 94.50 328 VAL A CA 1
ATOM 2589 C C . VAL A 1 328 ? -14.876 -12.203 7.555 1.00 94.50 328 VAL A C 1
ATOM 2591 O O . VAL A 1 328 ? -14.124 -11.377 7.050 1.00 94.50 328 VAL A O 1
ATOM 2594 N N . ALA A 1 329 ? -14.600 -12.787 8.721 1.00 95.19 329 ALA A N 1
ATOM 2595 C CA . ALA A 1 329 ? -13.348 -12.573 9.442 1.00 95.19 329 ALA A CA 1
ATOM 2596 C C . ALA A 1 329 ? -12.393 -13.758 9.256 1.00 95.19 329 ALA A C 1
ATOM 2598 O O . ALA A 1 329 ? -12.760 -14.907 9.509 1.00 95.19 329 ALA A O 1
ATOM 2599 N N . ARG A 1 330 ? -11.152 -13.481 8.849 1.00 94.44 330 ARG A N 1
ATOM 2600 C CA . AR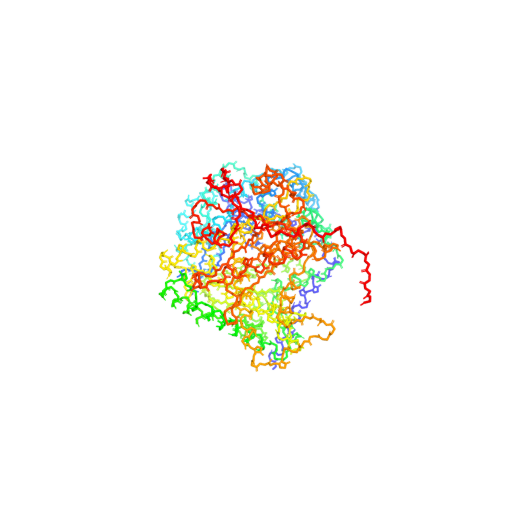G A 1 330 ? -10.066 -14.461 8.729 1.00 94.44 330 ARG A CA 1
ATOM 2601 C C . ARG A 1 330 ? -8.971 -14.122 9.726 1.00 94.44 330 ARG A C 1
ATOM 2603 O O . ARG A 1 330 ? -8.399 -13.043 9.668 1.00 94.44 330 ARG A O 1
ATOM 2610 N N . VAL A 1 331 ? -8.678 -15.036 10.646 1.00 94.75 331 VAL A N 1
ATOM 2611 C CA . VAL A 1 331 ? -7.776 -14.763 11.772 1.00 94.75 331 VAL A CA 1
ATOM 2612 C C . VAL A 1 331 ? -6.663 -15.808 11.838 1.00 94.75 331 VAL A C 1
ATOM 2614 O O . VAL A 1 331 ? -6.898 -17.014 11.727 1.00 94.75 331 VAL A O 1
ATOM 2617 N N . GLY A 1 332 ? -5.430 -15.343 12.024 1.00 94.19 332 GLY A N 1
ATOM 2618 C CA . GLY A 1 332 ? -4.237 -16.171 12.139 1.00 94.19 332 GLY A CA 1
ATOM 2619 C C . GLY A 1 332 ? -3.646 -16.535 10.780 1.00 94.19 332 GLY A C 1
ATOM 2620 O O . GLY A 1 332 ? -2.742 -15.858 10.298 1.00 94.19 332 GLY A O 1
ATOM 2621 N N . PHE A 1 333 ? -4.111 -17.632 10.179 1.00 93.88 333 PHE A N 1
ATOM 2622 C CA . PHE A 1 333 ? -3.494 -18.202 8.977 1.00 93.88 333 PHE A CA 1
ATOM 2623 C C . PHE A 1 333 ? -4.472 -18.994 8.087 1.00 93.88 333 PHE A C 1
ATOM 2625 O O . PHE A 1 333 ? -5.447 -19.548 8.606 1.00 93.88 333 PHE A O 1
ATOM 2632 N N . PRO A 1 334 ? -4.212 -19.093 6.764 1.00 93.56 334 PRO A N 1
ATOM 2633 C CA . PRO A 1 334 ? -5.058 -19.838 5.833 1.00 93.56 334 PRO A CA 1
ATOM 2634 C C . PRO A 1 334 ? -4.928 -21.355 5.996 1.00 93.56 334 PRO A C 1
ATOM 2636 O O . PRO A 1 334 ? -3.836 -21.899 6.143 1.00 93.56 334 PRO A O 1
ATOM 2639 N N . THR A 1 335 ? -6.052 -22.059 5.879 1.00 91.38 335 THR A N 1
ATOM 2640 C CA . THR A 1 335 ? -6.110 -23.532 5.860 1.00 91.38 335 THR A CA 1
ATOM 2641 C C . THR A 1 335 ? -6.632 -24.092 4.534 1.00 91.38 335 THR A C 1
ATOM 2643 O O . THR A 1 335 ? -6.854 -25.294 4.437 1.00 91.38 335 THR A O 1
ATOM 2646 N N . SER A 1 336 ? -6.840 -23.246 3.517 1.00 89.62 336 SER A N 1
ATOM 2647 C CA . SER A 1 336 ? -7.412 -23.650 2.222 1.00 89.62 336 SER A CA 1
ATOM 2648 C C . SER A 1 336 ? -6.671 -23.078 1.012 1.00 89.62 336 SER A C 1
ATOM 2650 O O . SER A 1 336 ? -6.220 -23.863 0.183 1.00 89.62 336 SER A O 1
ATOM 2652 N N . SER A 1 337 ? -6.495 -21.753 0.903 1.00 88.69 337 SER A N 1
ATOM 2653 C CA . SER A 1 337 ? -5.852 -21.149 -0.274 1.00 88.69 337 SER A CA 1
ATOM 2654 C C . SER A 1 337 ? -4.740 -20.133 0.046 1.00 88.69 337 SER A C 1
ATOM 2656 O O . SER A 1 337 ? -5.021 -18.963 0.316 1.00 88.69 337 SER A O 1
ATOM 2658 N N . PRO A 1 338 ? -3.462 -20.563 0.003 1.00 90.31 338 PRO A N 1
ATOM 2659 C CA . PRO A 1 338 ? -3.027 -21.962 0.038 1.00 90.31 338 PRO A CA 1
ATOM 2660 C C . PRO A 1 338 ? -3.185 -22.559 1.441 1.00 90.31 338 PRO A C 1
ATOM 2662 O O . PRO A 1 338 ? -3.074 -21.865 2.451 1.00 90.31 338 PRO A O 1
ATOM 2665 N N . ASN A 1 339 ? -3.393 -23.872 1.521 1.00 93.00 339 ASN A N 1
ATOM 2666 C CA . ASN A 1 339 ? -3.382 -24.585 2.791 1.00 93.00 339 ASN A CA 1
ATOM 2667 C C . ASN A 1 339 ? -1.949 -24.718 3.327 1.00 93.00 339 ASN A C 1
ATOM 2669 O O . ASN A 1 339 ? -1.235 -25.674 3.016 1.00 93.00 339 ASN A O 1
ATOM 2673 N N . ILE A 1 340 ? -1.525 -23.777 4.172 1.00 94.31 340 ILE A N 1
ATOM 2674 C CA . ILE A 1 340 ? -0.152 -23.779 4.697 1.00 94.31 340 ILE A CA 1
ATOM 2675 C C . ILE A 1 340 ? 0.094 -24.865 5.750 1.00 94.31 340 ILE A C 1
ATOM 2677 O O . ILE A 1 340 ? 1.231 -25.076 6.161 1.00 94.31 340 ILE A O 1
ATOM 2681 N N . THR A 1 341 ? -0.961 -25.552 6.197 1.00 92.69 341 THR A N 1
ATOM 2682 C CA . THR A 1 341 ? -0.851 -26.673 7.140 1.00 92.69 341 THR A CA 1
ATOM 2683 C C . THR A 1 341 ? -0.598 -28.008 6.439 1.00 92.69 341 THR A C 1
ATOM 2685 O O . THR A 1 341 ? -0.232 -28.979 7.098 1.00 92.69 341 THR A O 1
ATOM 2688 N N . ASN A 1 342 ? -0.736 -28.057 5.106 1.00 95.81 342 ASN A N 1
ATOM 2689 C CA . ASN A 1 342 ? -0.472 -29.243 4.303 1.00 95.81 342 ASN A CA 1
ATOM 2690 C C . ASN A 1 342 ? 0.836 -29.088 3.497 1.00 95.81 342 ASN A C 1
ATOM 2692 O O . ASN A 1 342 ? 0.865 -28.387 2.479 1.00 95.81 342 ASN A O 1
ATOM 2696 N N . PRO A 1 343 ? 1.926 -29.778 3.883 1.00 96.31 343 PRO A N 1
ATOM 2697 C CA . PRO A 1 343 ? 3.208 -29.648 3.197 1.00 96.31 343 PRO A CA 1
ATOM 2698 C C . PRO A 1 343 ? 3.180 -30.158 1.746 1.00 96.31 343 PRO A C 1
ATOM 2700 O O . PRO A 1 343 ? 3.950 -29.673 0.916 1.00 96.31 343 PRO A O 1
ATOM 2703 N N . VAL A 1 344 ? 2.297 -31.102 1.404 1.00 96.88 344 VAL A N 1
ATOM 2704 C CA . VAL A 1 344 ? 2.169 -31.620 0.030 1.00 96.88 344 VAL A CA 1
ATOM 2705 C C . VAL A 1 344 ? 1.538 -30.569 -0.887 1.00 96.88 344 VAL A C 1
ATOM 2707 O O . VAL A 1 344 ? 2.011 -30.362 -2.004 1.00 96.88 344 VAL A O 1
ATOM 2710 N N . GLU A 1 345 ? 0.516 -29.856 -0.410 1.00 95.31 345 GLU A N 1
ATOM 2711 C CA . GLU A 1 345 ? -0.110 -28.760 -1.163 1.00 95.31 345 GLU A CA 1
ATOM 2712 C C . GLU A 1 345 ? 0.857 -27.587 -1.357 1.00 95.31 345 GLU A C 1
ATOM 2714 O O . GLU A 1 345 ? 0.991 -27.072 -2.469 1.00 95.31 345 GLU A O 1
ATOM 2719 N N . LEU A 1 346 ? 1.610 -27.220 -0.316 1.00 94.88 346 LEU A N 1
ATOM 2720 C CA . LEU A 1 346 ? 2.657 -26.200 -0.418 1.00 94.88 346 LEU A CA 1
ATOM 2721 C C . LEU A 1 346 ? 3.765 -26.582 -1.404 1.00 94.88 346 LEU A C 1
ATOM 2723 O O . LEU A 1 346 ? 4.225 -25.742 -2.182 1.00 94.88 346 LEU A O 1
ATOM 2727 N N . GLN A 1 347 ? 4.177 -27.850 -1.412 1.00 95.50 347 GLN A N 1
ATOM 2728 C CA . GLN A 1 347 ? 5.150 -28.341 -2.381 1.00 95.50 347 GLN A CA 1
ATOM 2729 C C . GLN A 1 347 ? 4.622 -28.197 -3.813 1.00 95.50 347 GLN A C 1
ATOM 2731 O O . GLN A 1 347 ? 5.354 -27.743 -4.696 1.00 95.50 347 GLN A O 1
ATOM 2736 N N . ALA A 1 348 ? 3.354 -28.548 -4.045 1.00 94.25 348 ALA A N 1
ATOM 2737 C CA . ALA A 1 348 ? 2.710 -28.394 -5.344 1.00 94.25 348 ALA A CA 1
ATOM 2738 C C . ALA A 1 348 ? 2.608 -26.917 -5.763 1.00 94.25 348 ALA A C 1
ATOM 2740 O O . ALA A 1 348 ? 2.871 -26.601 -6.925 1.00 94.25 348 ALA A O 1
ATOM 2741 N N . TYR A 1 349 ? 2.302 -26.020 -4.819 1.00 92.06 349 TYR A N 1
ATOM 2742 C CA . TYR A 1 349 ? 2.213 -24.575 -5.047 1.00 92.06 349 TYR A CA 1
ATOM 2743 C C . TYR A 1 349 ? 3.533 -23.985 -5.569 1.00 92.06 349 TYR A C 1
ATOM 2745 O O . TYR A 1 349 ? 3.533 -23.177 -6.495 1.00 92.06 349 TYR A O 1
ATOM 2753 N N . TYR A 1 350 ? 4.672 -24.427 -5.025 1.00 93.69 350 TYR A N 1
ATOM 2754 C CA . TYR A 1 350 ? 6.007 -23.948 -5.410 1.00 93.69 350 TYR A CA 1
ATOM 2755 C C . TYR A 1 350 ? 6.770 -24.899 -6.340 1.00 93.69 350 TYR A C 1
ATOM 2757 O O . TYR A 1 350 ? 7.996 -24.789 -6.448 1.00 93.69 350 TYR A O 1
ATOM 2765 N N . ARG A 1 351 ? 6.105 -25.853 -7.004 1.00 92.88 351 ARG A N 1
ATOM 2766 C CA . ARG A 1 351 ? 6.792 -26.880 -7.812 1.00 92.88 351 ARG A CA 1
ATOM 2767 C C . ARG A 1 351 ? 7.615 -26.283 -8.961 1.00 92.88 351 ARG A C 1
ATOM 2769 O O . ARG A 1 351 ? 8.725 -26.740 -9.212 1.00 92.88 351 ARG A O 1
ATOM 2776 N N . ASP A 1 352 ? 7.099 -25.220 -9.578 1.00 91.00 352 ASP A N 1
ATOM 2777 C CA . ASP A 1 352 ? 7.693 -24.563 -10.749 1.00 91.00 352 ASP A CA 1
ATOM 2778 C C . ASP A 1 352 ? 8.743 -23.498 -10.353 1.00 91.00 352 ASP A C 1
ATOM 2780 O O . ASP A 1 352 ? 9.381 -22.890 -11.209 1.00 91.00 352 ASP A O 1
ATOM 2784 N N . THR A 1 353 ? 8.961 -23.281 -9.049 1.00 93.25 353 THR A N 1
ATOM 2785 C CA . THR A 1 353 ? 9.939 -22.316 -8.527 1.00 93.25 353 THR A CA 1
ATOM 2786 C C . THR A 1 353 ? 11.262 -23.016 -8.228 1.00 93.25 353 THR A C 1
ATOM 2788 O O . THR A 1 353 ? 11.405 -23.708 -7.212 1.00 93.25 353 THR A O 1
ATOM 2791 N N . THR A 1 354 ? 12.249 -22.849 -9.108 1.00 92.75 354 THR A N 1
ATOM 2792 C CA . THR A 1 354 ? 13.609 -23.380 -8.921 1.00 92.75 354 THR A CA 1
ATOM 2793 C C . THR A 1 354 ? 14.492 -22.385 -8.171 1.00 92.75 354 THR A C 1
ATOM 2795 O O . THR A 1 354 ? 14.548 -21.211 -8.523 1.00 92.75 354 THR A O 1
ATOM 2798 N N . ILE A 1 355 ? 15.217 -22.871 -7.160 1.00 96.75 355 ILE A N 1
ATOM 2799 C CA . ILE A 1 355 ? 16.202 -22.085 -6.411 1.00 96.75 355 ILE A CA 1
ATOM 2800 C C . ILE A 1 355 ? 17.603 -22.421 -6.916 1.00 96.75 355 ILE A C 1
ATOM 2802 O O . ILE A 1 355 ? 17.990 -23.586 -6.995 1.00 96.75 355 ILE A O 1
ATOM 2806 N N . THR A 1 356 ? 18.366 -21.388 -7.248 1.00 96.06 356 THR A N 1
ATOM 2807 C CA . THR A 1 356 ? 19.750 -21.469 -7.722 1.00 96.06 356 THR A CA 1
ATOM 2808 C C . THR A 1 356 ? 20.714 -20.888 -6.686 1.00 96.06 356 THR A C 1
ATOM 2810 O O . THR A 1 356 ? 20.299 -20.332 -5.671 1.00 96.06 356 THR A O 1
ATOM 2813 N N . LYS A 1 357 ? 22.023 -20.960 -6.950 1.00 95.38 357 LYS A N 1
ATOM 2814 C CA . LYS A 1 357 ? 23.036 -20.274 -6.127 1.00 95.38 357 LYS A CA 1
ATOM 2815 C C . LYS A 1 357 ? 23.063 -18.751 -6.328 1.00 95.38 357 LYS A C 1
ATOM 2817 O O . LYS A 1 357 ? 23.717 -18.058 -5.563 1.00 95.38 357 LYS A O 1
ATOM 2822 N N . SER A 1 358 ? 22.392 -18.226 -7.356 1.00 95.50 358 SER A N 1
ATOM 2823 C CA . SER A 1 358 ? 22.369 -16.792 -7.656 1.00 95.50 358 SER A CA 1
ATOM 2824 C C . SER A 1 358 ? 21.147 -16.132 -7.019 1.00 95.50 358 SER A C 1
ATOM 2826 O O . SER A 1 358 ? 20.018 -16.376 -7.446 1.00 95.50 358 SER A O 1
ATOM 2828 N N . SER A 1 359 ? 21.376 -15.251 -6.041 1.00 94.31 359 SER A N 1
ATOM 2829 C CA . SER A 1 359 ? 20.312 -14.478 -5.390 1.00 94.31 359 SER A CA 1
ATOM 2830 C C . SER A 1 359 ? 19.507 -13.639 -6.388 1.00 94.31 359 SER A C 1
ATOM 2832 O O . SER A 1 359 ? 18.282 -13.659 -6.355 1.00 94.31 359 SER A O 1
ATOM 2834 N N . PHE A 1 360 ? 20.181 -12.983 -7.338 1.00 95.75 360 PHE A N 1
ATOM 2835 C CA . PHE A 1 360 ? 19.540 -12.169 -8.374 1.00 95.75 360 PHE A CA 1
ATOM 2836 C C . PHE A 1 360 ? 18.601 -12.998 -9.265 1.00 95.75 360 PHE A C 1
ATOM 2838 O O . PHE A 1 360 ? 17.462 -12.602 -9.516 1.00 95.75 360 PHE A O 1
ATOM 2845 N N . ASN A 1 361 ? 19.045 -14.179 -9.713 1.00 95.75 361 ASN A N 1
ATOM 2846 C CA . ASN A 1 361 ? 18.203 -15.064 -10.522 1.00 95.75 361 ASN A CA 1
ATOM 2847 C C . ASN A 1 361 ? 17.030 -15.634 -9.717 1.00 95.75 361 ASN A C 1
ATOM 2849 O O . ASN A 1 361 ? 15.948 -15.803 -10.273 1.00 95.75 361 ASN A O 1
ATOM 2853 N N . ASN A 1 362 ? 17.212 -15.879 -8.418 1.00 96.81 362 ASN A N 1
ATOM 2854 C CA . ASN A 1 362 ? 16.119 -16.297 -7.543 1.00 96.81 362 ASN A CA 1
ATOM 2855 C C . ASN A 1 362 ? 15.073 -15.180 -7.394 1.00 96.81 362 ASN A C 1
ATOM 2857 O O . ASN A 1 362 ? 13.889 -15.449 -7.579 1.00 96.81 362 ASN A O 1
ATOM 2861 N N . SER A 1 363 ? 15.481 -13.918 -7.196 1.00 95.88 363 SER A N 1
ATOM 2862 C CA . SER A 1 363 ? 14.553 -12.773 -7.193 1.00 95.88 363 SER A CA 1
ATOM 2863 C C . SER A 1 363 ? 13.789 -12.641 -8.522 1.00 95.88 363 SER A C 1
ATOM 2865 O O . SER A 1 363 ? 12.597 -12.333 -8.516 1.00 95.88 363 SER A O 1
ATOM 2867 N N . ARG A 1 364 ? 14.424 -12.939 -9.668 1.00 95.44 364 ARG A N 1
ATOM 2868 C CA . ARG A 1 364 ? 13.740 -13.018 -10.976 1.00 95.44 364 ARG A CA 1
ATOM 2869 C C . ARG A 1 364 ? 12.737 -14.165 -11.052 1.00 95.44 364 ARG A C 1
ATOM 2871 O O . ARG A 1 364 ? 11.623 -13.955 -11.527 1.00 95.44 364 ARG A O 1
ATOM 2878 N N . ALA A 1 365 ? 13.100 -15.350 -10.566 1.00 95.50 365 ALA A N 1
ATOM 2879 C CA . ALA A 1 365 ? 12.198 -16.498 -10.522 1.00 95.50 365 ALA A CA 1
ATOM 2880 C C . ALA A 1 365 ? 10.961 -16.210 -9.654 1.00 95.50 365 ALA A C 1
ATOM 2882 O O . ALA A 1 365 ? 9.843 -16.517 -10.061 1.00 95.50 365 ALA A O 1
ATOM 2883 N N . PHE A 1 366 ? 11.141 -15.545 -8.510 1.00 95.75 366 PHE A N 1
ATOM 2884 C CA . PHE A 1 366 ? 10.050 -15.115 -7.632 1.00 95.75 366 PHE A CA 1
ATOM 2885 C C . PHE A 1 366 ? 9.114 -14.110 -8.308 1.00 95.75 366 PHE A C 1
ATOM 2887 O O . PHE A 1 366 ? 7.895 -14.285 -8.288 1.00 95.75 366 PHE A O 1
ATOM 2894 N N . ALA A 1 367 ? 9.675 -13.089 -8.961 1.00 94.62 367 ALA A N 1
ATOM 2895 C CA . ALA A 1 367 ? 8.895 -12.109 -9.711 1.00 94.62 367 ALA A CA 1
ATOM 2896 C C . ALA A 1 367 ? 8.092 -12.772 -10.848 1.00 94.62 367 ALA A C 1
ATOM 2898 O O . ALA A 1 367 ? 6.884 -12.559 -10.970 1.00 94.62 367 ALA A O 1
ATOM 2899 N N . SER A 1 368 ? 8.734 -13.659 -11.614 1.00 93.50 368 SER A N 1
ATOM 2900 C CA . SER A 1 368 ? 8.089 -14.424 -12.686 1.00 93.50 368 SER A CA 1
ATOM 2901 C C . SER A 1 368 ? 6.979 -15.336 -12.164 1.00 93.50 368 SER A C 1
ATOM 2903 O O . SER A 1 368 ? 5.917 -15.404 -12.777 1.00 93.50 368 SER A O 1
ATOM 2905 N N . GLN A 1 369 ? 7.193 -16.030 -11.042 1.00 93.06 369 GLN A N 1
ATOM 2906 C CA . GLN A 1 369 ? 6.173 -16.880 -10.427 1.00 93.06 369 GLN A CA 1
ATOM 2907 C C . GLN A 1 369 ? 4.931 -16.059 -10.067 1.00 93.06 369 GLN A C 1
ATOM 2909 O O . GLN A 1 369 ? 3.816 -16.468 -10.389 1.00 93.06 369 GLN A O 1
ATOM 2914 N N . LYS A 1 370 ? 5.119 -14.901 -9.422 1.00 91.94 370 LYS A N 1
ATOM 2915 C CA . LYS A 1 370 ? 4.018 -14.016 -9.027 1.00 91.94 370 LYS A CA 1
ATOM 2916 C C . LYS A 1 370 ? 3.222 -13.534 -10.240 1.00 91.94 370 LYS A C 1
ATOM 2918 O O . LYS A 1 370 ? 1.996 -13.594 -10.217 1.00 91.94 370 LYS A O 1
ATOM 2923 N N . LEU A 1 371 ? 3.911 -13.116 -11.303 1.00 93.38 371 LEU A N 1
ATOM 2924 C CA . LEU A 1 371 ? 3.275 -12.695 -12.550 1.00 93.38 371 LEU A CA 1
ATOM 2925 C C . LEU A 1 371 ? 2.463 -13.841 -13.174 1.00 93.38 371 LEU A C 1
ATOM 2927 O O . LEU A 1 371 ? 1.289 -13.666 -13.484 1.00 93.38 371 LEU A O 1
ATOM 2931 N N . ILE A 1 372 ? 3.049 -15.035 -13.303 1.00 92.06 372 ILE A N 1
ATOM 2932 C CA . ILE A 1 372 ? 2.361 -16.210 -13.861 1.00 92.06 372 ILE A CA 1
ATOM 2933 C C . ILE A 1 372 ? 1.127 -16.580 -13.029 1.00 92.06 372 ILE A C 1
ATOM 2935 O O . ILE A 1 372 ? 0.084 -16.897 -13.600 1.00 92.06 372 ILE A O 1
ATOM 2939 N N . ALA A 1 373 ? 1.227 -16.550 -11.697 1.00 90.50 373 ALA A N 1
ATOM 2940 C CA . ALA A 1 373 ? 0.102 -16.830 -10.807 1.00 90.50 373 ALA A CA 1
ATOM 2941 C C . ALA A 1 373 ? -1.041 -15.822 -11.006 1.00 90.50 373 ALA A C 1
ATOM 2943 O O . ALA A 1 373 ? -2.191 -16.236 -11.134 1.00 90.50 373 ALA A O 1
ATOM 2944 N N . GLN A 1 374 ? -0.715 -14.530 -11.129 1.00 92.81 374 GLN A N 1
ATOM 2945 C CA . GLN A 1 374 ? -1.690 -13.480 -11.421 1.00 92.81 374 GLN A CA 1
ATOM 2946 C C . GLN A 1 374 ? -2.429 -13.741 -12.745 1.00 92.81 374 GLN A C 1
ATOM 2948 O O . GLN A 1 374 ? -3.656 -13.753 -12.769 1.00 92.81 374 GLN A O 1
ATOM 2953 N N . TRP A 1 375 ? -1.710 -14.032 -13.834 1.00 95.00 375 TRP A N 1
ATOM 2954 C CA . TRP A 1 375 ? -2.336 -14.309 -15.135 1.00 95.00 375 TRP A CA 1
ATOM 2955 C C . TRP A 1 375 ? -3.160 -15.599 -15.147 1.00 95.00 375 TRP A C 1
ATOM 2957 O O . TRP A 1 375 ? -4.243 -15.626 -15.731 1.00 95.00 375 TRP A O 1
ATOM 2967 N N . LYS A 1 376 ? -2.707 -16.659 -14.462 1.00 92.50 376 LYS A N 1
ATOM 2968 C CA . LYS A 1 376 ? -3.486 -17.901 -14.293 1.00 92.50 376 LYS A CA 1
ATOM 2969 C C . LYS A 1 376 ? -4.813 -17.670 -13.566 1.00 92.50 376 LYS A C 1
ATOM 2971 O O . LYS A 1 376 ? -5.755 -18.419 -13.818 1.00 92.50 376 LYS A O 1
ATOM 2976 N N . GLY A 1 377 ? -4.907 -16.627 -12.737 1.00 92.56 377 GLY A N 1
ATOM 2977 C CA . GLY A 1 377 ? -6.144 -16.214 -12.074 1.00 92.56 377 GLY A CA 1
ATOM 2978 C C . GLY A 1 377 ? -7.299 -15.928 -13.041 1.00 92.56 377 GLY A C 1
ATOM 2979 O O . GLY A 1 377 ? -8.449 -16.133 -12.668 1.00 92.56 377 GLY A O 1
ATOM 2980 N N . LEU A 1 378 ? -7.032 -15.559 -14.301 1.00 94.38 378 LEU A N 1
ATOM 2981 C CA . LEU A 1 378 ? -8.080 -15.370 -15.320 1.00 94.38 378 LEU A CA 1
ATOM 2982 C C . LEU A 1 378 ? -8.850 -16.655 -15.653 1.00 94.38 378 LEU A C 1
ATOM 2984 O O . LEU A 1 378 ? -9.978 -16.590 -16.130 1.00 94.38 378 LEU A O 1
ATOM 2988 N N . LEU A 1 379 ? -8.244 -17.827 -15.438 1.00 92.50 379 LEU A N 1
ATOM 2989 C CA . LEU A 1 379 ? -8.885 -19.117 -15.710 1.00 92.50 379 LEU A CA 1
ATOM 2990 C C . LEU A 1 379 ? -9.747 -19.599 -14.540 1.00 92.50 379 LEU A C 1
ATOM 2992 O O . LEU A 1 379 ? -10.649 -20.412 -14.738 1.00 92.50 379 LEU A O 1
ATOM 2996 N N . LYS A 1 380 ? -9.430 -19.153 -13.321 1.00 88.44 380 LYS A N 1
ATOM 2997 C CA . LYS A 1 380 ? -10.149 -19.509 -12.100 1.00 88.44 380 LYS A CA 1
ATOM 2998 C C . LYS A 1 380 ? -9.892 -18.460 -11.022 1.00 88.44 380 LYS A C 1
ATOM 3000 O O . LYS A 1 380 ? -8.779 -18.371 -10.504 1.00 88.44 380 LYS A O 1
ATOM 3005 N N . THR A 1 381 ? -10.939 -17.729 -10.658 1.00 88.25 381 THR A N 1
ATOM 3006 C CA . THR A 1 381 ? -10.933 -16.824 -9.508 1.00 88.25 381 THR A CA 1
ATOM 3007 C C . THR A 1 381 ? -10.770 -17.616 -8.220 1.00 88.25 381 THR A C 1
ATOM 3009 O O . THR A 1 381 ? -11.424 -18.643 -8.019 1.00 88.25 381 THR A O 1
ATOM 3012 N N . ASP A 1 382 ? -9.887 -17.140 -7.350 1.00 88.00 382 ASP A N 1
ATOM 3013 C CA . ASP A 1 382 ? -9.695 -17.696 -6.020 1.00 88.00 382 ASP A CA 1
ATOM 3014 C C . ASP A 1 382 ? -10.303 -16.764 -4.978 1.00 88.00 382 ASP A C 1
ATOM 3016 O O . ASP A 1 382 ? -9.642 -15.884 -4.418 1.00 88.00 382 ASP A O 1
ATOM 3020 N N . THR A 1 383 ? -11.584 -16.996 -4.708 1.00 86.19 383 THR A N 1
ATOM 3021 C CA . THR A 1 383 ? -12.331 -16.284 -3.675 1.00 86.19 383 THR A CA 1
ATOM 3022 C C . THR A 1 383 ? -11.871 -16.652 -2.272 1.00 86.19 383 THR A C 1
ATOM 3024 O O . THR A 1 383 ? -12.370 -16.051 -1.330 1.00 86.19 383 THR A O 1
ATOM 3027 N N . ASP A 1 384 ? -10.950 -17.603 -2.093 1.00 87.44 384 ASP A N 1
ATOM 3028 C CA . ASP A 1 384 ? -10.413 -17.996 -0.793 1.00 87.44 384 ASP A CA 1
ATOM 3029 C C . ASP A 1 384 ? -8.978 -17.538 -0.534 1.00 87.44 384 ASP A C 1
ATOM 3031 O O . ASP A 1 384 ? -8.461 -17.765 0.562 1.00 87.44 384 ASP A O 1
ATOM 3035 N N . SER A 1 385 ? -8.377 -16.803 -1.466 1.00 86.88 385 SER A N 1
ATOM 3036 C CA . SER A 1 385 ? -7.019 -16.277 -1.335 1.00 86.88 385 SER A CA 1
ATOM 3037 C C . SER A 1 385 ? -6.835 -15.301 -0.162 1.00 86.88 385 SER A C 1
ATOM 3039 O O . SER A 1 385 ? -7.775 -14.676 0.337 1.00 86.88 385 SER A O 1
ATOM 3041 N N . TRP A 1 386 ? -5.588 -15.205 0.298 1.00 90.25 386 TRP A N 1
ATOM 3042 C CA . TRP A 1 386 ? -5.105 -14.191 1.232 1.00 90.25 386 TRP A CA 1
ATOM 3043 C C . TRP A 1 386 ? -4.131 -13.276 0.486 1.00 90.25 386 TRP A C 1
ATOM 3045 O O . TRP A 1 386 ? -3.182 -13.746 -0.147 1.00 90.25 386 TRP A O 1
ATOM 3055 N N . ASP A 1 387 ? -4.349 -11.973 0.565 1.00 83.38 387 ASP A N 1
ATOM 3056 C CA . ASP A 1 387 ? -3.513 -10.932 -0.041 1.00 83.38 387 ASP A CA 1
ATOM 3057 C C . ASP A 1 387 ? -2.405 -10.430 0.908 1.00 83.38 387 ASP A C 1
ATOM 3059 O O . ASP A 1 387 ? -1.365 -9.940 0.452 1.00 83.38 387 ASP A O 1
ATOM 3063 N N . ILE A 1 388 ? -2.563 -10.671 2.211 1.00 89.19 388 ILE A N 1
ATOM 3064 C CA . ILE A 1 388 ? -1.567 -10.456 3.265 1.00 89.19 388 ILE A CA 1
ATOM 3065 C C . ILE A 1 388 ? -0.952 -11.788 3.753 1.00 89.19 388 ILE A C 1
ATOM 3067 O O . ILE A 1 388 ? -1.600 -12.834 3.775 1.00 89.19 388 ILE A O 1
ATOM 3071 N N . GLY A 1 389 ? 0.342 -11.783 4.085 1.00 88.62 389 GLY A N 1
ATOM 3072 C CA . GLY A 1 389 ? 1.074 -12.944 4.600 1.00 88.62 389 GLY A CA 1
ATOM 3073 C C . GLY A 1 389 ? 0.881 -13.162 6.099 1.00 88.62 389 GLY A C 1
ATOM 3074 O O . GLY A 1 389 ? 0.555 -12.246 6.843 1.00 88.62 389 GLY A O 1
ATOM 3075 N N . VAL A 1 390 ? 1.118 -14.388 6.572 1.00 93.94 390 VAL A N 1
ATOM 3076 C CA . VAL A 1 390 ? 0.854 -14.754 7.977 1.00 93.94 390 VAL A CA 1
ATOM 3077 C C . VAL A 1 390 ? 1.798 -14.068 8.962 1.00 93.94 390 VAL A C 1
ATOM 3079 O O . VAL A 1 390 ? 1.396 -13.782 10.085 1.00 93.94 390 VAL A O 1
ATOM 3082 N N . SER A 1 391 ? 3.044 -13.815 8.559 1.00 92.62 391 SER A N 1
ATOM 3083 C CA . SER A 1 391 ? 4.052 -13.127 9.374 1.00 92.62 391 SER A CA 1
ATOM 3084 C C . SER A 1 391 ? 3.959 -11.601 9.313 1.00 92.62 391 SER A C 1
ATOM 3086 O O . SER A 1 391 ? 4.734 -10.932 9.997 1.00 92.62 391 SER A O 1
ATOM 3088 N N . ASP A 1 392 ? 3.049 -11.047 8.509 1.00 92.38 392 ASP A N 1
ATOM 3089 C CA . ASP A 1 392 ? 2.913 -9.602 8.367 1.00 92.38 392 ASP A CA 1
ATOM 3090 C C . ASP A 1 392 ? 2.359 -8.997 9.665 1.00 92.38 392 ASP A C 1
ATOM 3092 O O . ASP A 1 392 ? 1.366 -9.461 10.230 1.00 92.38 392 ASP A O 1
ATOM 3096 N N . VAL A 1 393 ? 3.011 -7.935 10.145 1.00 93.75 393 VAL A N 1
ATOM 3097 C CA . VAL A 1 393 ? 2.533 -7.124 11.275 1.00 93.75 393 VAL A CA 1
ATOM 3098 C C . VAL A 1 393 ? 1.629 -6.028 10.718 1.00 93.75 393 VAL A C 1
ATOM 3100 O O . VAL A 1 393 ? 1.994 -4.855 10.678 1.00 93.75 393 VAL A O 1
ATOM 3103 N N . ASN A 1 394 ? 0.489 -6.445 10.180 1.00 93.56 394 ASN A N 1
ATOM 3104 C CA . ASN A 1 394 ? -0.508 -5.576 9.566 1.00 93.56 394 ASN A CA 1
ATOM 3105 C C . ASN A 1 394 ? -1.884 -6.274 9.601 1.00 93.56 394 ASN A C 1
ATOM 3107 O O . ASN A 1 394 ? -1.973 -7.414 10.054 1.00 93.56 394 ASN A O 1
ATOM 3111 N N . ALA A 1 395 ? -2.940 -5.612 9.147 1.00 95.50 395 ALA A N 1
ATOM 3112 C CA . ALA A 1 395 ? -4.263 -6.182 8.899 1.00 95.50 395 ALA A CA 1
ATOM 3113 C C . ALA A 1 395 ? -4.849 -5.537 7.634 1.00 95.50 395 ALA A C 1
ATOM 3115 O O . ALA A 1 395 ? -4.253 -4.603 7.091 1.00 95.50 395 ALA A O 1
ATOM 3116 N N . ASN A 1 396 ? -5.942 -6.085 7.107 1.00 94.38 396 ASN A N 1
ATOM 3117 C CA . ASN A 1 396 ? -6.630 -5.469 5.978 1.00 94.38 396 ASN A CA 1
ATOM 3118 C C . ASN A 1 396 ? -8.115 -5.841 5.881 1.00 94.38 396 ASN A C 1
ATOM 3120 O O . ASN A 1 396 ? -8.569 -6.871 6.392 1.00 94.38 396 ASN A O 1
ATOM 3124 N N . TYR A 1 397 ? -8.839 -5.014 5.131 1.00 96.56 397 TYR A N 1
ATOM 3125 C CA . TYR A 1 397 ? -10.179 -5.267 4.636 1.00 96.56 397 TYR A CA 1
ATOM 3126 C C . TYR A 1 397 ? -10.179 -5.303 3.106 1.00 96.56 397 TYR A C 1
ATOM 3128 O O . TYR A 1 397 ? -9.653 -4.413 2.437 1.00 96.56 397 TYR A O 1
ATOM 3136 N N . GLU A 1 398 ? -10.800 -6.333 2.547 1.00 94.25 398 GLU A N 1
ATOM 3137 C CA . GLU A 1 398 ? -10.931 -6.550 1.112 1.00 94.25 398 GLU A CA 1
ATOM 3138 C C . GLU A 1 398 ? -12.409 -6.407 0.718 1.00 94.25 398 GLU A C 1
ATOM 3140 O O . GLU A 1 398 ? -13.252 -7.245 1.053 1.00 94.25 398 GLU A O 1
ATOM 3145 N N . SER A 1 399 ? -12.729 -5.299 0.038 1.00 94.06 399 SER A N 1
ATOM 3146 C CA . SER A 1 399 ? -14.109 -4.874 -0.238 1.00 94.06 399 SER A CA 1
ATOM 3147 C C . SER A 1 399 ? -14.892 -5.832 -1.134 1.00 94.06 399 SER A C 1
ATOM 3149 O O . SER A 1 399 ? -16.072 -6.064 -0.874 1.00 94.06 399 SER A O 1
ATOM 3151 N N . ILE A 1 400 ? -14.250 -6.400 -2.162 1.00 92.19 400 ILE A N 1
ATOM 3152 C CA . ILE A 1 400 ? -14.898 -7.274 -3.155 1.00 92.19 400 ILE A CA 1
ATOM 3153 C C . ILE A 1 400 ? -15.296 -8.616 -2.521 1.00 92.19 400 ILE A C 1
ATOM 3155 O O . ILE A 1 400 ? -16.351 -9.170 -2.807 1.00 92.19 400 ILE A O 1
ATOM 3159 N N . GLY A 1 401 ? -14.491 -9.131 -1.599 1.00 92.62 401 GLY A N 1
ATOM 3160 C CA . GLY A 1 401 ? -14.806 -10.315 -0.817 1.00 92.62 401 GLY A CA 1
ATOM 3161 C C . GLY A 1 401 ? -15.536 -10.042 0.498 1.00 92.62 401 GLY A C 1
ATOM 3162 O O . GLY A 1 401 ? -15.721 -11.005 1.245 1.00 92.62 401 GLY A O 1
ATOM 3163 N N . ASN A 1 402 ? -15.896 -8.783 0.798 1.00 95.94 402 ASN A N 1
ATOM 3164 C CA . ASN A 1 402 ? -16.473 -8.312 2.067 1.00 95.94 402 ASN A CA 1
ATOM 3165 C C . ASN A 1 402 ? -15.840 -9.002 3.292 1.00 95.94 402 ASN A C 1
ATOM 3167 O O . ASN A 1 402 ? -16.522 -9.651 4.095 1.00 95.94 402 ASN A O 1
ATOM 3171 N N . ARG A 1 403 ? -14.512 -8.921 3.411 1.00 94.75 403 ARG A N 1
ATOM 3172 C CA . ARG A 1 403 ? -13.763 -9.678 4.422 1.00 94.75 403 ARG A CA 1
ATOM 3173 C C . ARG A 1 403 ? -12.665 -8.863 5.074 1.00 94.75 403 ARG A C 1
ATOM 3175 O O . ARG A 1 403 ? -12.032 -8.051 4.416 1.00 94.75 403 ARG A O 1
ATOM 3182 N N . LEU A 1 404 ? -12.395 -9.161 6.339 1.00 96.12 404 LEU A N 1
ATOM 3183 C CA . LEU A 1 404 ? -11.198 -8.702 7.036 1.00 96.12 404 LEU A CA 1
ATOM 3184 C C . LEU A 1 404 ? -10.231 -9.862 7.280 1.00 96.12 404 LEU A C 1
ATOM 3186 O O . LEU A 1 404 ? -10.663 -10.990 7.552 1.00 96.12 404 LEU A O 1
ATOM 3190 N N . ILE A 1 405 ? -8.931 -9.584 7.226 1.00 95.94 405 ILE A N 1
ATOM 3191 C CA . ILE A 1 405 ? -7.870 -10.542 7.534 1.00 95.94 405 ILE A CA 1
ATOM 3192 C C . ILE A 1 405 ? -6.960 -9.965 8.621 1.00 95.94 405 ILE A C 1
ATOM 3194 O O . ILE A 1 405 ? -6.406 -8.876 8.493 1.00 95.94 405 ILE A O 1
ATOM 3198 N N . ILE A 1 406 ? -6.790 -10.729 9.700 1.00 96.44 406 ILE A N 1
ATOM 3199 C CA . ILE A 1 406 ? -5.884 -10.429 10.813 1.00 96.44 406 ILE A CA 1
ATOM 3200 C C . ILE A 1 406 ? -4.851 -11.563 10.899 1.00 96.44 406 ILE A C 1
ATOM 3202 O O . ILE A 1 406 ? -5.143 -12.617 11.477 1.00 96.44 406 ILE A O 1
ATOM 3206 N N . PRO A 1 407 ? -3.658 -11.396 10.306 1.00 95.44 407 PRO A N 1
ATOM 3207 C CA . PRO A 1 407 ? -2.578 -12.376 10.341 1.00 95.44 407 PRO A CA 1
ATOM 3208 C C . PRO A 1 407 ? -2.085 -12.692 11.753 1.00 95.44 407 PRO A C 1
ATOM 3210 O O . PRO A 1 407 ? -2.154 -11.870 12.661 1.00 95.44 407 PRO A O 1
ATOM 3213 N N . LEU A 1 408 ? -1.479 -13.865 11.931 1.00 94.56 408 LEU A N 1
ATOM 3214 C CA . LEU A 1 408 ? -0.827 -14.235 13.190 1.00 94.56 408 LEU A CA 1
ATOM 3215 C C . LEU A 1 408 ? 0.287 -13.246 13.584 1.00 94.56 408 LEU A C 1
ATOM 3217 O O . LEU A 1 408 ? 0.497 -13.012 14.769 1.00 94.56 408 LEU A O 1
ATOM 3221 N N . GLY A 1 409 ? 0.972 -12.650 12.606 1.00 93.81 409 GLY A N 1
ATOM 3222 C CA . GLY A 1 409 ? 2.080 -11.720 12.809 1.00 93.81 409 GLY A CA 1
ATOM 3223 C C . GLY A 1 409 ? 1.717 -10.480 13.626 1.00 93.81 409 GLY A C 1
ATOM 3224 O O . GLY A 1 409 ? 2.555 -10.003 14.383 1.00 93.81 409 GLY A O 1
ATOM 3225 N N . ILE A 1 410 ? 0.482 -9.972 13.561 1.00 94.31 410 ILE A N 1
ATOM 3226 C CA . ILE A 1 410 ? 0.055 -8.840 14.407 1.00 94.31 410 ILE A CA 1
ATOM 3227 C C . ILE A 1 410 ? -0.457 -9.283 15.791 1.00 94.31 410 ILE A C 1
ATOM 3229 O O . ILE A 1 410 ? -0.495 -8.488 16.728 1.00 94.31 410 ILE A O 1
ATOM 3233 N N . LEU A 1 411 ? -0.795 -10.565 15.959 1.00 94.06 411 LEU A N 1
ATOM 3234 C CA . LEU A 1 411 ? -1.345 -11.150 17.188 1.00 94.06 411 LEU A CA 1
ATOM 3235 C C . LEU A 1 411 ? -0.244 -11.535 18.188 1.00 94.06 411 LEU A C 1
ATOM 3237 O O . LEU A 1 411 ? -0.107 -12.697 18.578 1.00 94.06 411 LEU A O 1
ATOM 3241 N N . GLN A 1 412 ? 0.550 -10.556 18.617 1.00 91.25 412 GLN A N 1
ATOM 3242 C CA . GLN A 1 412 ? 1.698 -10.783 19.496 1.00 91.25 412 GLN A CA 1
ATOM 3243 C C . GLN A 1 412 ? 1.844 -9.746 20.618 1.00 91.25 412 GLN A C 1
ATOM 3245 O O . GLN A 1 412 ? 1.292 -8.644 20.587 1.00 91.25 412 GLN A O 1
ATOM 3250 N N . TYR A 1 413 ? 2.635 -10.104 21.630 1.00 88.31 413 TYR A N 1
ATOM 3251 C CA . TYR A 1 413 ? 3.040 -9.203 22.709 1.00 88.31 413 TYR A CA 1
ATOM 3252 C C . TYR A 1 413 ? 3.853 -8.010 22.150 1.00 88.31 413 TYR A C 1
ATOM 3254 O O . TYR A 1 413 ? 4.653 -8.221 21.239 1.00 88.31 413 TYR A O 1
ATOM 3262 N N . PRO A 1 414 ? 3.723 -6.776 22.690 1.00 88.12 414 PRO A N 1
ATOM 3263 C CA . PRO A 1 414 ? 2.981 -6.383 23.896 1.00 88.12 414 PRO A CA 1
ATOM 3264 C C . PRO A 1 414 ? 1.503 -6.048 23.684 1.00 88.12 414 PRO A C 1
ATOM 3266 O O . PRO A 1 414 ? 0.824 -5.724 24.654 1.00 88.12 414 PRO A O 1
ATOM 3269 N N . ILE A 1 415 ? 0.998 -6.108 22.452 1.00 89.25 415 ILE A N 1
ATOM 3270 C CA . ILE A 1 415 ? -0.347 -5.614 22.127 1.00 89.25 415 ILE A CA 1
ATOM 3271 C C . ILE A 1 415 ? -1.435 -6.685 22.188 1.00 89.25 415 ILE A C 1
ATOM 3273 O O . ILE A 1 415 ? -2.612 -6.345 22.214 1.00 89.25 415 ILE A O 1
ATOM 3277 N N . PHE A 1 416 ? -1.064 -7.965 22.209 1.00 92.75 416 PHE A N 1
ATOM 3278 C CA . PHE A 1 416 ? -2.006 -9.075 22.251 1.00 92.75 416 PHE A CA 1
ATOM 3279 C C . PHE A 1 416 ? -1.409 -10.293 22.951 1.00 92.75 416 PHE A C 1
ATOM 3281 O O . PHE A 1 416 ? -0.318 -10.753 22.615 1.00 92.75 416 PHE A O 1
ATOM 3288 N N . SER A 1 417 ? -2.128 -10.824 23.937 1.00 89.56 417 SER A N 1
ATOM 3289 C CA . SER A 1 417 ? -1.817 -12.092 24.600 1.00 89.56 417 SER A CA 1
ATOM 3290 C C . SER A 1 417 ? -2.967 -12.484 25.524 1.00 89.56 417 SER A C 1
ATOM 3292 O O . SER A 1 417 ? -3.581 -11.621 26.150 1.00 89.56 417 SER A O 1
ATOM 3294 N N . SER A 1 418 ? -3.199 -13.787 25.689 1.00 85.88 418 SER A N 1
ATOM 3295 C CA . SER A 1 418 ? -4.127 -14.322 26.697 1.00 85.88 418 SER A CA 1
ATOM 3296 C C . SER A 1 418 ? -3.682 -14.063 28.141 1.00 85.88 418 SER A C 1
ATOM 3298 O O . SER A 1 418 ? -4.463 -14.245 29.069 1.00 85.88 418 SER A O 1
ATOM 3300 N N . GLN A 1 419 ? -2.433 -13.635 28.341 1.00 86.31 419 GLN A N 1
ATOM 3301 C CA . GLN A 1 419 ? -1.866 -13.305 29.651 1.00 86.31 419 GLN A CA 1
ATOM 3302 C C . GLN A 1 419 ? -1.988 -11.815 30.001 1.00 86.31 419 GLN A C 1
ATOM 3304 O O . GLN A 1 419 ? -1.633 -11.419 31.110 1.00 86.31 419 GLN A O 1
ATOM 3309 N N . LEU A 1 420 ? -2.445 -10.979 29.066 1.00 89.50 420 LEU A N 1
ATOM 3310 C CA . LEU A 1 420 ? -2.637 -9.550 29.293 1.00 89.50 420 LEU A CA 1
ATOM 3311 C C . LEU A 1 420 ? -4.077 -9.269 29.733 1.00 89.50 420 LEU A C 1
ATOM 3313 O O . LEU A 1 420 ? -5.000 -9.908 29.223 1.00 89.50 420 LEU A O 1
ATOM 3317 N N . PRO A 1 421 ? -4.301 -8.273 30.610 1.00 93.06 421 PRO A N 1
ATOM 3318 C CA . PRO A 1 421 ? -5.638 -7.747 30.828 1.00 93.06 421 PRO A CA 1
ATOM 3319 C C . PRO A 1 421 ? -6.295 -7.328 29.508 1.00 93.06 421 PRO A C 1
ATOM 3321 O O . PRO A 1 421 ? -5.662 -6.711 28.645 1.00 93.06 421 PRO A O 1
ATOM 3324 N N . GLU A 1 422 ? -7.577 -7.639 29.347 1.00 94.06 422 GLU A N 1
ATOM 3325 C CA . GLU A 1 422 ? -8.250 -7.535 28.050 1.00 94.06 422 GLU A CA 1
ATOM 3326 C C . GLU A 1 422 ? -8.319 -6.103 27.516 1.00 94.06 422 GLU A C 1
ATOM 3328 O O . GLU A 1 422 ? -8.242 -5.922 26.305 1.00 94.06 422 GLU A O 1
ATOM 3333 N N . TYR A 1 423 ? -8.376 -5.077 28.376 1.00 92.62 423 TYR A N 1
ATOM 3334 C CA . TYR A 1 423 ? -8.323 -3.677 27.927 1.00 92.62 423 TYR A CA 1
ATOM 3335 C C . TYR A 1 423 ? -7.076 -3.357 27.093 1.00 92.62 423 TYR A C 1
ATOM 3337 O O . TYR A 1 423 ? -7.146 -2.485 26.231 1.00 92.62 423 TYR A O 1
ATOM 3345 N N . ILE A 1 424 ? -5.954 -4.056 27.306 1.00 94.06 424 ILE A N 1
ATOM 3346 C CA . ILE A 1 424 ? -4.738 -3.872 26.504 1.00 94.06 424 ILE A CA 1
ATOM 3347 C C . ILE A 1 424 ? -4.978 -4.412 25.097 1.00 94.06 424 ILE A C 1
ATOM 3349 O O . ILE A 1 424 ? -4.833 -3.675 24.120 1.00 94.06 424 ILE A O 1
ATOM 3353 N N . SER A 1 425 ? -5.415 -5.669 25.009 1.00 95.44 425 SER A N 1
ATOM 3354 C CA . SER A 1 425 ? -5.598 -6.349 23.726 1.00 95.44 425 SER A CA 1
ATOM 3355 C C . SER A 1 425 ? -6.749 -5.751 22.913 1.00 95.44 425 SER A C 1
ATOM 3357 O O . SER A 1 425 ? -6.642 -5.614 21.699 1.00 95.44 425 SER A O 1
ATOM 3359 N N . TYR A 1 426 ? -7.820 -5.305 23.574 1.00 96.06 426 TYR A N 1
ATOM 3360 C CA . TYR A 1 426 ? -8.899 -4.555 22.933 1.00 96.06 426 TYR A CA 1
ATOM 3361 C C . TYR A 1 426 ? -8.460 -3.143 22.518 1.00 96.06 426 TYR A C 1
ATOM 3363 O O . TYR A 1 426 ? -8.805 -2.700 21.426 1.00 96.06 426 TYR A O 1
ATOM 3371 N N . GLY A 1 427 ? -7.669 -2.445 23.339 1.00 92.56 427 GLY A N 1
ATOM 3372 C CA . GLY A 1 427 ? -7.147 -1.118 23.000 1.00 92.56 427 GLY A CA 1
ATOM 3373 C C . GLY A 1 427 ? -6.305 -1.120 21.723 1.00 92.56 427 GLY A C 1
ATOM 3374 O O . GLY A 1 427 ? -6.400 -0.182 20.936 1.00 92.56 427 GLY A O 1
ATOM 3375 N N . ALA A 1 428 ? -5.552 -2.195 21.476 1.00 94.25 428 ALA A N 1
ATOM 3376 C CA . ALA A 1 428 ? -4.741 -2.362 20.274 1.00 94.25 428 ALA A CA 1
ATOM 3377 C C . ALA A 1 428 ? -5.428 -3.236 19.206 1.00 94.25 428 ALA A C 1
ATOM 3379 O O . ALA A 1 428 ? -6.085 -2.704 18.314 1.00 94.25 428 ALA A O 1
ATOM 3380 N N . VAL A 1 429 ? -5.332 -4.569 19.298 1.00 96.44 429 VAL A N 1
ATOM 3381 C CA . VAL A 1 429 ? -5.877 -5.502 18.287 1.00 96.44 429 VAL A CA 1
ATOM 3382 C C . VAL A 1 429 ? -7.390 -5.376 18.120 1.00 96.44 429 VAL A C 1
ATOM 3384 O O . VAL A 1 429 ? -7.882 -5.474 17.001 1.00 96.44 429 VAL A O 1
ATOM 3387 N N . GLY A 1 430 ? -8.139 -5.089 19.186 1.00 97.25 430 GLY A N 1
ATOM 3388 C CA . GLY A 1 430 ? -9.575 -4.819 19.066 1.00 97.25 430 GLY A CA 1
ATOM 3389 C C . GLY A 1 430 ? -9.864 -3.569 18.230 1.00 97.25 430 GLY A C 1
ATOM 3390 O O . GLY A 1 430 ? -10.783 -3.580 17.413 1.00 97.25 430 GLY A O 1
ATOM 3391 N N . SER A 1 431 ? -9.062 -2.512 18.392 1.00 95.62 431 SER A N 1
ATOM 3392 C CA . SER A 1 431 ? -9.162 -1.287 17.587 1.00 95.62 431 SER A CA 1
ATOM 3393 C C . SER A 1 431 ? -8.758 -1.531 16.133 1.00 95.62 431 SER A C 1
ATOM 3395 O O . SER A 1 431 ? -9.436 -1.021 15.250 1.00 95.62 431 SER A O 1
ATOM 3397 N N . ILE A 1 432 ? -7.741 -2.365 15.877 1.00 97.00 432 ILE A N 1
ATOM 3398 C CA . ILE A 1 432 ? -7.374 -2.823 14.523 1.00 97.00 432 ILE A CA 1
ATOM 3399 C C . ILE A 1 432 ? -8.531 -3.608 13.892 1.00 97.00 432 ILE A C 1
ATOM 3401 O O . ILE A 1 432 ? -8.960 -3.297 12.790 1.00 97.00 432 ILE A O 1
ATOM 3405 N N . ALA A 1 433 ? -9.116 -4.572 14.607 1.00 98.06 433 ALA A N 1
ATOM 3406 C CA . ALA A 1 433 ? -10.274 -5.313 14.110 1.00 98.06 433 ALA A CA 1
ATOM 3407 C C . ALA A 1 433 ? -11.450 -4.377 13.792 1.00 98.06 433 ALA A C 1
ATOM 3409 O O . ALA A 1 433 ? -12.102 -4.517 12.761 1.00 98.06 433 ALA A O 1
ATOM 3410 N N . GLY A 1 434 ? -11.713 -3.401 14.664 1.00 96.75 434 GLY A N 1
ATOM 3411 C CA . GLY A 1 434 ? -12.730 -2.383 14.432 1.00 96.75 434 GLY A CA 1
ATOM 3412 C C . GLY A 1 434 ? -12.421 -1.492 13.227 1.00 96.75 434 GLY A C 1
ATOM 3413 O O . GLY A 1 434 ? -13.348 -1.104 12.519 1.00 96.75 434 GLY A O 1
ATOM 3414 N N . HIS A 1 435 ? -11.147 -1.174 13.001 1.00 97.19 435 HIS A N 1
ATOM 3415 C CA . HIS A 1 435 ? -10.672 -0.388 11.867 1.00 97.19 435 HIS A CA 1
ATOM 3416 C C . HIS A 1 435 ? -10.969 -1.129 10.556 1.00 97.19 435 HIS A C 1
ATOM 3418 O O . HIS A 1 435 ? -11.707 -0.604 9.722 1.00 97.19 435 HIS A O 1
ATOM 3424 N N . GLU A 1 436 ? -10.581 -2.404 10.452 1.00 98.12 436 GLU A N 1
ATOM 3425 C CA . GLU A 1 436 ? -10.885 -3.231 9.272 1.00 98.12 436 GLU A CA 1
ATOM 3426 C C . GLU A 1 436 ? -12.392 -3.438 9.053 1.00 98.12 436 GLU A C 1
ATOM 3428 O O . GLU A 1 436 ? -12.878 -3.416 7.927 1.00 98.12 436 GLU A O 1
ATOM 3433 N N . ILE A 1 437 ? -13.182 -3.591 10.121 1.00 97.81 437 ILE A N 1
ATOM 3434 C CA . ILE A 1 437 ? -14.651 -3.650 10.007 1.00 97.81 437 ILE A CA 1
ATOM 3435 C C . ILE A 1 437 ? -15.205 -2.334 9.443 1.00 97.81 437 ILE A C 1
ATOM 3437 O O . ILE A 1 437 ? -16.135 -2.340 8.631 1.00 97.81 437 ILE A O 1
ATOM 3441 N N . THR A 1 438 ? -14.646 -1.201 9.872 1.00 95.94 438 THR A N 1
ATOM 344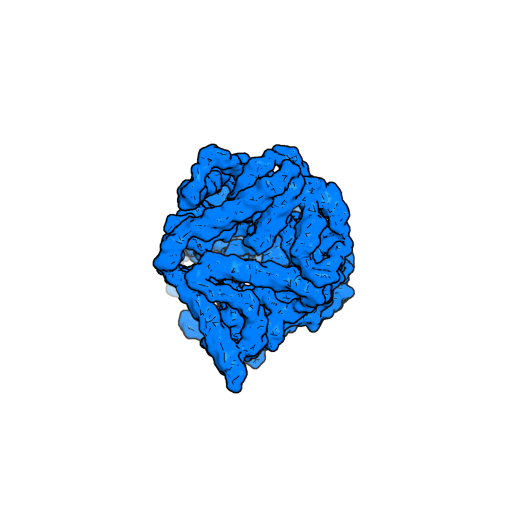2 C CA . THR A 1 438 ? -15.098 0.129 9.454 1.00 95.94 438 THR A CA 1
ATOM 3443 C C . THR A 1 438 ? -14.749 0.417 7.996 1.00 95.94 438 THR A C 1
ATOM 3445 O O . THR A 1 438 ? -15.542 1.087 7.337 1.00 95.94 438 THR A O 1
ATOM 3448 N N . HIS A 1 439 ? -13.665 -0.144 7.449 1.00 97.44 439 HIS A N 1
ATOM 3449 C CA . HIS A 1 439 ? -13.377 -0.069 6.011 1.00 97.44 439 HIS A CA 1
ATOM 3450 C C . HIS A 1 439 ? -14.512 -0.616 5.143 1.00 97.44 439 HIS A C 1
ATOM 3452 O O . HIS A 1 439 ? -14.717 -0.119 4.045 1.00 97.44 439 HIS A O 1
ATOM 3458 N N . GLY A 1 440 ? -15.348 -1.532 5.647 1.00 96.06 440 GLY A N 1
ATOM 3459 C CA . GLY A 1 440 ? -16.584 -1.934 4.965 1.00 96.06 440 GLY A CA 1
ATOM 3460 C C . GLY A 1 440 ? -17.615 -0.813 4.773 1.00 96.06 440 GLY A C 1
ATOM 3461 O O . GLY A 1 440 ? -18.564 -0.983 4.008 1.00 96.06 440 GLY A O 1
ATOM 3462 N N . PHE A 1 441 ? -17.449 0.330 5.436 1.00 94.31 441 PHE A N 1
ATOM 3463 C CA . PHE A 1 441 ? -18.389 1.455 5.458 1.00 94.31 441 PHE A CA 1
ATOM 3464 C C . PHE A 1 441 ? -17.707 2.823 5.321 1.00 94.31 441 PHE A C 1
ATOM 3466 O O . PHE A 1 441 ? -18.376 3.844 5.489 1.00 94.31 441 PHE A O 1
ATOM 3473 N N . ASP A 1 442 ? -16.404 2.865 5.032 1.00 92.75 442 ASP A N 1
ATOM 3474 C CA . ASP A 1 442 ? -15.699 4.111 4.731 1.00 92.75 442 ASP A CA 1
ATOM 3475 C C . ASP A 1 442 ? -16.108 4.667 3.350 1.00 92.75 442 ASP A C 1
ATOM 3477 O O . ASP A 1 442 ? -17.025 4.158 2.701 1.00 92.75 442 ASP A O 1
ATOM 3481 N N . ASN A 1 443 ? -15.458 5.736 2.877 1.00 90.50 443 ASN A N 1
ATOM 3482 C CA . ASN A 1 443 ? -15.810 6.354 1.593 1.00 90.50 443 ASN A CA 1
ATOM 3483 C C . ASN A 1 443 ? -15.681 5.407 0.384 1.00 90.50 443 ASN A C 1
ATOM 3485 O O . ASN A 1 443 ? -16.386 5.606 -0.605 1.00 90.50 443 ASN A O 1
ATOM 3489 N N . ASN A 1 444 ? -14.837 4.377 0.467 1.00 91.31 444 ASN A N 1
ATOM 3490 C CA . ASN A 1 444 ? -14.657 3.374 -0.575 1.00 91.31 444 ASN A CA 1
ATOM 3491 C C . ASN A 1 444 ? -15.538 2.145 -0.323 1.00 91.31 444 ASN A C 1
ATOM 3493 O O . ASN A 1 444 ? -16.316 1.753 -1.191 1.00 91.31 444 ASN A O 1
ATOM 3497 N N . GLY A 1 445 ? -15.472 1.540 0.861 1.00 93.06 445 GLY A N 1
ATOM 3498 C CA . GLY A 1 445 ? -16.232 0.341 1.200 1.00 93.06 445 GLY A CA 1
ATOM 3499 C C . GLY A 1 445 ? -17.739 0.553 1.183 1.00 93.06 445 GLY A C 1
ATOM 3500 O O . GLY A 1 445 ? -18.469 -0.369 0.821 1.00 93.06 445 GLY A O 1
ATOM 3501 N N . ALA A 1 446 ? -18.227 1.767 1.461 1.00 92.38 446 ALA A N 1
ATOM 3502 C CA . ALA A 1 446 ? -19.641 2.109 1.309 1.00 92.38 446 ALA A CA 1
ATOM 3503 C C . ALA A 1 446 ? -20.155 1.982 -0.137 1.00 92.38 446 ALA A C 1
ATOM 3505 O O . ALA A 1 446 ? -21.364 1.990 -0.347 1.00 92.38 446 ALA A O 1
ATOM 3506 N N . MET A 1 447 ? -19.279 1.840 -1.137 1.00 93.25 447 MET A N 1
ATOM 3507 C CA . MET A 1 447 ? -19.669 1.591 -2.529 1.00 93.25 447 MET A CA 1
ATOM 3508 C C . MET A 1 447 ? -19.883 0.116 -2.867 1.00 93.25 447 MET A C 1
ATOM 3510 O O . MET A 1 447 ? -20.329 -0.189 -3.969 1.00 93.25 447 MET A O 1
ATOM 3514 N N . TYR A 1 448 ? -19.572 -0.793 -1.946 1.00 95.56 448 TYR A N 1
ATOM 3515 C CA . TYR A 1 448 ? -19.716 -2.232 -2.147 1.00 95.56 448 TYR A CA 1
ATOM 3516 C C . TYR A 1 448 ? -20.863 -2.760 -1.289 1.00 95.56 448 TYR A C 1
ATOM 3518 O O . TYR A 1 448 ? -20.940 -2.441 -0.098 1.00 95.56 448 TYR A O 1
ATOM 3526 N N . ASP A 1 449 ? -21.756 -3.545 -1.885 1.00 95.81 449 ASP A N 1
ATOM 3527 C CA . ASP A 1 449 ? -22.890 -4.151 -1.184 1.00 95.81 449 ASP A CA 1
ATOM 3528 C C . ASP A 1 449 ? -22.448 -5.295 -0.245 1.00 95.81 449 ASP A C 1
ATOM 3530 O O . ASP A 1 449 ? -21.260 -5.526 -0.001 1.00 95.81 449 ASP A O 1
ATOM 3534 N N . GLU A 1 450 ? -23.403 -6.030 0.324 1.00 96.25 450 GLU A N 1
ATOM 3535 C CA . GLU A 1 450 ? -23.112 -7.146 1.225 1.00 96.25 450 GLU A CA 1
ATOM 3536 C C . GLU A 1 450 ? -22.396 -8.338 0.568 1.00 96.25 450 GLU A C 1
ATOM 3538 O O . GLU A 1 450 ? -21.853 -9.184 1.282 1.00 96.25 450 GLU A O 1
ATOM 3543 N N . ASN A 1 451 ? -22.435 -8.425 -0.763 1.00 94.81 451 ASN A N 1
ATOM 3544 C CA . ASN A 1 451 ? -21.801 -9.460 -1.579 1.00 94.81 451 ASN A CA 1
ATOM 3545 C C . ASN A 1 451 ? -20.498 -8.958 -2.217 1.00 94.81 451 ASN A C 1
ATOM 3547 O O . ASN A 1 451 ? -19.874 -9.707 -2.962 1.00 94.81 451 ASN A O 1
ATOM 3551 N N . GLY A 1 452 ? -20.116 -7.706 -1.944 1.00 94.31 452 GLY A N 1
ATOM 3552 C CA . GLY A 1 452 ? -18.943 -7.071 -2.522 1.00 94.31 452 GLY A CA 1
ATOM 3553 C C . GLY A 1 452 ? -19.134 -6.586 -3.958 1.00 94.31 452 GLY A C 1
ATOM 3554 O O . GLY A 1 452 ? -18.145 -6.352 -4.645 1.00 94.31 452 GLY A O 1
ATOM 3555 N N . HIS A 1 453 ? -20.373 -6.399 -4.429 1.00 95.12 453 HIS A N 1
ATOM 3556 C CA . HIS A 1 453 ? -20.616 -5.738 -5.712 1.00 95.12 453 HIS A CA 1
ATOM 3557 C C . HIS A 1 453 ? -20.517 -4.223 -5.564 1.00 95.12 453 HIS A C 1
ATOM 3559 O O . HIS A 1 453 ? -21.261 -3.613 -4.787 1.00 95.12 453 HIS A O 1
ATOM 3565 N N . TYR A 1 454 ? -19.689 -3.605 -6.398 1.00 94.25 454 TYR A N 1
ATOM 3566 C CA . TYR A 1 454 ? -19.684 -2.169 -6.617 1.00 94.25 454 TYR A CA 1
ATOM 3567 C C . TYR A 1 454 ? -21.041 -1.707 -7.171 1.00 94.25 454 TYR A C 1
ATOM 3569 O O . TYR A 1 454 ? -21.380 -1.949 -8.336 1.00 94.25 454 TYR A O 1
ATOM 3577 N N . SER A 1 455 ? -21.842 -1.060 -6.323 1.00 90.38 455 SER A N 1
ATOM 3578 C CA . SER A 1 455 ? -23.216 -0.650 -6.623 1.00 90.38 455 SER A CA 1
ATOM 3579 C C . SER A 1 455 ? -23.673 0.532 -5.761 1.00 90.38 455 SER A C 1
ATOM 3581 O O . SER A 1 455 ? -23.145 0.791 -4.682 1.00 90.38 455 SER A O 1
ATOM 3583 N N . GLU A 1 456 ? -24.693 1.259 -6.220 1.00 88.81 456 GLU A N 1
ATOM 3584 C CA . GLU A 1 456 ? -25.370 2.272 -5.405 1.00 88.81 456 GLU A CA 1
ATOM 3585 C C . GLU A 1 456 ? -26.498 1.618 -4.597 1.00 88.81 456 GLU A C 1
ATOM 3587 O O . GLU A 1 456 ? -27.616 1.444 -5.080 1.00 88.81 456 GLU A O 1
ATOM 3592 N N . TRP A 1 457 ? -26.204 1.214 -3.360 1.00 93.69 457 TRP A N 1
ATOM 3593 C CA . TRP A 1 457 ? -27.161 0.503 -2.498 1.00 93.69 457 TRP A CA 1
ATOM 3594 C C . TRP A 1 457 ? -27.753 1.371 -1.373 1.00 93.69 457 TRP A C 1
ATOM 3596 O O . TRP A 1 457 ? -28.737 0.969 -0.739 1.00 93.69 457 TRP A O 1
ATOM 3606 N N . TRP A 1 458 ? -27.207 2.569 -1.141 1.00 93.12 458 TRP A N 1
ATOM 3607 C CA . TRP A 1 458 ? -27.794 3.592 -0.269 1.00 93.12 458 TRP A CA 1
ATOM 3608 C C . TRP A 1 458 ? -28.773 4.487 -1.015 1.00 93.12 458 TRP A C 1
ATOM 3610 O O . TRP A 1 458 ? -28.570 4.827 -2.176 1.00 93.12 458 TRP A O 1
ATOM 3620 N N . ASP A 1 459 ? -29.817 4.928 -0.313 1.00 92.56 459 ASP A N 1
ATOM 3621 C CA . ASP A 1 459 ? -30.683 5.980 -0.829 1.00 92.56 459 ASP A CA 1
ATOM 3622 C C . ASP A 1 459 ? -29.936 7.334 -0.895 1.00 92.56 459 ASP A C 1
ATOM 3624 O O . ASP A 1 459 ? -29.026 7.579 -0.087 1.00 92.56 459 ASP A O 1
ATOM 3628 N N . PRO A 1 460 ? -30.338 8.256 -1.795 1.00 93.19 460 PRO A N 1
ATOM 3629 C CA . PRO A 1 460 ? -29.650 9.537 -1.978 1.00 93.19 460 PRO A CA 1
ATOM 3630 C C . PRO A 1 460 ? -29.555 10.395 -0.708 1.00 93.19 460 PRO A C 1
ATOM 3632 O O . PRO A 1 460 ? -28.593 11.143 -0.531 1.00 93.19 460 PRO A O 1
ATOM 3635 N N . THR A 1 461 ? -30.529 10.286 0.205 1.00 92.00 461 THR A N 1
ATOM 3636 C CA . THR A 1 461 ? -30.525 11.066 1.452 1.00 92.00 461 THR A CA 1
ATOM 3637 C C . THR A 1 461 ? -29.467 10.536 2.414 1.00 92.00 461 THR A C 1
ATOM 3639 O O . THR A 1 461 ? -28.708 11.323 2.982 1.00 92.00 461 THR A O 1
ATOM 3642 N N . THR A 1 462 ? -29.381 9.215 2.589 1.00 90.69 462 THR A N 1
ATOM 3643 C CA . THR A 1 462 ? -28.321 8.583 3.388 1.00 90.69 462 THR A CA 1
ATOM 3644 C C . THR A 1 462 ? -26.946 8.897 2.808 1.00 90.69 462 THR A C 1
ATOM 3646 O O . THR A 1 462 ? -26.047 9.270 3.561 1.00 90.69 462 THR A O 1
ATOM 3649 N N . ARG A 1 463 ? -26.798 8.831 1.479 1.00 91.94 463 ARG A N 1
ATOM 3650 C CA . ARG A 1 463 ? -25.546 9.157 0.789 1.00 91.94 463 ARG A CA 1
ATOM 3651 C C . ARG A 1 463 ? -25.084 10.590 1.054 1.00 91.94 463 ARG A C 1
ATOM 3653 O O . ARG A 1 463 ? -23.979 10.788 1.549 1.00 91.94 463 ARG A O 1
ATOM 3660 N N . SER A 1 464 ? -25.959 11.571 0.842 1.00 89.44 464 SER A N 1
ATOM 3661 C CA . SER A 1 464 ? -25.642 12.981 1.101 1.00 89.44 464 SER A CA 1
ATOM 3662 C C . SER A 1 464 ? -25.302 13.249 2.576 1.00 89.44 464 SER A C 1
ATOM 3664 O O . SER A 1 464 ? -24.395 14.021 2.891 1.00 89.44 464 SER A O 1
ATOM 3666 N N . ARG A 1 465 ? -25.988 12.583 3.515 1.00 87.19 465 ARG A N 1
ATOM 3667 C CA . ARG A 1 465 ? -25.687 12.701 4.953 1.00 87.19 465 ARG A CA 1
ATOM 3668 C C . ARG A 1 465 ? -24.345 12.080 5.328 1.00 87.19 465 ARG A C 1
ATOM 3670 O O . ARG A 1 465 ? -23.667 12.633 6.194 1.00 87.19 465 ARG A O 1
ATOM 3677 N N . PHE A 1 466 ? -23.974 10.963 4.706 1.00 86.56 466 PHE A N 1
ATOM 3678 C CA . PHE A 1 466 ? -22.652 10.366 4.865 1.00 86.56 466 PHE A CA 1
ATOM 3679 C C . PHE A 1 466 ? -21.571 11.330 4.375 1.00 86.56 466 PHE A C 1
ATOM 3681 O O . PHE A 1 466 ? -20.688 11.682 5.151 1.00 86.56 466 PHE A O 1
ATOM 3688 N N . GLU A 1 467 ? -21.702 11.850 3.154 1.00 86.25 467 GLU A N 1
ATOM 3689 C CA . GLU A 1 467 ? -20.757 12.810 2.567 1.00 86.25 467 GLU A CA 1
ATOM 3690 C C . GLU A 1 467 ? -20.580 14.049 3.464 1.00 86.25 467 GLU A C 1
ATOM 3692 O O . GLU A 1 467 ? -19.457 14.423 3.809 1.00 86.25 467 GLU A O 1
ATOM 3697 N N . ASN A 1 468 ? -21.680 14.618 3.969 1.00 83.56 468 ASN A N 1
ATOM 3698 C CA . ASN A 1 468 ? -21.636 15.741 4.911 1.00 83.56 468 ASN A CA 1
ATOM 3699 C C . ASN A 1 468 ? -20.897 15.387 6.219 1.00 83.56 468 ASN A C 1
ATOM 3701 O O . ASN A 1 468 ? -20.084 16.162 6.719 1.00 83.56 468 ASN A O 1
ATOM 3705 N N . LYS A 1 469 ? -21.111 14.187 6.771 1.00 83.56 469 LYS A N 1
ATOM 3706 C CA . LYS A 1 469 ? -20.363 13.728 7.953 1.00 83.56 469 LYS A CA 1
ATOM 3707 C C . LYS A 1 469 ? -18.878 13.542 7.662 1.00 83.56 469 LYS A C 1
ATOM 3709 O O . LYS A 1 469 ? -18.056 13.934 8.487 1.00 83.56 469 LYS A O 1
ATOM 3714 N N . THR A 1 470 ? -18.529 12.993 6.501 1.00 83.56 470 THR A N 1
ATOM 3715 C CA . THR A 1 470 ? -17.128 12.810 6.101 1.00 83.56 470 THR A CA 1
ATOM 3716 C C . THR A 1 470 ? -16.399 14.136 5.890 1.00 83.56 470 THR A C 1
ATOM 3718 O O . THR A 1 470 ? -15.206 14.220 6.172 1.00 83.56 470 THR A O 1
ATOM 3721 N N . GLN A 1 471 ? -17.114 15.213 5.539 1.00 85.69 471 GLN A N 1
ATOM 3722 C CA . GLN A 1 471 ? -16.534 16.554 5.443 1.00 85.69 471 GLN A CA 1
ATOM 3723 C C . GLN A 1 471 ? -15.925 17.034 6.770 1.00 85.69 471 GLN A C 1
ATOM 3725 O O . GLN A 1 471 ? -14.932 17.759 6.758 1.00 85.69 471 GLN A O 1
ATOM 3730 N N . CYS A 1 472 ? -16.465 16.595 7.913 1.00 81.31 472 CYS A N 1
ATOM 3731 C CA . CYS A 1 472 ? -15.885 16.880 9.226 1.00 81.31 472 CYS A CA 1
ATOM 3732 C C . CYS A 1 472 ? -14.457 16.325 9.340 1.00 81.31 472 CYS A C 1
ATOM 3734 O O . CYS A 1 472 ? -13.553 17.054 9.740 1.00 81.31 472 CYS A O 1
ATOM 3736 N N . PHE A 1 473 ? -14.238 15.076 8.917 1.00 82.38 473 PHE A N 1
ATOM 3737 C CA . PHE A 1 473 ? -12.916 14.445 8.913 1.00 82.38 473 PHE A CA 1
ATOM 3738 C C . PHE A 1 473 ? -11.967 15.135 7.931 1.00 82.38 473 PHE A C 1
ATOM 3740 O O . PHE A 1 473 ? -10.833 15.439 8.293 1.00 82.38 473 PHE A O 1
ATOM 3747 N N . ILE A 1 474 ? -12.436 15.462 6.722 1.00 87.00 474 ILE A N 1
ATOM 3748 C CA . ILE A 1 474 ? -11.623 16.192 5.738 1.00 87.00 474 ILE A CA 1
ATOM 3749 C C . ILE A 1 474 ? -11.123 17.509 6.343 1.00 87.00 474 ILE A C 1
ATOM 3751 O O . ILE A 1 474 ? -9.921 17.774 6.343 1.00 87.00 474 ILE A O 1
ATOM 3755 N N . SER A 1 475 ? -12.031 18.317 6.897 1.00 87.12 475 SER A N 1
ATOM 3756 C CA . SER A 1 475 ? -11.691 19.618 7.479 1.00 87.12 475 SER A CA 1
ATOM 3757 C C . SER A 1 475 ? -10.824 19.492 8.734 1.00 87.12 475 SER A C 1
ATOM 3759 O O . SER A 1 475 ? -9.892 20.269 8.920 1.00 87.12 475 SER A O 1
ATOM 3761 N N . GLN A 1 476 ? -11.098 18.505 9.590 1.00 81.75 476 GLN A N 1
ATOM 3762 C CA . GLN A 1 476 ? -10.318 18.239 10.797 1.00 81.75 476 GLN A CA 1
ATOM 3763 C C . GLN A 1 476 ? -8.864 17.909 10.459 1.00 81.75 476 GLN A C 1
ATOM 3765 O O . GLN A 1 476 ? -7.955 18.530 11.006 1.00 81.75 476 GLN A O 1
ATOM 3770 N N . TYR A 1 477 ? -8.639 16.968 9.541 1.00 88.06 477 TYR A N 1
ATOM 3771 C CA . TYR A 1 477 ? -7.290 16.513 9.218 1.00 88.06 477 TYR A CA 1
ATOM 3772 C C . TYR A 1 477 ? -6.535 17.484 8.308 1.00 88.06 477 TYR A C 1
ATOM 3774 O O . TYR A 1 477 ? -5.315 17.572 8.414 1.00 88.06 477 TYR A O 1
ATOM 3782 N N . ALA A 1 478 ? -7.231 18.284 7.494 1.00 90.69 478 ALA A N 1
ATOM 3783 C CA . ALA A 1 478 ? -6.618 19.376 6.732 1.00 90.69 478 ALA A CA 1
ATOM 3784 C C . ALA A 1 478 ? -6.028 20.493 7.618 1.00 90.69 478 ALA A C 1
ATOM 3786 O O . ALA A 1 478 ? -5.160 21.237 7.165 1.00 90.69 478 ALA A O 1
ATOM 3787 N N . ASN A 1 479 ? -6.457 20.600 8.883 1.00 88.62 479 ASN A N 1
ATOM 3788 C CA . ASN A 1 479 ? -5.903 21.557 9.846 1.00 88.62 479 ASN A CA 1
ATOM 3789 C C . ASN A 1 479 ? -4.595 21.082 10.503 1.00 88.62 479 ASN A C 1
ATOM 3791 O O . ASN A 1 479 ? -3.963 21.849 11.233 1.00 88.62 479 ASN A O 1
ATOM 3795 N N . PHE A 1 480 ? -4.171 19.838 10.268 1.00 89.06 480 PHE A N 1
ATOM 3796 C CA . PHE A 1 480 ? -2.886 19.335 10.748 1.00 89.06 480 PHE A CA 1
ATOM 3797 C C . PHE A 1 480 ? -1.773 19.594 9.738 1.00 89.06 480 PHE A C 1
ATOM 3799 O O . PHE A 1 480 ? -1.991 19.656 8.529 1.00 89.06 480 PHE A O 1
ATOM 3806 N N . SER A 1 481 ? -0.545 19.716 10.238 1.00 93.69 481 SER A N 1
ATOM 3807 C CA . SER A 1 481 ? 0.638 19.902 9.402 1.00 93.69 481 SER A CA 1
ATOM 3808 C C . SER A 1 481 ? 1.867 19.244 10.017 1.00 93.69 481 SER A C 1
ATOM 3810 O O . SER A 1 481 ? 1.938 19.052 11.232 1.00 93.69 481 SER A O 1
ATOM 3812 N N . VAL A 1 482 ? 2.840 18.898 9.176 1.00 93.00 482 VAL A N 1
ATOM 3813 C CA . VAL A 1 482 ? 4.148 18.381 9.597 1.00 93.00 482 VAL A CA 1
ATOM 3814 C C . VAL A 1 482 ? 5.244 19.425 9.370 1.00 93.00 482 VAL A C 1
ATOM 3816 O O . VAL A 1 482 ? 5.120 20.256 8.463 1.00 93.00 482 VAL A O 1
ATOM 3819 N N . PRO A 1 483 ? 6.337 19.398 10.153 1.00 90.88 483 PRO A N 1
ATOM 3820 C CA . PRO A 1 483 ? 7.482 20.266 9.912 1.00 90.88 483 PRO A CA 1
ATOM 3821 C C . PRO A 1 483 ? 8.061 20.067 8.507 1.00 90.88 483 PRO A C 1
ATOM 3823 O O . PRO A 1 483 ? 8.196 18.940 8.031 1.00 90.88 483 PRO A O 1
ATOM 3826 N N . SER A 1 484 ? 8.445 21.166 7.859 1.00 89.31 484 SER A N 1
ATOM 3827 C CA . SER A 1 484 ? 9.210 21.106 6.613 1.00 89.31 484 SER A CA 1
ATOM 3828 C C . SER A 1 484 ? 10.675 20.724 6.905 1.00 89.31 484 SER A C 1
ATOM 3830 O O . SER A 1 484 ? 11.257 21.267 7.846 1.00 89.31 484 SER A O 1
ATOM 3832 N N . PRO A 1 485 ? 11.310 19.843 6.103 1.00 85.88 485 PRO A N 1
ATOM 3833 C CA . PRO A 1 485 ? 12.719 19.468 6.264 1.00 85.88 485 PRO A CA 1
ATOM 3834 C C . PRO A 1 485 ? 13.685 20.601 5.878 1.00 85.88 485 PRO A C 1
ATOM 3836 O O . PRO A 1 485 ? 14.865 20.571 6.215 1.00 85.88 485 PRO A O 1
ATOM 3839 N N . THR A 1 486 ? 13.198 21.622 5.170 1.00 84.50 486 THR A N 1
ATOM 3840 C CA . THR A 1 486 ? 13.949 22.835 4.815 1.00 84.50 486 THR A CA 1
ATOM 3841 C C . THR A 1 486 ? 13.257 24.081 5.371 1.00 84.50 486 THR A C 1
ATOM 3843 O O . THR A 1 486 ? 12.043 24.032 5.581 1.00 84.50 486 THR A O 1
ATOM 3846 N N . PRO A 1 487 ? 13.962 25.216 5.556 1.00 86.50 487 PRO A N 1
ATOM 3847 C CA . PRO A 1 487 ? 13.332 26.464 5.987 1.00 86.50 487 PRO A CA 1
ATOM 3848 C C . PRO A 1 487 ? 12.113 26.811 5.121 1.00 86.50 487 PRO A C 1
ATOM 3850 O O . PRO A 1 487 ? 12.228 26.930 3.902 1.00 86.50 487 PRO A O 1
ATOM 3853 N N . GLY A 1 488 ? 10.942 26.925 5.745 1.00 85.75 488 GLY A N 1
ATOM 3854 C CA . GLY A 1 488 ? 9.670 27.105 5.051 1.00 85.75 488 GLY A CA 1
ATOM 3855 C C . GLY A 1 488 ? 8.469 26.832 5.960 1.00 85.75 488 GLY A C 1
ATOM 3856 O O . GLY A 1 488 ? 8.655 26.431 7.113 1.00 85.75 488 GLY A O 1
ATOM 3857 N N . PRO A 1 489 ? 7.241 27.071 5.468 1.00 91.25 489 PRO A N 1
ATOM 3858 C CA . PRO A 1 489 ? 6.032 26.773 6.224 1.00 91.25 489 PRO A CA 1
ATOM 3859 C C . PRO A 1 489 ? 5.870 25.257 6.452 1.00 91.25 489 PRO A C 1
ATOM 3861 O O . PRO A 1 489 ? 6.373 24.460 5.654 1.00 91.25 489 PRO A O 1
ATOM 3864 N N . PRO A 1 490 ? 5.146 24.847 7.509 1.00 92.88 490 PRO A N 1
ATOM 3865 C CA . PRO A 1 490 ? 4.713 23.465 7.684 1.00 92.88 490 PRO A CA 1
ATOM 3866 C C . PRO A 1 490 ? 3.918 22.956 6.478 1.00 92.88 490 PRO A C 1
ATOM 3868 O O . PRO A 1 490 ? 3.262 23.726 5.774 1.00 92.88 490 PRO A O 1
ATOM 3871 N N . ILE A 1 491 ? 3.956 21.646 6.258 1.00 94.50 491 ILE A N 1
ATOM 3872 C CA . ILE A 1 491 ? 3.267 20.995 5.143 1.00 94.50 491 ILE A CA 1
ATOM 3873 C C . ILE A 1 491 ? 1.927 20.457 5.650 1.00 94.50 491 ILE A C 1
ATOM 3875 O O . ILE A 1 491 ? 1.939 19.597 6.534 1.00 94.50 491 ILE A O 1
ATOM 3879 N N . PRO A 1 492 ? 0.782 20.946 5.138 1.00 94.69 492 PRO A N 1
ATOM 3880 C CA . PRO A 1 492 ? -0.526 20.500 5.597 1.00 94.69 492 PRO A CA 1
ATOM 3881 C C . PRO A 1 492 ? -0.801 19.057 5.168 1.00 94.69 492 PRO A C 1
ATOM 3883 O O . PRO A 1 492 ? -0.385 18.625 4.089 1.00 94.69 492 PRO A O 1
ATOM 3886 N N . LEU A 1 493 ? -1.527 18.322 6.005 1.00 94.38 493 LEU A N 1
ATOM 3887 C CA . LEU A 1 493 ? -2.098 17.033 5.632 1.00 94.38 493 LEU A CA 1
ATOM 3888 C C . LEU A 1 493 ? -3.223 17.242 4.612 1.00 94.38 493 LEU A C 1
ATOM 3890 O O . LEU A 1 493 ? -3.918 18.258 4.615 1.00 94.38 493 LEU A O 1
ATOM 3894 N N . ASN A 1 494 ? -3.441 16.245 3.759 1.00 94.44 494 ASN A N 1
ATOM 3895 C CA . ASN A 1 494 ? -4.592 16.218 2.870 1.00 94.44 494 ASN A CA 1
ATOM 3896 C C . ASN A 1 494 ? -5.702 15.359 3.492 1.00 94.44 494 ASN A C 1
ATOM 3898 O O . ASN A 1 494 ? -5.665 14.135 3.401 1.00 94.44 494 ASN A O 1
ATOM 3902 N N . GLY A 1 495 ? -6.696 16.005 4.108 1.00 93.44 495 GLY A N 1
ATOM 3903 C CA . GLY A 1 495 ? -7.799 15.308 4.775 1.00 93.44 495 GLY A CA 1
ATOM 3904 C C . GLY A 1 495 ? -8.699 14.483 3.846 1.00 93.44 495 GLY A C 1
ATOM 3905 O O . GLY A 1 495 ? -9.367 13.575 4.327 1.00 93.44 495 GLY A O 1
ATOM 3906 N N . LEU A 1 496 ? -8.707 14.758 2.533 1.00 93.69 496 LEU A N 1
ATOM 3907 C CA . LEU A 1 496 ? -9.394 13.912 1.547 1.00 93.69 496 LEU A CA 1
ATOM 3908 C C . LEU A 1 496 ? -8.577 12.655 1.234 1.00 93.69 496 LEU A C 1
ATOM 3910 O O . LEU A 1 496 ? -9.135 11.568 1.149 1.00 93.69 496 LEU A O 1
ATOM 3914 N N . GLN A 1 497 ? -7.255 12.799 1.105 1.00 94.12 497 GLN A N 1
ATOM 3915 C CA . GLN A 1 497 ? -6.349 11.665 0.918 1.00 94.12 497 GLN A CA 1
ATOM 3916 C C . GLN A 1 497 ? -6.429 10.708 2.107 1.00 94.12 497 GLN A C 1
ATOM 3918 O O . GLN A 1 497 ? -6.520 9.509 1.905 1.00 94.12 497 GLN A O 1
ATOM 3923 N N . THR A 1 498 ? -6.455 11.212 3.342 1.00 95.19 498 THR A N 1
ATOM 3924 C CA . THR A 1 498 ? -6.468 10.336 4.524 1.00 95.19 498 THR A CA 1
ATOM 3925 C C . THR A 1 498 ? -7.859 9.924 5.003 1.00 95.19 498 THR A C 1
ATOM 3927 O O . THR A 1 498 ? -7.995 9.293 6.048 1.00 95.19 498 THR A O 1
ATOM 3930 N N . LEU A 1 499 ? -8.909 10.257 4.246 1.00 92.75 499 LEU A N 1
ATOM 3931 C CA . LEU A 1 499 ? -10.295 10.165 4.697 1.00 92.75 499 LEU A CA 1
ATOM 3932 C C . LEU A 1 499 ? -10.712 8.758 5.144 1.00 92.75 499 LEU A C 1
ATOM 3934 O O . LEU A 1 499 ? -11.236 8.620 6.248 1.00 92.75 499 LEU A O 1
ATOM 3938 N N . GLY A 1 500 ? -10.479 7.741 4.309 1.00 92.38 500 GLY A N 1
ATOM 3939 C CA . GLY A 1 500 ? -10.898 6.364 4.598 1.00 92.38 500 GLY A CA 1
ATOM 3940 C C . GLY A 1 500 ? -10.277 5.840 5.888 1.00 92.38 500 GLY A C 1
ATOM 3941 O O . GLY A 1 500 ? -10.987 5.396 6.787 1.00 92.38 500 GLY A O 1
ATOM 3942 N N . GLU A 1 501 ? -8.968 6.042 6.032 1.00 95.25 501 GLU A N 1
ATOM 3943 C CA . GLU A 1 501 ? -8.193 5.656 7.214 1.00 95.25 501 GLU A CA 1
ATOM 3944 C C . GLU A 1 501 ? -8.628 6.399 8.480 1.00 95.25 501 GLU A C 1
ATOM 3946 O O . GLU A 1 501 ? -8.751 5.805 9.550 1.00 95.25 501 GLU A O 1
ATOM 3951 N N . ASN A 1 502 ? -8.922 7.697 8.373 1.00 90.88 502 ASN A N 1
ATOM 3952 C CA . ASN A 1 502 ? -9.382 8.491 9.514 1.00 90.88 502 ASN A CA 1
ATOM 3953 C C . ASN A 1 502 ? -10.787 8.064 9.979 1.00 90.88 502 ASN A C 1
ATOM 3955 O O . ASN A 1 502 ? -11.066 8.046 11.181 1.00 90.88 502 ASN A O 1
ATOM 3959 N N . ILE A 1 503 ? -11.678 7.722 9.038 1.00 89.44 503 ILE A N 1
ATOM 3960 C CA . ILE A 1 503 ? -12.997 7.151 9.347 1.00 89.44 503 ILE A CA 1
ATOM 3961 C C . ILE A 1 503 ? -12.813 5.796 10.034 1.00 89.44 503 ILE A C 1
ATOM 3963 O O . ILE A 1 503 ? -13.444 5.549 11.066 1.00 89.44 503 ILE A O 1
ATOM 3967 N N . ALA A 1 504 ? -11.935 4.949 9.492 1.00 94.31 504 ALA A N 1
ATOM 3968 C CA . ALA A 1 504 ? -11.662 3.617 10.008 1.00 94.31 504 ALA A CA 1
ATOM 3969 C C . ALA A 1 504 ? -11.065 3.644 11.424 1.00 94.31 504 ALA A C 1
ATOM 3971 O O . ALA A 1 504 ? -11.545 2.924 12.299 1.00 94.31 504 ALA A O 1
ATOM 3972 N N . ASP A 1 505 ? -10.124 4.546 11.712 1.00 88.62 505 ASP A N 1
ATOM 3973 C CA . ASP A 1 505 ? -9.583 4.759 13.062 1.00 88.62 505 ASP A CA 1
ATOM 3974 C C . ASP A 1 505 ? -10.668 5.138 14.073 1.00 88.62 505 ASP A C 1
ATOM 3976 O O . ASP A 1 505 ? -10.779 4.533 15.144 1.00 88.62 505 ASP A O 1
ATOM 3980 N N . ALA A 1 506 ? -11.495 6.131 13.735 1.00 84.25 506 ALA A N 1
ATOM 3981 C CA . ALA A 1 506 ? -12.528 6.628 14.636 1.00 84.25 506 ALA A CA 1
ATOM 3982 C C . ALA A 1 506 ? -13.631 5.586 14.882 1.00 84.25 506 ALA A C 1
ATOM 3984 O O . ALA A 1 506 ? -14.041 5.364 16.028 1.00 84.25 506 ALA A O 1
ATOM 3985 N N . GLY A 1 507 ? -14.106 4.933 13.817 1.00 83.56 507 GLY A N 1
ATOM 3986 C CA . GLY A 1 507 ? -15.107 3.871 13.907 1.00 83.56 507 GLY A CA 1
ATOM 3987 C C . GLY A 1 507 ? -14.579 2.652 14.658 1.00 83.56 507 GLY A C 1
ATOM 3988 O O . GLY A 1 507 ? -15.260 2.130 15.547 1.00 83.56 507 GLY A O 1
ATOM 3989 N N . GLY A 1 508 ? -13.336 2.259 14.378 1.00 88.00 508 GLY A N 1
ATOM 3990 C CA . GLY A 1 508 ? -12.699 1.093 14.967 1.00 88.00 508 GLY A CA 1
ATOM 3991 C C . GLY A 1 508 ? -12.426 1.225 16.455 1.00 88.00 508 GLY A C 1
ATOM 3992 O O . GLY A 1 508 ? -12.810 0.345 17.231 1.00 88.00 508 GLY A O 1
ATOM 3993 N N . LEU A 1 509 ? -11.861 2.358 16.881 1.00 87.94 509 LEU A N 1
ATOM 3994 C CA . LEU A 1 509 ? -11.634 2.646 18.296 1.00 87.94 509 LEU A CA 1
ATOM 3995 C C . LEU A 1 509 ? -12.953 2.669 19.085 1.00 87.94 509 LEU A C 1
ATOM 3997 O O . LEU A 1 509 ? -13.039 2.104 20.177 1.00 87.94 509 LEU A O 1
ATOM 4001 N N . SER A 1 510 ? -13.999 3.278 18.515 1.00 83.69 510 SER A N 1
ATOM 4002 C CA . SER A 1 510 ? -15.330 3.357 19.130 1.00 83.69 510 SER A CA 1
ATOM 4003 C C . SER A 1 510 ? -15.984 1.978 19.278 1.00 83.69 510 SER A C 1
ATOM 4005 O O . SER A 1 510 ? -16.474 1.625 20.355 1.00 83.69 510 SER A O 1
ATOM 4007 N N . ALA A 1 511 ? -15.951 1.156 18.224 1.00 84.25 511 ALA A N 1
ATOM 4008 C CA . ALA A 1 511 ? -16.485 -0.203 18.256 1.00 84.25 511 ALA A CA 1
ATOM 4009 C C . ALA A 1 511 ? -15.721 -1.097 19.242 1.00 84.25 511 ALA A C 1
ATOM 4011 O O . ALA A 1 511 ? -16.346 -1.811 20.031 1.00 84.25 511 ALA A O 1
ATOM 4012 N N . SER A 1 512 ? -14.388 -1.011 19.257 1.00 94.81 512 SER A N 1
ATOM 4013 C CA . SER A 1 512 ? -13.548 -1.770 20.184 1.00 94.81 512 SER A CA 1
ATOM 4014 C C . SER A 1 512 ? -13.805 -1.400 21.643 1.00 94.81 512 SER A C 1
ATOM 4016 O O . SER A 1 512 ? -13.999 -2.281 22.485 1.00 94.81 512 SER A O 1
ATOM 4018 N N . PHE A 1 513 ? -13.893 -0.104 21.953 1.00 89.06 513 PHE A N 1
ATOM 4019 C CA . PHE A 1 513 ? -14.173 0.354 23.312 1.00 89.06 513 PHE A CA 1
ATOM 4020 C C . PHE A 1 513 ? -15.554 -0.107 23.796 1.00 89.06 513 PHE A C 1
ATOM 4022 O O . PHE A 1 513 ? -15.690 -0.586 24.926 1.00 89.06 513 PHE A O 1
ATOM 4029 N N . SER A 1 514 ? -16.576 -0.032 22.935 1.00 85.88 514 SER A N 1
ATOM 4030 C CA . SER A 1 514 ? -17.912 -0.567 23.226 1.00 85.88 514 SER A CA 1
ATOM 4031 C C . SER A 1 514 ? -17.888 -2.077 23.475 1.00 85.88 514 SER A C 1
ATOM 4033 O O . SER A 1 514 ? -18.507 -2.545 24.434 1.00 85.88 514 SER A O 1
ATOM 4035 N N . ALA A 1 515 ? -17.153 -2.838 22.659 1.00 94.19 515 ALA A N 1
ATOM 4036 C CA . ALA A 1 515 ? -17.013 -4.284 22.816 1.00 94.19 515 ALA A CA 1
ATOM 4037 C C . ALA A 1 515 ? -16.318 -4.650 24.133 1.00 94.19 515 ALA A C 1
ATOM 4039 O O . ALA A 1 515 ? -16.816 -5.486 24.890 1.00 94.19 515 ALA A O 1
ATOM 4040 N N . TRP A 1 516 ? -15.209 -3.980 24.450 1.00 94.62 516 TRP A N 1
ATOM 4041 C CA . TRP A 1 516 ? -14.484 -4.175 25.701 1.00 94.62 516 TRP A CA 1
ATOM 4042 C C . TRP A 1 516 ? -15.344 -3.829 26.920 1.00 94.62 516 TRP A C 1
ATOM 4044 O O . TRP A 1 516 ? -15.395 -4.587 27.890 1.00 94.62 516 TRP A O 1
ATOM 4054 N N . LYS A 1 517 ? -16.074 -2.709 26.882 1.00 87.19 517 LYS A N 1
ATOM 4055 C CA . LYS A 1 517 ? -16.952 -2.302 27.984 1.00 87.19 517 LYS A CA 1
ATOM 4056 C C . LYS A 1 517 ? -18.060 -3.324 28.238 1.00 87.19 517 LYS A C 1
ATOM 4058 O O . LYS A 1 517 ? -18.359 -3.610 29.389 1.00 87.19 517 LYS A O 1
ATOM 4063 N N . GLN A 1 518 ? -18.639 -3.909 27.190 1.00 88.44 518 GLN A N 1
ATOM 4064 C CA . GLN A 1 518 ? -19.606 -4.999 27.344 1.00 88.44 518 GLN A CA 1
ATOM 4065 C C . GLN A 1 518 ? -18.939 -6.247 27.935 1.00 88.44 518 GLN A C 1
ATOM 4067 O O . GLN A 1 518 ? -19.402 -6.773 28.946 1.00 88.44 518 GLN A O 1
ATOM 4072 N N . ARG A 1 519 ? -17.805 -6.677 27.378 1.00 89.25 519 ARG A N 1
ATOM 4073 C CA . ARG A 1 519 ? -17.085 -7.877 27.826 1.00 89.25 519 ARG A CA 1
ATOM 4074 C C . ARG A 1 519 ? -16.592 -7.790 29.269 1.00 89.25 519 ARG A C 1
ATOM 4076 O O . ARG A 1 519 ? -16.772 -8.735 30.035 1.00 89.25 519 ARG A O 1
ATOM 4083 N N . SER A 1 520 ? -16.024 -6.655 29.662 1.00 88.00 520 SER A N 1
ATOM 4084 C CA . SER A 1 520 ? -15.488 -6.429 31.010 1.00 88.00 520 SER A CA 1
ATOM 4085 C C . SER A 1 520 ? -16.541 -6.564 32.112 1.00 88.00 520 SER A C 1
ATOM 4087 O O . SER A 1 520 ? -16.197 -6.968 33.221 1.00 88.00 520 SER A O 1
ATOM 4089 N N . THR A 1 521 ? -17.826 -6.330 31.814 1.00 84.81 521 THR A N 1
ATOM 4090 C CA . THR A 1 521 ? -18.914 -6.606 32.774 1.00 84.81 521 THR A CA 1
ATOM 4091 C C . THR A 1 521 ? -19.129 -8.101 33.016 1.00 84.81 521 THR A C 1
ATOM 4093 O O . THR A 1 521 ? -19.468 -8.496 34.128 1.00 84.81 521 THR A O 1
ATOM 4096 N N . SER A 1 522 ? -18.891 -8.935 32.000 1.00 82.75 522 SER A N 1
ATOM 4097 C CA . SER A 1 522 ? -19.027 -10.395 32.075 1.00 82.75 522 SER A CA 1
ATOM 4098 C C . SER A 1 522 ? -17.756 -11.126 32.524 1.00 82.75 522 SER A C 1
ATOM 4100 O O . SER A 1 522 ? -17.849 -12.271 32.955 1.00 82.75 522 SER A O 1
ATOM 4102 N N . SER A 1 523 ? -16.585 -10.477 32.460 1.00 79.50 523 SER A N 1
ATOM 4103 C CA . SER A 1 523 ? -15.291 -11.060 32.853 1.00 79.50 523 SER A CA 1
ATOM 4104 C C . SER A 1 523 ? -14.432 -10.089 33.689 1.00 79.50 523 SER A C 1
ATOM 4106 O O . SER A 1 523 ? -13.428 -9.548 33.207 1.00 79.50 523 SER A O 1
ATOM 4108 N N . PRO A 1 524 ? -14.798 -9.831 34.962 1.00 75.88 524 PRO A N 1
ATOM 4109 C CA . PRO A 1 524 ? -14.064 -8.888 35.806 1.00 75.88 524 PRO A CA 1
ATOM 4110 C C . PRO A 1 524 ? -12.619 -9.320 36.094 1.00 75.88 524 PRO A C 1
ATOM 4112 O O . PRO A 1 524 ? -11.731 -8.470 36.143 1.00 75.88 524 PRO A O 1
ATOM 4115 N N . GLN A 1 525 ? -12.350 -10.628 36.246 1.00 78.75 525 GLN A N 1
ATOM 4116 C CA . GLN A 1 525 ? -10.988 -11.115 36.511 1.00 78.75 525 GLN A CA 1
ATOM 4117 C C . GLN A 1 525 ? -10.033 -10.853 35.338 1.00 78.75 525 GLN A C 1
ATOM 4119 O O . GLN A 1 525 ? -8.862 -10.557 35.565 1.00 78.75 525 GLN A O 1
ATOM 4124 N N . ALA A 1 526 ? -10.531 -10.894 34.098 1.00 80.94 526 ALA A N 1
ATOM 4125 C CA . ALA A 1 526 ? -9.734 -10.630 32.899 1.00 80.94 526 ALA A CA 1
ATOM 4126 C C . ALA A 1 526 ? -9.369 -9.141 32.722 1.00 80.94 526 ALA A C 1
ATOM 4128 O O . ALA A 1 526 ? -8.656 -8.777 31.791 1.00 80.94 526 ALA A O 1
ATOM 4129 N N . ASN A 1 527 ? -9.843 -8.268 33.617 1.00 85.12 527 ASN A N 1
ATOM 4130 C CA . ASN A 1 527 ? -9.648 -6.819 33.570 1.00 85.12 527 ASN A CA 1
ATOM 4131 C C . ASN A 1 527 ? -9.008 -6.269 34.853 1.00 85.12 527 ASN A C 1
ATOM 4133 O O . ASN A 1 527 ? -9.198 -5.101 35.200 1.00 85.12 527 ASN A O 1
ATOM 4137 N N . ALA A 1 528 ? -8.229 -7.101 35.550 1.00 87.44 528 ALA A N 1
ATOM 4138 C CA . ALA A 1 528 ? -7.431 -6.668 36.690 1.00 87.44 528 ALA A CA 1
ATOM 4139 C C . ALA A 1 528 ? -6.517 -5.484 36.317 1.00 87.44 528 ALA A C 1
ATOM 4141 O O . ALA A 1 528 ? -5.939 -5.426 35.226 1.00 87.44 528 ALA A O 1
ATOM 4142 N N . LEU A 1 529 ? -6.394 -4.521 37.231 1.00 89.75 529 LEU A N 1
ATOM 4143 C CA . LEU A 1 529 ? -5.516 -3.368 37.042 1.00 89.75 529 LEU A CA 1
ATOM 4144 C C . LEU A 1 529 ? -4.048 -3.794 37.125 1.00 89.75 529 LEU A C 1
ATOM 4146 O O . LEU A 1 529 ? -3.685 -4.663 37.919 1.00 89.75 529 LEU A O 1
ATOM 4150 N N . LEU A 1 530 ? -3.204 -3.154 36.317 1.00 88.50 530 LEU A N 1
ATOM 4151 C CA . LEU A 1 530 ? -1.763 -3.372 36.369 1.00 88.50 530 LEU A CA 1
ATOM 4152 C C . LEU A 1 530 ? -1.179 -2.816 37.682 1.00 88.50 530 LEU A C 1
ATOM 4154 O O . LEU A 1 530 ? -1.490 -1.682 38.059 1.00 88.50 530 LEU A O 1
ATOM 4158 N N . PRO A 1 531 ? -0.302 -3.565 38.375 1.00 90.00 531 PRO A N 1
ATOM 4159 C CA . PRO A 1 531 ? 0.368 -3.061 39.566 1.00 90.00 531 PRO A CA 1
ATOM 4160 C C . PRO A 1 531 ? 1.288 -1.881 39.217 1.00 90.00 531 PRO A C 1
ATOM 4162 O O . PRO A 1 531 ? 1.937 -1.870 38.174 1.00 90.00 531 PRO A O 1
ATOM 4165 N N . GLY A 1 532 ? 1.361 -0.885 40.104 1.00 90.19 532 GLY A N 1
ATOM 4166 C CA . GLY A 1 532 ? 2.245 0.278 39.942 1.00 90.19 532 GLY A CA 1
ATOM 4167 C C . GLY A 1 532 ? 1.734 1.374 38.999 1.00 90.19 532 GLY A C 1
ATOM 4168 O O . GLY A 1 532 ? 2.386 2.409 38.883 1.00 90.19 532 GLY A O 1
ATOM 4169 N N . LEU A 1 533 ? 0.565 1.198 38.371 1.00 89.56 533 LEU A N 1
ATOM 4170 C CA . LEU A 1 533 ? -0.071 2.204 37.518 1.00 89.56 533 LEU A CA 1
ATOM 4171 C C . LEU A 1 533 ? -1.376 2.706 38.147 1.00 89.56 533 LEU A C 1
ATOM 4173 O O . LEU A 1 533 ? -2.310 1.938 38.357 1.00 89.56 533 LEU A O 1
ATOM 4177 N N . ASN A 1 534 ? -1.462 4.012 38.415 1.00 91.44 534 ASN A N 1
ATOM 4178 C CA . ASN A 1 534 ? -2.667 4.641 38.969 1.00 91.44 534 ASN A CA 1
ATOM 4179 C C . ASN A 1 534 ? -3.630 5.096 37.856 1.00 91.44 534 ASN A C 1
ATOM 4181 O O . ASN A 1 534 ? -3.933 6.281 37.723 1.00 91.44 534 ASN A O 1
ATOM 4185 N N . PHE A 1 535 ? -4.066 4.147 37.026 1.00 88.69 535 PHE A N 1
ATOM 4186 C CA . PHE A 1 535 ? -5.019 4.367 35.939 1.00 88.69 535 PHE A CA 1
ATOM 4187 C C . PHE A 1 535 ? -6.199 3.402 36.052 1.00 88.69 535 PHE A C 1
ATOM 4189 O O . PHE A 1 535 ? -6.054 2.248 36.449 1.00 88.69 535 PHE A O 1
ATOM 4196 N N . THR A 1 536 ? -7.380 3.867 35.656 1.00 87.88 536 THR A N 1
ATOM 4197 C CA . THR A 1 536 ? -8.552 3.008 35.454 1.00 87.88 536 THR A CA 1
ATOM 4198 C C . THR A 1 536 ? -8.353 2.098 34.240 1.00 87.88 536 THR A C 1
ATOM 4200 O O . THR A 1 536 ? -7.602 2.426 33.323 1.00 87.88 536 THR A O 1
ATOM 4203 N N . ALA A 1 537 ? -9.091 0.988 34.171 1.00 88.38 537 ALA A N 1
ATOM 4204 C CA . ALA A 1 537 ? -9.036 0.088 33.017 1.00 88.38 537 ALA A CA 1
ATOM 4205 C C . ALA A 1 537 ? -9.403 0.793 31.692 1.00 88.38 537 ALA A C 1
ATOM 4207 O O . ALA A 1 537 ? -8.783 0.541 30.664 1.00 88.38 537 ALA A O 1
ATOM 4208 N N . ALA A 1 538 ? -10.343 1.748 31.726 1.00 84.94 538 ALA A N 1
ATOM 4209 C CA . ALA A 1 538 ? -10.691 2.555 30.555 1.00 84.94 538 ALA A CA 1
ATOM 4210 C C . ALA A 1 538 ? -9.541 3.481 30.120 1.00 84.94 538 ALA A C 1
ATOM 4212 O O . ALA A 1 538 ? -9.285 3.623 28.930 1.00 84.94 538 ALA A O 1
ATOM 4213 N N . GLN A 1 539 ? -8.809 4.085 31.061 1.00 86.25 539 GLN A N 1
ATOM 4214 C CA . GLN A 1 539 ? -7.606 4.858 30.728 1.00 86.25 539 GLN A CA 1
ATOM 4215 C C . GLN A 1 539 ? -6.505 3.955 30.160 1.00 86.25 539 GLN A C 1
ATOM 4217 O O . GLN A 1 539 ? -5.859 4.330 29.187 1.00 86.25 539 GLN A O 1
ATOM 4222 N N . LEU A 1 540 ? -6.324 2.755 30.719 1.00 89.88 540 LEU A N 1
ATOM 4223 C CA . LEU A 1 540 ? -5.348 1.781 30.226 1.00 89.88 540 LEU A CA 1
ATOM 4224 C C . LEU A 1 540 ? -5.689 1.259 28.821 1.00 89.88 540 LEU A C 1
ATOM 4226 O O . LEU A 1 540 ? -4.775 1.023 28.038 1.00 89.88 540 LEU A O 1
ATOM 4230 N N . PHE A 1 541 ? -6.973 1.150 28.466 1.00 90.69 541 PHE A N 1
ATOM 4231 C CA . PHE A 1 541 ? -7.409 0.877 27.092 1.00 90.69 541 PHE A CA 1
ATOM 4232 C C . PHE A 1 541 ? -6.882 1.941 26.115 1.00 90.69 541 PHE A C 1
ATOM 4234 O O . PHE A 1 541 ? -6.228 1.608 25.127 1.00 90.69 541 PHE A O 1
ATOM 4241 N N . PHE A 1 542 ? -7.110 3.228 26.406 1.00 85.44 542 PHE A N 1
ATOM 4242 C CA . PHE A 1 542 ? -6.666 4.316 25.524 1.00 85.44 542 PHE A CA 1
ATOM 4243 C C . PHE A 1 542 ? -5.145 4.493 25.527 1.00 85.44 542 PHE A C 1
ATOM 4245 O O . PHE A 1 542 ? -4.573 4.862 24.501 1.00 85.44 542 PHE A O 1
ATOM 4252 N N . LEU A 1 543 ? -4.477 4.194 26.646 1.00 88.62 543 LEU A N 1
ATOM 4253 C CA . LEU A 1 543 ? -3.017 4.126 26.693 1.00 88.62 543 LEU A CA 1
ATOM 4254 C C . LEU A 1 543 ? -2.502 3.008 25.785 1.00 88.62 543 LEU A C 1
ATOM 4256 O O . LEU A 1 543 ? -1.607 3.271 24.994 1.00 88.62 543 LEU A O 1
ATOM 4260 N N . SER A 1 544 ? -3.108 1.816 25.815 1.00 91.06 544 SER A N 1
ATOM 4261 C CA . SER A 1 544 ? -2.752 0.716 24.909 1.00 91.06 544 SER A CA 1
ATOM 4262 C C . SER A 1 544 ? -2.905 1.111 23.435 1.00 91.06 544 SER A C 1
ATOM 4264 O O . SER A 1 544 ? -1.951 0.981 22.667 1.00 91.06 544 SER A O 1
ATOM 4266 N N . TYR A 1 545 ? -4.057 1.689 23.060 1.00 89.69 545 TYR A N 1
ATOM 4267 C CA . TYR A 1 545 ? -4.286 2.230 21.712 1.00 89.69 545 TYR A CA 1
ATOM 4268 C C . TYR A 1 545 ? -3.199 3.232 21.302 1.00 89.69 545 TYR A C 1
ATOM 4270 O O . TYR A 1 545 ? -2.621 3.134 20.224 1.00 89.69 545 TYR A O 1
ATOM 4278 N N . SER A 1 546 ? -2.884 4.184 22.182 1.00 86.75 546 SER A N 1
ATOM 4279 C CA . SER A 1 546 ? -1.911 5.239 21.885 1.00 86.75 546 SER A CA 1
ATOM 4280 C C . SER A 1 546 ? -0.483 4.699 21.785 1.00 86.75 546 SER A C 1
ATOM 4282 O O . SER A 1 546 ? 0.276 5.121 20.918 1.00 86.75 546 SER A O 1
ATOM 4284 N N . THR A 1 547 ? -0.102 3.756 22.653 1.00 87.06 547 THR A N 1
ATOM 4285 C CA . THR A 1 547 ? 1.247 3.174 22.674 1.00 87.06 547 THR A CA 1
ATOM 4286 C C . THR A 1 547 ? 1.523 2.313 21.445 1.00 87.06 547 THR A C 1
ATOM 4288 O O . THR A 1 547 ? 2.656 2.299 20.969 1.00 87.06 547 THR A O 1
ATOM 4291 N N . PHE A 1 548 ? 0.505 1.652 20.886 1.00 86.94 548 PHE A N 1
ATOM 4292 C CA . PHE A 1 548 ? 0.636 0.937 19.612 1.00 86.94 548 PHE A CA 1
ATOM 4293 C C . PHE A 1 548 ? 1.104 1.857 18.469 1.00 86.94 548 PHE A C 1
ATOM 4295 O O . PHE A 1 548 ? 1.902 1.446 17.632 1.00 86.94 548 PHE A O 1
ATOM 4302 N N . TRP A 1 549 ? 0.680 3.122 18.482 1.00 89.12 549 TRP A N 1
ATOM 4303 C CA . TRP A 1 549 ? 1.038 4.127 17.480 1.00 89.12 549 TRP A CA 1
ATOM 4304 C C . TRP A 1 549 ? 2.316 4.918 17.798 1.00 89.12 549 TRP A C 1
ATOM 4306 O O . TRP A 1 549 ? 2.660 5.845 17.060 1.00 89.12 549 TRP A O 1
ATOM 4316 N N . CYS A 1 550 ? 3.041 4.595 18.875 1.00 88.88 550 CYS A N 1
ATOM 4317 C CA . CYS A 1 550 ? 4.296 5.274 19.192 1.00 88.88 550 CYS A CA 1
ATOM 4318 C C . CYS A 1 550 ? 5.313 5.107 18.054 1.00 88.88 550 CYS A C 1
ATOM 4320 O O . CYS A 1 550 ? 5.816 4.015 17.795 1.00 88.88 550 CYS A O 1
ATOM 4322 N N . ALA A 1 551 ? 5.672 6.220 17.418 1.00 88.38 551 ALA A N 1
ATOM 4323 C CA . ALA A 1 551 ? 6.669 6.269 16.361 1.00 88.38 551 ALA A CA 1
ATOM 4324 C C . ALA A 1 551 ? 7.529 7.530 16.495 1.00 88.38 551 ALA A C 1
ATOM 4326 O O . ALA A 1 551 ? 7.057 8.577 16.933 1.00 88.38 551 ALA A O 1
ATOM 4327 N N . ASN A 1 552 ? 8.790 7.431 16.077 1.00 87.94 552 ASN A N 1
ATOM 4328 C CA . ASN A 1 552 ? 9.676 8.577 15.907 1.00 87.94 552 ASN A CA 1
ATOM 4329 C C . ASN A 1 552 ? 10.159 8.598 14.454 1.00 87.94 552 ASN A C 1
ATOM 4331 O O . ASN A 1 552 ? 10.789 7.644 13.995 1.00 87.94 552 ASN A O 1
ATOM 4335 N N . GLN A 1 553 ? 9.818 9.656 13.724 1.00 88.81 553 GLN A N 1
ATOM 4336 C CA . GLN A 1 553 ? 10.073 9.782 12.292 1.00 88.81 553 GLN A CA 1
ATOM 4337 C C . GLN A 1 553 ? 10.879 11.054 12.018 1.00 88.81 553 GLN A C 1
ATOM 4339 O O . GLN A 1 553 ? 10.641 12.099 12.620 1.00 88.81 553 GLN A O 1
ATOM 4344 N N . SER A 1 554 ? 11.823 10.971 11.082 1.00 91.94 554 SER A N 1
ATOM 4345 C CA . SER A 1 554 ? 12.511 12.143 10.535 1.00 91.94 554 SER A CA 1
ATOM 4346 C C . SER A 1 554 ? 11.515 13.082 9.831 1.00 91.94 554 SER A C 1
ATOM 4348 O O . SER A 1 554 ? 10.500 12.612 9.298 1.00 91.94 554 SER A O 1
ATOM 4350 N N . PRO A 1 555 ? 11.803 14.395 9.755 1.00 92.44 555 PRO A N 1
ATOM 4351 C CA . PRO A 1 555 ? 10.983 15.339 8.995 1.00 92.44 555 PRO A CA 1
ATOM 4352 C C . PRO A 1 555 ? 10.761 14.899 7.542 1.00 92.44 555 PRO A C 1
ATOM 4354 O O . PRO A 1 555 ? 9.645 14.953 7.036 1.00 92.44 555 PRO A O 1
ATOM 4357 N N . GLU A 1 556 ? 11.791 14.377 6.878 1.00 93.25 556 GLU A N 1
ATOM 4358 C CA . GLU A 1 556 ? 11.704 13.878 5.505 1.00 93.25 556 GLU A CA 1
ATOM 4359 C C . GLU A 1 556 ? 10.739 12.689 5.386 1.00 93.25 556 GLU A C 1
ATOM 4361 O O . GLU A 1 556 ? 9.945 12.634 4.445 1.00 93.25 556 GLU A O 1
ATOM 4366 N N . ARG A 1 557 ? 10.741 11.761 6.358 1.00 92.81 557 ARG A N 1
ATOM 4367 C CA . ARG A 1 557 ? 9.795 10.636 6.378 1.00 92.81 557 ARG A CA 1
ATOM 4368 C C . ARG A 1 557 ? 8.360 11.114 6.588 1.00 92.81 557 ARG A C 1
ATOM 4370 O O . ARG A 1 557 ? 7.474 10.600 5.908 1.00 92.81 557 ARG A O 1
ATOM 4377 N N . LEU A 1 558 ? 8.139 12.089 7.470 1.00 93.69 558 LEU A N 1
ATOM 4378 C CA . LEU A 1 558 ? 6.823 12.702 7.681 1.00 93.69 558 LEU A CA 1
ATOM 4379 C C . LEU A 1 558 ? 6.297 13.352 6.396 1.00 93.69 558 LEU A C 1
ATOM 4381 O O . LEU A 1 558 ? 5.151 13.122 6.018 1.00 93.69 558 LEU A O 1
ATOM 4385 N N . VAL A 1 559 ? 7.141 14.103 5.682 1.00 94.38 559 VAL A N 1
ATOM 4386 C CA . VAL A 1 559 ? 6.773 14.710 4.393 1.00 94.38 559 VAL A CA 1
ATOM 4387 C C . VAL A 1 559 ? 6.485 13.655 3.329 1.00 94.38 559 VAL A C 1
ATOM 4389 O O . VAL A 1 559 ? 5.476 13.748 2.631 1.00 94.38 559 VAL A O 1
ATOM 4392 N N . SER A 1 560 ? 7.324 12.622 3.229 1.00 93.31 560 SER A N 1
ATOM 4393 C CA . SER A 1 560 ? 7.088 11.494 2.324 1.00 93.31 560 SER A CA 1
ATOM 4394 C C . SER A 1 560 ? 5.738 10.828 2.595 1.00 93.31 560 SER A C 1
ATOM 4396 O O . SER A 1 560 ? 5.013 10.536 1.643 1.00 93.31 560 SER A O 1
ATOM 4398 N N . GLN A 1 561 ? 5.382 10.633 3.868 1.00 93.44 561 GLN A N 1
ATOM 4399 C CA . GLN A 1 561 ? 4.093 10.073 4.265 1.00 93.44 561 GLN A CA 1
ATOM 4400 C C . GLN A 1 561 ? 2.936 10.992 3.850 1.00 93.44 561 GLN A C 1
ATOM 4402 O O . GLN A 1 561 ? 2.032 10.547 3.153 1.00 93.44 561 GLN A O 1
ATOM 4407 N N . VAL A 1 562 ? 3.010 12.290 4.158 1.00 94.81 562 VAL A N 1
ATOM 4408 C CA . VAL A 1 562 ? 1.982 13.276 3.771 1.00 94.81 562 VAL A CA 1
ATOM 4409 C C . VAL A 1 562 ? 1.746 13.312 2.256 1.00 94.81 562 VAL A C 1
ATOM 4411 O O . VAL A 1 562 ? 0.613 13.477 1.811 1.00 94.81 562 VAL A O 1
ATOM 4414 N N . TYR A 1 563 ? 2.788 13.135 1.443 1.00 92.38 563 TYR A N 1
ATOM 4415 C CA . TYR A 1 563 ? 2.663 13.188 -0.016 1.00 92.38 563 TYR A CA 1
ATOM 4416 C C . TYR A 1 563 ? 2.158 11.907 -0.682 1.00 92.38 563 TYR A C 1
ATOM 4418 O O . TYR A 1 563 ? 1.703 11.990 -1.821 1.00 92.38 563 TYR A O 1
ATOM 4426 N N . SER A 1 564 ? 2.283 10.741 -0.044 1.00 89.81 564 SER A N 1
ATOM 4427 C CA . SER A 1 564 ? 2.103 9.456 -0.745 1.00 89.81 564 SER A CA 1
ATOM 4428 C C . SER A 1 564 ? 1.362 8.366 0.025 1.00 89.81 564 SER A C 1
ATOM 4430 O O . SER A 1 564 ? 0.993 7.362 -0.579 1.00 89.81 564 SER A O 1
ATOM 4432 N N . ASP A 1 565 ? 1.142 8.538 1.327 1.00 92.62 565 ASP A N 1
ATOM 4433 C CA . ASP A 1 565 ? 0.457 7.562 2.173 1.00 92.62 565 ASP A CA 1
ATOM 4434 C C . ASP A 1 565 ? -1.012 7.953 2.368 1.00 92.62 565 ASP A C 1
ATOM 4436 O O . ASP A 1 565 ? -1.343 9.133 2.506 1.00 92.62 565 ASP A O 1
ATOM 4440 N N . TRP A 1 566 ? -1.894 6.960 2.390 1.00 93.19 566 TRP A N 1
ATOM 4441 C CA . TRP A 1 566 ? -3.317 7.143 2.684 1.00 93.19 566 TRP A CA 1
ATOM 4442 C C . TRP A 1 566 ? -3.564 7.258 4.188 1.00 93.19 566 TRP A C 1
ATOM 4444 O O . TRP A 1 566 ? -4.601 7.752 4.607 1.00 93.19 566 TRP A O 1
ATOM 4454 N N . HIS A 1 567 ? -2.595 6.880 5.020 1.00 95.19 567 HIS A N 1
ATOM 4455 C CA . HIS A 1 567 ? -2.702 7.030 6.461 1.00 95.19 567 HIS A CA 1
ATOM 4456 C C . HIS A 1 567 ? -2.155 8.374 6.925 1.00 95.19 567 HIS A C 1
ATOM 4458 O O . HIS A 1 567 ? -1.035 8.777 6.587 1.00 95.19 567 HIS A O 1
ATOM 4464 N N . SER A 1 568 ? -2.897 9.014 7.826 1.00 94.44 568 SER A N 1
ATOM 4465 C CA . SER A 1 568 ? -2.363 10.114 8.624 1.00 94.44 568 SER A CA 1
ATOM 4466 C C . SER A 1 568 ? -1.129 9.646 9.423 1.00 94.44 568 SER A C 1
ATOM 4468 O O . SER A 1 568 ? -1.113 8.511 9.911 1.00 94.44 568 SER A O 1
ATOM 4470 N N . PRO A 1 569 ? -0.086 10.486 9.592 1.00 94.06 569 PRO A N 1
ATOM 4471 C CA . PRO A 1 569 ? 1.035 10.176 10.477 1.00 94.06 569 PRO A CA 1
ATOM 4472 C C . PRO A 1 569 ? 0.571 9.730 11.874 1.00 94.06 569 PRO A C 1
ATOM 4474 O O . PRO A 1 569 ? -0.432 10.265 12.361 1.00 94.06 569 PRO A O 1
ATOM 4477 N N . PRO A 1 570 ? 1.270 8.782 12.533 1.00 90.62 570 PRO A N 1
ATOM 4478 C CA . PRO A 1 570 ? 0.770 8.113 13.739 1.00 90.62 570 PRO A CA 1
ATOM 4479 C C . PRO A 1 570 ? 0.299 9.066 14.843 1.00 90.62 570 PRO A C 1
ATOM 4481 O O . PRO A 1 570 ? -0.753 8.851 15.441 1.00 90.62 570 PRO A O 1
ATOM 4484 N N . GLN A 1 571 ? 1.002 10.182 15.056 1.00 86.06 571 GLN A N 1
ATOM 4485 C CA . GLN A 1 571 ? 0.613 11.191 16.041 1.00 86.06 571 GLN A CA 1
ATOM 4486 C C . GLN A 1 571 ? -0.775 11.793 15.771 1.00 86.06 571 GLN A C 1
ATOM 4488 O O . GLN A 1 571 ? -1.505 12.085 16.710 1.00 86.06 571 GLN A O 1
ATOM 4493 N N . PHE A 1 572 ? -1.192 11.934 14.511 1.00 89.56 572 PHE A N 1
ATOM 4494 C CA . PHE A 1 572 ? -2.514 12.466 14.167 1.00 89.56 572 PHE A CA 1
ATOM 4495 C C . PHE A 1 572 ? -3.616 11.395 14.215 1.00 89.56 572 PHE A C 1
ATOM 4497 O O . PHE A 1 572 ? -4.784 11.751 14.355 1.00 89.56 572 PHE A O 1
ATOM 4504 N N . ARG A 1 573 ? -3.264 10.098 14.190 1.00 90.06 573 ARG A N 1
ATOM 4505 C CA . ARG A 1 573 ? -4.199 8.971 14.422 1.00 90.06 573 ARG A CA 1
ATOM 4506 C C . ARG A 1 573 ? -4.607 8.840 15.896 1.00 90.06 573 ARG A C 1
ATOM 4508 O O . ARG A 1 573 ? -5.705 8.387 16.211 1.00 90.06 573 ARG A O 1
ATOM 4515 N N . ILE A 1 574 ? -3.742 9.282 16.812 1.00 80.88 574 ILE A N 1
ATOM 4516 C CA . ILE A 1 574 ? -4.035 9.362 18.254 1.00 80.88 574 ILE A CA 1
ATOM 4517 C C . ILE A 1 574 ? -4.803 10.659 18.596 1.00 80.88 574 ILE A C 1
ATOM 4519 O O . ILE A 1 574 ? -5.611 10.679 19.527 1.00 80.88 574 ILE A O 1
ATOM 4523 N N . HIS A 1 575 ? -4.562 11.758 17.862 1.00 62.34 575 HIS A N 1
ATOM 4524 C CA . HIS A 1 575 ? -4.810 13.129 18.344 1.00 62.34 575 HIS A CA 1
ATOM 4525 C C . HIS A 1 575 ? -5.739 14.009 17.494 1.00 62.34 575 HIS A C 1
ATOM 4527 O O . HIS A 1 575 ? -5.460 15.191 17.292 1.00 62.34 575 HIS A O 1
ATOM 4533 N N . ALA A 1 576 ? -6.899 13.517 17.066 1.00 46.94 576 ALA A N 1
ATOM 4534 C CA . ALA A 1 576 ? -7.774 14.352 16.243 1.00 46.94 576 ALA A CA 1
ATOM 4535 C C . ALA A 1 576 ? -8.564 15.448 17.018 1.00 46.94 576 ALA A C 1
ATOM 4537 O O . ALA A 1 576 ? -9.112 16.347 16.385 1.00 46.94 576 ALA A O 1
ATOM 4538 N N . ALA A 1 577 ? -8.632 15.452 18.361 1.00 38.47 577 ALA A N 1
ATOM 4539 C CA . ALA A 1 577 ? -9.590 16.329 19.071 1.00 38.47 577 ALA A CA 1
ATOM 4540 C C . ALA A 1 577 ? -9.106 17.128 20.296 1.00 38.47 577 ALA A C 1
ATOM 4542 O O . ALA A 1 577 ? -9.931 17.804 20.906 1.00 38.47 577 ALA A O 1
ATOM 4543 N N . SER A 1 578 ? -7.836 17.090 20.708 1.00 33.62 578 SER A N 1
ATOM 4544 C CA . SER A 1 578 ? -7.502 17.573 22.064 1.00 33.62 578 SER A CA 1
ATOM 4545 C C . SER A 1 578 ? -6.485 18.711 22.169 1.00 33.62 578 SER A C 1
ATOM 4547 O O . SER A 1 578 ? -6.276 19.209 23.272 1.00 33.62 578 SER A O 1
ATOM 4549 N N . GLY A 1 579 ? -5.883 19.177 21.069 1.00 36.69 579 GLY A N 1
ATOM 4550 C CA . GLY A 1 579 ? -4.938 20.303 21.120 1.00 36.69 579 GLY A CA 1
ATOM 4551 C C . GLY A 1 579 ? -3.716 20.056 22.019 1.00 36.69 579 GLY A C 1
ATOM 4552 O O . GLY A 1 579 ? -3.124 21.019 22.495 1.00 36.69 579 GLY A O 1
ATOM 4553 N N . TYR A 1 580 ? -3.360 18.788 22.274 1.00 31.92 580 TYR A N 1
ATOM 4554 C CA . TYR A 1 580 ? -2.200 18.399 23.084 1.00 31.92 580 TYR A CA 1
ATOM 4555 C C . TYR A 1 580 ? -0.876 18.722 22.376 1.00 31.92 580 TYR A C 1
ATOM 4557 O O . TYR A 1 580 ? -0.737 18.423 21.190 1.00 31.92 580 TYR A O 1
ATOM 4565 N N . PRO A 1 581 ? 0.109 19.324 23.072 1.00 30.77 581 PRO A N 1
ATOM 4566 C CA . PRO A 1 581 ? 1.440 19.536 22.539 1.00 30.77 581 PRO A CA 1
ATOM 4567 C C . PRO A 1 581 ? 2.118 18.183 22.335 1.00 30.77 581 PRO A C 1
ATOM 4569 O O . PRO A 1 581 ? 2.042 17.289 23.175 1.00 30.77 581 PRO A O 1
ATOM 4572 N N . VAL A 1 582 ? 2.784 18.068 21.189 1.00 36.38 582 VAL A N 1
ATOM 4573 C CA . VAL A 1 582 ? 3.500 16.869 20.721 1.00 36.38 582 VAL A CA 1
ATOM 4574 C C . VAL A 1 582 ? 4.747 16.583 21.576 1.00 36.38 582 VAL A C 1
ATOM 4576 O O . VAL A 1 582 ? 5.244 15.462 21.605 1.00 36.38 582 VAL A O 1
ATOM 4579 N N . GLU A 1 583 ? 5.212 17.579 22.331 1.00 37.41 583 GLU A N 1
ATOM 4580 C CA . GLU A 1 583 ? 6.283 17.462 23.318 1.00 37.41 583 GLU A CA 1
ATOM 4581 C C . GLU A 1 583 ? 5.733 17.694 24.730 1.00 37.41 583 GLU A C 1
ATOM 4583 O O . GLU A 1 583 ? 4.780 18.454 24.928 1.00 37.41 583 GLU A O 1
ATOM 4588 N N . GLY A 1 584 ? 6.342 17.046 25.728 1.00 33.34 584 GLY A N 1
ATOM 4589 C CA . GLY A 1 584 ? 5.965 17.223 27.127 1.00 33.34 584 GLY A CA 1
ATOM 4590 C C . GLY A 1 584 ? 6.038 18.694 27.531 1.00 33.34 584 GLY A C 1
ATOM 4591 O O . GLY A 1 584 ? 7.117 19.272 27.627 1.00 33.34 584 GLY A O 1
ATOM 4592 N N . VAL A 1 585 ? 4.885 19.305 27.798 1.00 37.47 585 VAL A N 1
ATOM 4593 C CA . VAL A 1 585 ? 4.828 20.617 28.446 1.00 37.47 585 VAL A CA 1
ATOM 4594 C C . VAL A 1 585 ? 5.442 20.508 29.833 1.00 37.47 585 VAL A C 1
ATOM 4596 O O . VAL A 1 585 ? 5.054 19.657 30.633 1.00 37.47 585 VAL A O 1
ATOM 4599 N N . SER A 1 586 ? 6.366 21.416 30.140 1.00 42.31 586 SER A N 1
ATOM 4600 C CA . SER A 1 586 ? 7.025 21.519 31.449 1.00 42.31 586 SER A CA 1
ATOM 4601 C C . SER A 1 586 ? 6.040 21.644 32.618 1.00 42.31 586 SER A C 1
ATOM 4603 O O . SER A 1 586 ? 6.389 21.335 33.755 1.00 42.31 586 SER A O 1
ATOM 4605 N N . ASN A 1 587 ? 4.799 22.055 32.337 1.00 41.38 587 ASN A N 1
ATOM 4606 C CA . ASN A 1 587 ? 3.687 22.062 33.275 1.00 41.38 587 ASN A CA 1
ATOM 4607 C C . ASN A 1 587 ? 2.416 21.444 32.638 1.00 41.38 587 ASN A C 1
ATOM 4609 O O . ASN A 1 587 ? 1.669 22.132 31.941 1.00 41.38 587 ASN A O 1
ATOM 4613 N N . PRO A 1 588 ? 2.124 20.157 32.890 1.00 38.12 588 PRO A N 1
ATOM 4614 C CA . PRO A 1 588 ? 0.927 19.479 32.377 1.00 38.12 588 PRO A CA 1
ATOM 4615 C C . PRO A 1 588 ? -0.397 20.113 32.840 1.00 38.12 588 PRO A C 1
ATOM 4617 O O . PRO A 1 588 ? -1.405 20.060 32.133 1.00 38.12 588 PRO A O 1
ATOM 4620 N N . SER A 1 589 ? -0.405 20.763 34.007 1.00 41.56 589 SER A N 1
ATOM 4621 C CA . SER A 1 589 ? -1.606 21.377 34.587 1.00 41.56 589 SER A CA 1
ATOM 4622 C C . SER A 1 589 ? -2.063 22.624 33.825 1.00 41.56 589 SER A C 1
ATOM 4624 O O . SER A 1 589 ? -3.267 22.849 33.699 1.00 41.56 589 SER A O 1
ATOM 4626 N N . SER A 1 590 ? -1.126 23.400 33.263 1.00 41.81 590 SER A N 1
ATOM 4627 C CA . SER A 1 590 ? -1.431 24.559 32.402 1.00 41.81 590 SER A CA 1
ATOM 4628 C C . SER A 1 590 ? -1.907 24.174 31.002 1.00 41.81 590 SER A C 1
ATOM 4630 O O . SER A 1 590 ? -2.241 25.045 30.204 1.00 41.81 590 SER A O 1
ATOM 4632 N N . PHE A 1 591 ? -1.876 22.879 30.692 1.00 38.94 591 PHE A N 1
ATOM 4633 C CA . PHE A 1 591 ? -2.253 22.338 29.401 1.00 38.94 591 PHE A CA 1
ATOM 4634 C C . PHE A 1 591 ? -3.653 21.692 29.432 1.00 38.94 591 PHE A C 1
ATOM 4636 O O . PHE A 1 591 ? -4.478 21.954 28.563 1.00 38.94 591 PHE A O 1
ATOM 4643 N N . ILE A 1 592 ? -3.961 20.917 30.478 1.00 40.00 592 ILE A N 1
ATOM 4644 C CA . ILE A 1 592 ? -5.291 20.302 30.693 1.00 40.00 592 ILE A CA 1
ATOM 4645 C C . ILE A 1 592 ? -6.354 21.361 31.034 1.00 40.00 592 ILE A C 1
ATOM 4647 O O . ILE A 1 592 ? -7.547 21.191 30.783 1.00 40.00 592 ILE A O 1
ATOM 4651 N N . THR A 1 593 ? -5.907 22.483 31.586 1.00 53.22 593 THR A N 1
ATOM 4652 C CA . THR A 1 593 ? -6.737 23.627 31.936 1.00 53.22 593 THR A CA 1
ATOM 4653 C C . THR A 1 593 ? -6.215 24.794 31.106 1.00 53.22 593 THR A C 1
ATOM 4655 O O . THR A 1 593 ? -5.035 25.111 31.261 1.00 53.22 593 THR A O 1
ATOM 4658 N N . PRO A 1 594 ? -7.012 25.443 30.229 1.00 56.62 594 PRO A N 1
ATOM 4659 C CA . PRO A 1 594 ? -6.552 26.660 29.571 1.00 56.62 594 PRO A CA 1
ATOM 4660 C C . PRO A 1 594 ? -6.013 27.618 30.635 1.00 56.62 594 PRO A C 1
ATOM 4662 O O . PRO A 1 594 ? -6.645 27.759 31.681 1.00 56.62 594 PRO A O 1
ATOM 4665 N N . ALA A 1 595 ? -4.901 28.315 30.380 1.00 53.47 595 ALA A N 1
ATOM 4666 C CA . ALA A 1 595 ? -4.384 29.340 31.303 1.00 53.47 595 ALA A CA 1
ATOM 4667 C C . ALA A 1 595 ? -5.438 30.416 31.654 1.00 53.47 595 ALA A C 1
ATOM 4669 O O . ALA A 1 595 ? -5.301 31.158 32.625 1.00 53.47 595 ALA A O 1
ATOM 4670 N N . SER A 1 596 ? -6.501 30.491 30.851 1.00 73.06 596 SER A N 1
ATOM 4671 C CA . SER A 1 596 ? -7.657 31.343 31.043 1.00 73.06 596 SER A CA 1
ATOM 4672 C C . SER A 1 596 ? -8.828 30.706 31.792 1.00 73.06 596 SER A C 1
ATOM 4674 O O . SER A 1 596 ? -9.810 31.400 31.935 1.00 73.06 596 SER A O 1
ATOM 4676 N N . LEU A 1 597 ? -8.832 29.452 32.253 1.00 80.75 597 LEU A N 1
ATOM 4677 C CA . LEU A 1 597 ? -9.968 28.899 33.013 1.00 80.75 597 LEU A CA 1
ATOM 4678 C C . LEU A 1 597 ? -9.711 29.028 34.521 1.00 80.75 597 LEU A C 1
ATOM 4680 O O . LEU A 1 597 ? -8.793 28.411 35.051 1.00 80.75 597 LEU A O 1
ATOM 4684 N N . LEU A 1 598 ? -10.554 29.795 35.215 1.00 84.44 598 LEU A N 1
ATOM 4685 C CA . LEU A 1 598 ? -10.462 30.006 36.662 1.00 84.44 598 LEU A CA 1
ATOM 4686 C C . LEU A 1 598 ? -11.257 28.954 37.446 1.00 84.44 598 LEU A C 1
ATOM 4688 O O . LEU A 1 598 ? -10.773 28.410 38.439 1.00 84.44 598 LEU A O 1
ATOM 4692 N N . LYS A 1 599 ? -12.487 28.651 37.008 1.00 88.69 599 LYS A N 1
ATOM 4693 C CA . LYS A 1 599 ? -13.380 27.683 37.666 1.00 88.69 599 LYS A CA 1
ATOM 4694 C C . LYS A 1 599 ? -14.477 27.204 36.712 1.00 88.69 599 LYS A C 1
ATOM 4696 O O . LYS A 1 599 ? -14.829 27.921 35.781 1.00 88.69 599 LYS A O 1
ATOM 4701 N N . ALA A 1 600 ? -15.037 26.015 36.933 1.00 89.25 600 ALA A N 1
ATOM 4702 C CA . ALA A 1 600 ? -16.191 25.519 36.182 1.00 89.25 600 ALA A CA 1
ATOM 4703 C C . ALA A 1 600 ? -17.101 24.648 37.053 1.00 89.25 600 ALA A C 1
ATOM 4705 O O . ALA A 1 600 ? -16.644 24.029 38.016 1.00 89.25 600 ALA A O 1
ATOM 4706 N N . TRP A 1 601 ? -18.376 24.582 36.676 1.00 92.06 601 TRP A N 1
ATOM 4707 C CA . TRP A 1 601 ? -19.392 23.745 37.306 1.00 92.06 601 TRP A CA 1
ATOM 4708 C C . TRP A 1 601 ? -20.221 23.030 36.250 1.00 92.06 601 TRP A C 1
ATOM 4710 O O . TRP A 1 601 ? -20.432 23.538 35.149 1.00 92.06 601 TRP A O 1
ATOM 4720 N N . VAL A 1 602 ? -20.731 21.863 36.627 1.00 89.81 602 VAL A N 1
ATOM 4721 C CA . VAL A 1 602 ? -21.738 21.113 35.879 1.00 89.81 602 VAL A CA 1
ATOM 4722 C C . VAL A 1 602 ? -22.976 20.943 36.746 1.00 89.81 602 VAL A C 1
ATOM 4724 O O . VAL A 1 602 ? -22.882 20.947 37.973 1.00 89.81 602 VAL A O 1
ATOM 4727 N N . VAL A 1 603 ? -24.133 20.778 36.115 1.00 88.44 603 VAL A N 1
ATOM 4728 C CA . VAL A 1 603 ? -25.378 20.432 36.804 1.00 88.44 603 VAL A CA 1
ATOM 4729 C C . VAL A 1 603 ? -25.862 19.068 36.334 1.00 88.44 603 VAL A C 1
ATOM 4731 O O . VAL A 1 603 ? -25.864 18.772 35.136 1.00 88.44 603 VAL A O 1
ATOM 4734 N N . LEU A 1 604 ? -26.238 18.232 37.300 1.00 87.38 604 LEU A N 1
ATOM 4735 C CA . LEU A 1 604 ? -26.741 16.885 37.069 1.00 87.38 604 LEU A CA 1
ATOM 4736 C C . LEU A 1 604 ? -28.271 16.861 37.164 1.00 87.38 604 LEU A C 1
ATOM 4738 O O . LEU A 1 604 ? -28.858 17.517 38.025 1.00 87.38 604 LEU A O 1
ATOM 4742 N N . HIS A 1 605 ? -28.914 16.075 36.304 1.00 85.62 605 HIS A N 1
ATOM 4743 C CA . HIS A 1 605 ? -30.316 15.684 36.441 1.00 85.62 605 HIS A CA 1
ATOM 4744 C C . HIS A 1 605 ? -30.392 14.156 36.396 1.00 85.62 605 HIS A C 1
ATOM 4746 O O . HIS A 1 605 ? -30.201 13.544 35.343 1.00 85.62 605 HIS A O 1
ATOM 4752 N N . GLY A 1 606 ? -30.589 13.541 37.567 1.00 87.44 606 GLY A N 1
ATOM 4753 C CA . GLY A 1 606 ? -30.230 12.134 37.769 1.00 87.44 606 GLY A CA 1
ATOM 4754 C C . GLY A 1 606 ? -28.714 11.955 37.632 1.00 87.44 606 GLY A C 1
ATOM 4755 O O . GLY A 1 606 ? -27.955 12.785 38.126 1.00 87.44 606 GLY A O 1
ATOM 4756 N N . ASP A 1 607 ? -28.289 10.935 36.887 1.00 83.38 607 ASP A N 1
ATOM 4757 C CA . ASP A 1 607 ? -26.867 10.631 36.649 1.00 83.38 607 ASP A CA 1
ATOM 4758 C C . ASP A 1 607 ? -26.308 11.264 35.359 1.00 83.38 607 ASP A C 1
ATOM 4760 O O . ASP A 1 607 ? -25.199 10.949 34.923 1.00 83.38 607 ASP A O 1
ATOM 4764 N N . LYS A 1 608 ? -27.075 12.148 34.705 1.00 74.00 608 LYS A N 1
ATOM 4765 C CA . LYS A 1 608 ? -26.666 12.823 33.466 1.00 74.00 608 LYS A CA 1
ATOM 4766 C C . LYS A 1 608 ? -26.246 14.261 33.736 1.00 74.00 608 LYS A C 1
ATOM 4768 O O . LYS A 1 608 ? -26.968 15.006 34.394 1.00 74.00 608 LYS A O 1
ATOM 4773 N N . VAL A 1 609 ? -25.120 14.672 33.153 1.00 85.19 609 VAL A N 1
ATOM 4774 C CA . VAL A 1 609 ? -24.750 16.089 33.037 1.00 85.19 609 VAL A CA 1
ATOM 4775 C C . VAL A 1 609 ? -25.692 16.743 32.036 1.00 85.19 609 VAL A C 1
ATOM 4777 O O . VAL A 1 609 ? -25.698 16.373 30.867 1.00 85.19 609 VAL A O 1
ATOM 4780 N N . VAL A 1 610 ? -26.481 17.710 32.495 1.00 82.50 610 VAL A N 1
ATOM 4781 C CA . VAL A 1 610 ? -27.473 18.414 31.662 1.00 82.50 610 VAL A CA 1
ATOM 4782 C C . VAL A 1 610 ? -27.168 19.901 31.494 1.00 82.50 610 VAL A C 1
ATOM 4784 O O . VAL A 1 610 ? -27.940 20.637 30.883 1.00 82.50 610 VAL A O 1
ATOM 4787 N N . GLY A 1 611 ? -26.039 20.369 32.020 1.00 83.81 611 GLY A N 1
ATOM 4788 C CA . GLY A 1 611 ? -25.558 21.723 31.784 1.00 83.81 611 GLY A CA 1
ATOM 4789 C C . GLY A 1 611 ? -24.190 21.980 32.399 1.00 83.81 611 GLY A C 1
ATOM 4790 O O . GLY A 1 611 ? -23.733 21.225 33.259 1.00 83.81 611 GLY A O 1
ATOM 4791 N N . HIS A 1 612 ? -23.542 23.053 31.958 1.00 87.06 612 HIS A N 1
ATOM 4792 C CA . HIS A 1 612 ? -22.250 23.495 32.471 1.00 87.06 612 HIS A CA 1
ATOM 4793 C C . HIS A 1 612 ? -22.093 25.014 32.392 1.00 87.06 612 HIS A C 1
ATOM 4795 O O . HIS A 1 612 ? -22.754 25.674 31.591 1.00 87.06 612 HIS A O 1
ATOM 4801 N N . VAL A 1 613 ? -21.193 25.562 33.206 1.00 89.25 613 VAL A N 1
ATOM 4802 C CA . VAL A 1 613 ? -20.755 26.962 33.151 1.00 89.25 613 VAL A CA 1
ATOM 4803 C C . VAL A 1 613 ? -19.284 27.069 33.543 1.00 89.25 613 VAL A C 1
ATOM 4805 O O . VAL A 1 613 ? -18.803 26.293 34.371 1.00 89.25 613 VAL A O 1
ATOM 4808 N N . ALA A 1 614 ? -18.566 28.024 32.958 1.00 88.56 614 ALA A N 1
ATOM 4809 C CA . ALA A 1 614 ? -17.166 28.285 33.258 1.00 88.56 614 ALA A CA 1
ATOM 4810 C C . ALA A 1 614 ? -16.914 29.772 33.533 1.00 88.56 614 ALA A C 1
ATOM 4812 O O . ALA A 1 614 ? -17.550 30.649 32.951 1.00 88.56 614 ALA A O 1
ATOM 4813 N N . ILE A 1 615 ? -15.941 30.051 34.392 1.00 90.56 615 ILE A N 1
ATOM 4814 C CA . ILE A 1 615 ? -15.378 31.379 34.605 1.00 90.56 615 ILE A CA 1
ATOM 4815 C C . ILE A 1 615 ? -13.966 31.378 34.051 1.00 90.56 615 ILE A C 1
ATOM 4817 O O . ILE A 1 615 ? -13.153 30.512 34.386 1.00 90.56 615 ILE A O 1
ATOM 4821 N N . MET A 1 616 ? -13.686 32.363 33.212 1.00 88.19 616 MET A N 1
ATOM 4822 C CA . MET A 1 616 ? -12.417 32.528 32.536 1.00 88.19 616 MET A CA 1
ATOM 4823 C C . MET A 1 616 ? -11.707 33.806 32.998 1.00 88.19 616 MET A C 1
ATOM 4825 O O . MET A 1 616 ? -12.361 34.784 33.355 1.00 88.19 616 MET A O 1
ATOM 4829 N N . SER A 1 617 ? -10.375 33.806 32.993 1.00 86.69 617 SER A N 1
ATOM 4830 C CA . SER A 1 617 ? -9.532 34.980 33.211 1.00 86.69 617 SER A CA 1
ATOM 4831 C C . SER A 1 617 ? -10.016 36.139 32.337 1.00 86.69 617 SER A C 1
ATOM 4833 O O . SER A 1 617 ? -10.474 35.897 31.216 1.00 86.69 617 SER A O 1
ATOM 4835 N N . PRO A 1 618 ? -9.934 37.387 32.826 1.00 80.69 618 PRO A N 1
ATOM 4836 C CA . PRO A 1 618 ? -10.498 38.532 32.129 1.00 80.69 618 PRO A CA 1
ATOM 4837 C C . PRO A 1 618 ? -9.884 38.691 30.739 1.00 80.69 618 PRO A C 1
ATOM 4839 O O . PRO A 1 618 ? -8.680 38.917 30.600 1.00 80.69 618 PRO A O 1
ATOM 4842 N N . ASP A 1 619 ? -10.725 38.628 29.709 1.00 80.75 619 ASP A N 1
ATOM 4843 C CA . ASP A 1 619 ? -10.346 39.052 28.367 1.00 80.75 619 ASP A CA 1
ATOM 4844 C C . ASP A 1 619 ? -10.460 40.577 28.274 1.00 80.75 619 ASP A C 1
ATOM 4846 O O . ASP A 1 619 ? -11.541 41.131 28.053 1.00 80.75 619 ASP A O 1
ATOM 4850 N N . LEU A 1 620 ? -9.321 41.257 28.435 1.00 84.44 620 LEU A N 1
ATOM 4851 C CA . LEU A 1 620 ? -9.217 42.719 28.380 1.00 84.44 620 LEU A CA 1
ATOM 4852 C C . LEU A 1 620 ? -9.626 43.302 27.016 1.00 84.44 620 LEU A C 1
ATOM 4854 O O . LEU A 1 620 ? -9.918 44.494 26.922 1.00 84.44 620 LEU A O 1
ATOM 4858 N N . SER A 1 621 ? -9.642 42.483 25.961 1.00 81.88 621 SER A N 1
ATOM 4859 C CA . SER A 1 621 ? -10.044 42.895 24.617 1.00 81.88 621 SER A CA 1
ATOM 4860 C C . SER A 1 621 ? -11.550 42.753 24.365 1.00 81.88 621 SER A C 1
ATOM 4862 O O . SER A 1 621 ? -12.064 43.353 23.411 1.00 81.88 621 SER A O 1
ATOM 4864 N N . SER A 1 622 ? -12.264 42.026 25.233 1.00 84.38 622 SER A N 1
ATOM 4865 C CA . SER A 1 622 ? -13.693 41.750 25.083 1.00 84.38 622 SER A CA 1
ATOM 4866 C C . SER A 1 622 ? -14.550 43.014 25.154 1.00 84.38 622 SER A C 1
ATOM 4868 O O . SER A 1 622 ? -14.217 43.996 25.828 1.00 84.38 622 SER A O 1
ATOM 4870 N N . LEU A 1 623 ? -15.704 42.977 24.480 1.00 86.69 623 LEU A N 1
ATOM 4871 C CA . LEU A 1 623 ? -16.689 44.059 24.523 1.00 86.69 623 LEU A CA 1
ATOM 4872 C C . LEU A 1 623 ? -17.096 44.392 25.967 1.00 86.69 623 LEU A C 1
ATOM 4874 O O . LEU A 1 623 ? -17.115 45.560 26.354 1.00 86.69 623 LEU A O 1
ATOM 4878 N N . ALA A 1 624 ? -17.350 43.364 26.783 1.00 88.44 624 ALA A N 1
ATOM 4879 C CA . ALA A 1 624 ? -17.748 43.550 28.171 1.00 88.44 624 ALA A CA 1
ATOM 4880 C C . ALA A 1 624 ? -16.641 44.176 29.027 1.00 88.44 624 ALA A C 1
ATOM 4882 O O . ALA A 1 624 ? -16.929 45.082 29.803 1.00 88.44 624 ALA A O 1
ATOM 4883 N N . ALA A 1 625 ? -15.376 43.785 28.840 1.00 88.81 625 ALA A N 1
ATOM 4884 C CA . ALA A 1 625 ? -14.244 44.416 29.519 1.00 88.81 625 ALA A CA 1
ATOM 4885 C C . ALA A 1 625 ? -14.070 45.888 29.119 1.00 88.81 625 ALA A C 1
ATOM 4887 O O . ALA A 1 625 ? -13.909 46.749 29.984 1.00 88.81 625 ALA A O 1
ATOM 4888 N N . LYS A 1 626 ? -14.154 46.196 27.819 1.00 91.00 626 LYS A N 1
ATOM 4889 C CA . LYS A 1 626 ? -14.074 47.572 27.301 1.00 91.00 626 LYS A CA 1
ATOM 4890 C C . LYS A 1 626 ? -15.192 48.451 27.858 1.00 91.00 626 LYS A C 1
ATOM 4892 O O . LYS A 1 626 ? -14.940 49.594 28.233 1.00 91.00 626 LYS A O 1
ATOM 4897 N N . MET A 1 627 ? -16.419 47.937 27.924 1.00 91.81 627 MET A N 1
ATOM 4898 C CA . MET A 1 627 ? -17.553 48.669 28.493 1.00 91.81 627 MET A CA 1
ATOM 4899 C C . MET A 1 627 ? -17.450 48.805 30.010 1.00 91.81 627 MET A C 1
ATOM 4901 O O . MET A 1 627 ? -17.693 49.886 30.535 1.00 91.81 627 MET A O 1
ATOM 4905 N N . TYR A 1 628 ? -17.000 47.765 30.708 1.00 92.75 628 TYR A N 1
ATOM 4906 C CA . TYR A 1 628 ? -16.788 47.814 32.151 1.00 92.75 628 TYR A CA 1
ATOM 4907 C C . TYR A 1 628 ? -15.694 48.817 32.548 1.00 92.75 628 TYR A C 1
ATOM 4909 O O . TYR A 1 628 ? -15.843 49.565 33.513 1.00 92.75 628 TYR A O 1
ATOM 4917 N N . ALA A 1 629 ? -14.622 48.916 31.757 1.00 91.00 629 ALA A N 1
ATOM 4918 C CA . ALA A 1 629 ? -13.607 49.951 31.935 1.00 91.00 629 ALA A CA 1
ATOM 4919 C C . ALA A 1 629 ? -14.200 51.364 31.796 1.00 91.00 629 ALA A C 1
ATOM 4921 O O . ALA A 1 629 ? -13.876 52.251 32.585 1.00 91.00 629 ALA A O 1
ATOM 4922 N N . LYS A 1 630 ? -15.108 51.577 30.828 1.00 91.12 630 LYS A N 1
ATOM 4923 C CA . LYS A 1 630 ? -15.789 52.869 30.622 1.00 91.12 630 LYS A CA 1
ATOM 4924 C C . LYS A 1 630 ? -16.686 53.263 31.798 1.00 91.12 630 LYS A C 1
ATOM 4926 O O . LYS A 1 630 ? -16.852 54.454 32.035 1.00 91.12 630 LYS A O 1
ATOM 4931 N N . THR A 1 631 ? -17.219 52.304 32.562 1.00 89.19 631 THR A N 1
ATOM 4932 C CA . THR A 1 631 ? -17.970 52.593 33.798 1.00 89.19 631 THR A CA 1
ATOM 4933 C C . THR A 1 631 ? -17.064 52.871 35.006 1.00 89.19 631 THR A C 1
ATOM 4935 O O . THR A 1 631 ? -17.565 53.001 36.119 1.00 89.19 631 THR A O 1
ATOM 4938 N N . GLY A 1 632 ? -15.737 52.925 34.825 1.00 87.56 632 GLY A N 1
ATOM 4939 C CA . GLY A 1 632 ? -14.760 53.075 35.909 1.00 87.56 632 GLY A CA 1
ATOM 4940 C C . GLY A 1 632 ? -14.451 51.775 36.663 1.00 87.56 632 GLY A C 1
ATOM 4941 O O . GLY A 1 632 ? -13.859 51.820 37.740 1.00 87.56 632 GLY A O 1
ATOM 4942 N N . GLY A 1 633 ? -14.858 50.619 36.129 1.00 87.31 633 GLY A N 1
ATOM 4943 C CA . GLY A 1 633 ? -14.609 49.310 36.727 1.00 87.31 633 GLY A CA 1
ATOM 4944 C C . GLY A 1 633 ? -13.159 48.840 36.572 1.00 87.31 633 GLY A C 1
ATOM 4945 O O . GLY A 1 633 ? -12.537 49.024 35.526 1.00 87.31 633 GLY A O 1
ATOM 4946 N N . ASP A 1 634 ? -12.620 48.178 37.600 1.00 90.38 634 ASP A N 1
ATOM 4947 C CA . ASP A 1 634 ? -11.293 47.555 37.537 1.00 90.38 634 ASP A CA 1
ATOM 4948 C C . ASP A 1 634 ? -11.364 46.216 36.787 1.00 90.38 634 ASP A C 1
ATOM 4950 O O . ASP A 1 634 ? -11.714 45.179 37.355 1.00 90.38 634 ASP A O 1
ATOM 4954 N N . VAL A 1 635 ? -11.024 46.232 35.496 1.00 88.19 635 VAL A N 1
ATOM 4955 C CA . VAL A 1 635 ? -11.041 45.038 34.633 1.00 88.19 635 VAL A CA 1
ATOM 4956 C C . VAL A 1 635 ? -10.062 43.959 35.122 1.00 88.19 635 VAL A C 1
ATOM 4958 O O . VAL A 1 635 ? -10.286 42.773 34.887 1.00 88.19 635 VAL A O 1
ATOM 4961 N N . LYS A 1 636 ? -9.007 44.320 35.868 1.00 85.31 636 LYS A N 1
ATOM 4962 C CA . LYS A 1 636 ? -8.083 43.333 36.453 1.00 85.31 636 LYS A CA 1
ATOM 4963 C C . LYS A 1 636 ? -8.707 42.572 37.625 1.00 85.31 636 LYS A C 1
ATOM 4965 O O . LYS A 1 636 ? -8.245 41.482 37.941 1.00 85.31 636 LYS A O 1
ATOM 4970 N N . LYS A 1 637 ? -9.769 43.112 38.231 1.00 90.06 637 LYS A N 1
ATOM 4971 C CA . LYS A 1 637 ? -10.636 42.444 39.217 1.00 90.06 637 LYS A CA 1
ATOM 4972 C C . LYS A 1 637 ? -11.951 41.990 38.584 1.00 90.06 637 LYS A C 1
ATOM 4974 O O . LYS A 1 637 ? -13.015 42.057 39.202 1.00 90.06 637 LYS A O 1
ATOM 4979 N N . SER A 1 638 ? -11.883 41.547 37.334 1.00 91.62 638 SER A N 1
ATOM 4980 C CA . SER A 1 638 ? -13.018 40.975 36.619 1.00 91.62 638 SER A CA 1
ATOM 4981 C C . SER A 1 638 ? -12.677 39.603 36.040 1.00 91.62 638 SER A C 1
ATOM 4983 O O . SER A 1 638 ? -11.509 39.224 35.980 1.00 91.62 638 SER A O 1
ATOM 4985 N N . ALA A 1 639 ? -13.693 38.845 35.646 1.00 92.00 639 ALA A N 1
ATOM 4986 C CA . ALA A 1 639 ? -13.548 37.568 34.961 1.00 92.00 639 ALA A CA 1
ATOM 4987 C C . ALA A 1 639 ? -14.707 37.368 33.981 1.00 92.00 639 ALA A C 1
ATOM 4989 O O . ALA A 1 639 ? -15.800 37.896 34.181 1.00 92.00 639 ALA A O 1
ATOM 4990 N N . SER A 1 640 ? -14.485 36.605 32.917 1.00 91.56 640 SER A N 1
ATOM 4991 C CA . SER A 1 640 ? -15.508 36.339 31.908 1.00 91.56 640 SER A CA 1
ATOM 4992 C C . SER A 1 640 ? -16.344 35.125 32.307 1.00 91.56 640 SER A C 1
ATOM 4994 O O . SER A 1 640 ? -15.808 34.026 32.450 1.00 91.56 640 SER A O 1
ATOM 4996 N N . LEU A 1 641 ? -17.658 35.291 32.461 1.00 89.69 641 LEU A N 1
ATOM 4997 C CA . LEU A 1 641 ? -18.580 34.161 32.559 1.00 89.69 641 LEU A CA 1
ATOM 4998 C C . LEU A 1 641 ? -18.852 33.650 31.143 1.00 89.69 641 LEU A C 1
ATOM 5000 O O . LEU A 1 641 ? -19.407 34.364 30.310 1.00 89.69 641 LEU A O 1
ATOM 5004 N N . GLY A 1 642 ? -18.449 32.417 30.866 1.00 82.81 642 GLY A N 1
ATOM 5005 C CA . GLY A 1 642 ? -18.504 31.841 29.531 1.00 82.81 642 GLY A CA 1
ATOM 5006 C C . GLY A 1 642 ? -18.916 30.380 29.550 1.00 82.81 642 GLY A C 1
ATOM 5007 O O . GLY A 1 642 ? -19.054 29.752 30.601 1.00 82.81 642 GLY A O 1
ATOM 5008 N N . ARG A 1 643 ? -19.109 29.825 28.348 1.00 78.19 643 ARG A N 1
ATOM 5009 C CA . ARG A 1 643 ? -19.456 28.409 28.162 1.00 78.19 643 ARG A CA 1
ATOM 5010 C C . ARG A 1 643 ? -20.667 28.010 29.014 1.00 78.19 643 ARG A C 1
ATOM 5012 O O . ARG A 1 643 ? -20.629 26.980 29.672 1.00 78.19 643 ARG A O 1
ATOM 5019 N N . LEU A 1 644 ? -21.710 28.840 29.062 1.00 82.00 644 LEU A N 1
ATOM 5020 C CA . LEU A 1 644 ? -22.966 28.445 29.691 1.00 82.00 644 LEU A CA 1
ATOM 5021 C C . LEU A 1 644 ? -23.759 27.594 28.699 1.00 82.00 644 LEU A C 1
ATOM 5023 O O . LEU A 1 644 ? -24.154 28.078 27.640 1.00 82.00 644 LEU A O 1
ATOM 5027 N N . PHE A 1 645 ? -24.020 26.345 29.059 1.00 82.44 645 PHE A N 1
ATOM 5028 C CA . PHE A 1 645 ? -24.852 25.438 28.279 1.00 82.44 645 PHE A CA 1
ATOM 5029 C C . PHE A 1 645 ? -25.854 24.729 29.183 1.00 82.44 645 PHE A C 1
ATOM 5031 O O . PHE A 1 645 ? -25.530 24.330 30.300 1.00 82.44 645 PHE A O 1
ATOM 5038 N N . VAL A 1 646 ? -27.066 24.544 28.667 1.00 77.12 646 VAL A N 1
ATOM 5039 C CA . VAL A 1 646 ? -28.100 23.689 29.254 1.00 77.12 646 VAL A CA 1
ATOM 5040 C C . VAL A 1 646 ? -28.708 22.871 28.123 1.00 77.12 646 VAL A C 1
ATOM 5042 O O . VAL A 1 646 ? -29.097 23.436 27.087 1.00 77.12 646 VAL A O 1
ATOM 5045 N N . ASP A 1 647 ? -28.782 21.559 28.335 1.00 72.25 647 ASP A N 1
ATOM 5046 C CA . ASP A 1 647 ? -29.381 20.596 27.418 1.00 72.25 647 ASP A CA 1
ATOM 5047 C C . ASP A 1 647 ? -30.801 21.042 27.037 1.00 72.25 647 ASP A C 1
ATOM 5049 O O . ASP A 1 647 ? -31.579 21.488 27.888 1.00 72.25 647 ASP A O 1
ATOM 5053 N N . ALA A 1 648 ? -31.113 20.978 25.740 1.00 76.12 648 ALA A N 1
ATOM 5054 C CA . ALA A 1 648 ? -32.357 21.486 25.177 1.00 76.12 648 ALA A CA 1
ATOM 5055 C C . ALA A 1 648 ? -33.606 20.860 25.817 1.00 76.12 648 ALA A C 1
ATOM 5057 O O . ALA A 1 648 ? -34.598 21.568 25.998 1.00 76.12 648 ALA A O 1
ATOM 5058 N N . GLU A 1 649 ? -33.546 19.591 26.227 1.00 75.25 649 GLU A N 1
ATOM 5059 C CA . GLU A 1 649 ? -34.678 18.851 26.802 1.00 75.25 649 GLU A CA 1
ATOM 5060 C C . GLU A 1 649 ? -35.071 19.343 28.205 1.00 75.25 649 GLU A C 1
ATOM 5062 O O . GLU A 1 649 ? -36.203 19.138 28.657 1.00 75.25 649 GLU A O 1
ATOM 5067 N N . VAL A 1 650 ? -34.154 20.021 28.904 1.00 80.19 650 VAL A N 1
ATOM 5068 C CA . VAL A 1 650 ? -34.365 20.498 30.281 1.00 80.19 650 VAL A CA 1
ATOM 5069 C C . VAL A 1 650 ? -34.340 22.023 30.420 1.00 80.19 650 VAL A C 1
ATOM 5071 O O . VAL A 1 650 ? -34.401 22.549 31.538 1.00 80.19 650 VAL A O 1
ATOM 5074 N N . ARG A 1 651 ? -34.278 22.766 29.308 1.00 80.12 651 ARG A N 1
ATOM 5075 C CA . ARG A 1 651 ? -34.366 24.236 29.327 1.00 80.12 651 ARG A CA 1
ATOM 5076 C C . ARG A 1 651 ? -35.683 24.698 29.957 1.00 80.12 651 ARG A C 1
ATOM 5078 O O . ARG A 1 651 ? -36.708 24.032 29.882 1.00 80.12 651 ARG A O 1
ATOM 5085 N N . GLY A 1 652 ? -35.644 25.851 30.624 1.00 80.56 652 GLY A N 1
ATOM 5086 C CA . GLY A 1 652 ? -36.801 26.407 31.338 1.00 80.56 652 GLY A CA 1
ATOM 5087 C C . GLY A 1 652 ? -37.048 25.824 32.736 1.00 80.56 652 GLY A C 1
ATOM 5088 O O . GLY A 1 652 ? -37.869 26.367 33.466 1.00 80.56 652 GLY A O 1
ATOM 5089 N N . ARG A 1 653 ? -36.301 24.794 33.162 1.00 88.12 653 ARG A N 1
ATOM 5090 C CA . ARG A 1 653 ? -36.422 24.177 34.501 1.00 88.12 653 ARG A CA 1
ATOM 5091 C C . ARG A 1 653 ? -35.524 24.798 35.583 1.00 88.12 653 ARG A C 1
ATOM 5093 O O . ARG A 1 653 ? -35.349 24.217 36.644 1.00 88.12 653 ARG A O 1
ATOM 5100 N N . GLY A 1 654 ? -34.916 25.955 35.315 1.00 87.19 654 GLY A N 1
ATOM 5101 C CA . GLY A 1 654 ? -34.079 26.681 36.283 1.00 87.19 654 GLY A CA 1
ATOM 5102 C C . GLY A 1 654 ? -32.599 26.274 36.349 1.00 87.19 654 GLY A C 1
ATOM 5103 O O . GLY A 1 654 ? -31.824 26.980 36.982 1.00 87.19 654 GLY A O 1
ATOM 5104 N N . PHE A 1 655 ? -32.161 25.224 35.645 1.00 87.69 655 PHE A N 1
ATOM 5105 C CA . PHE A 1 655 ? -30.763 24.754 35.689 1.00 87.69 655 PHE A CA 1
ATOM 5106 C C . PHE A 1 655 ? -29.723 25.803 35.263 1.00 87.69 655 PHE A C 1
ATOM 5108 O O . PHE A 1 655 ? -28.675 25.919 35.895 1.00 87.69 655 PHE A O 1
ATOM 5115 N N . GLY A 1 656 ? -30.019 26.600 34.231 1.00 84.56 656 GLY A N 1
ATOM 5116 C CA . GLY A 1 656 ? -29.142 27.700 33.807 1.00 84.56 656 GLY A CA 1
ATOM 5117 C C . GLY A 1 656 ? -28.997 28.769 34.891 1.00 84.56 656 GLY A C 1
ATOM 5118 O O . GLY A 1 656 ? -27.887 29.188 35.200 1.00 84.56 656 GLY A O 1
ATOM 5119 N N . THR A 1 657 ? -30.106 29.131 35.539 1.00 89.00 657 THR A N 1
ATOM 5120 C CA . THR A 1 657 ? -30.127 30.059 36.676 1.00 89.00 657 THR A CA 1
ATOM 5121 C C . THR A 1 657 ? -29.270 29.542 37.832 1.00 89.00 657 THR A C 1
ATOM 5123 O O . THR A 1 657 ? -28.468 30.295 38.375 1.00 89.00 657 THR A O 1
ATOM 5126 N N . SER A 1 658 ? -29.384 28.255 38.181 1.00 89.31 658 SER A N 1
ATOM 5127 C CA . SER A 1 658 ? -28.583 27.638 39.247 1.00 89.31 658 SER A CA 1
ATOM 5128 C C . SER A 1 658 ? -27.086 27.646 38.938 1.00 89.31 658 SER A C 1
ATOM 5130 O O . SER A 1 658 ? -26.288 27.968 39.812 1.00 89.31 658 SER A O 1
ATOM 5132 N N . LEU A 1 659 ? -26.700 27.335 37.696 1.00 89.00 659 LEU A N 1
ATOM 5133 C CA . LEU A 1 659 ? -25.302 27.384 37.262 1.00 89.00 659 LEU A CA 1
ATOM 5134 C C . LEU A 1 659 ? -24.723 28.800 37.390 1.00 89.00 659 LEU A C 1
ATOM 5136 O O . LEU A 1 659 ? -23.644 28.973 37.954 1.00 89.00 659 LEU A O 1
ATOM 5140 N N . VAL A 1 660 ? -25.450 29.815 36.913 1.00 89.25 660 VAL A N 1
ATOM 5141 C CA . VAL A 1 660 ? -25.011 31.217 37.004 1.00 89.25 660 VAL A CA 1
ATOM 5142 C C . VAL A 1 660 ? -24.924 31.677 38.463 1.00 89.25 660 VAL A C 1
ATOM 5144 O O . VAL A 1 660 ? -23.938 32.308 38.827 1.00 89.25 660 VAL A O 1
ATOM 5147 N N . ALA A 1 661 ? -25.884 31.304 39.313 1.00 89.56 661 ALA A N 1
ATOM 5148 C CA . ALA A 1 661 ? -25.873 31.662 40.732 1.00 89.56 661 ALA A CA 1
ATOM 5149 C C . ALA A 1 661 ? -24.646 31.100 41.473 1.00 89.56 661 ALA A C 1
ATOM 5151 O O . ALA A 1 661 ? -23.994 31.821 42.224 1.00 89.56 661 ALA A O 1
ATOM 5152 N N . VAL A 1 662 ? -24.277 29.839 41.220 1.00 90.94 662 VAL A N 1
ATOM 5153 C CA . VAL A 1 662 ? -23.079 29.226 41.825 1.00 90.94 662 VAL A CA 1
ATOM 5154 C C . VAL A 1 662 ? -21.797 29.909 41.337 1.00 90.94 662 VAL A C 1
ATOM 5156 O O . VAL A 1 662 ? -20.878 30.137 42.124 1.00 90.94 662 VAL A O 1
ATOM 5159 N N . ALA A 1 663 ? -21.744 30.284 40.057 1.00 90.44 663 ALA A N 1
ATOM 5160 C CA . ALA A 1 663 ? -20.622 31.034 39.506 1.00 90.44 663 ALA A CA 1
ATOM 5161 C C . ALA A 1 663 ? -20.498 32.438 40.130 1.00 90.44 663 ALA A C 1
ATOM 5163 O O . ALA A 1 663 ? -19.392 32.865 40.465 1.00 90.44 663 ALA A O 1
ATOM 5164 N N . GLN A 1 664 ? -21.621 33.140 40.327 1.00 90.38 664 GLN A N 1
ATOM 5165 C CA . GLN A 1 664 ? -21.661 34.450 40.988 1.00 90.38 664 GLN A CA 1
ATOM 5166 C C . GLN A 1 664 ? -21.196 34.373 42.443 1.00 90.38 664 GLN A C 1
ATOM 5168 O O . GLN A 1 664 ? -20.396 35.207 42.863 1.00 90.38 664 GLN A O 1
ATOM 5173 N N . GLU A 1 665 ? -21.649 33.367 43.192 1.00 89.06 665 GLU A N 1
ATOM 5174 C CA . GLU A 1 665 ? -21.258 33.193 44.593 1.00 89.06 665 GLU A CA 1
ATOM 5175 C C . GLU A 1 665 ? -19.752 32.948 44.722 1.00 89.06 665 GLU A C 1
ATOM 5177 O O . GLU A 1 665 ? -19.076 33.579 45.533 1.00 89.06 665 GLU A O 1
ATOM 5182 N N . TRP A 1 666 ? -19.185 32.106 43.857 1.00 91.94 666 TRP A N 1
ATOM 5183 C CA . TRP A 1 666 ? -17.738 31.913 43.830 1.00 91.94 666 TRP A CA 1
ATOM 5184 C C . TRP A 1 666 ? -16.993 33.207 43.480 1.00 91.94 666 TRP A C 1
ATOM 5186 O O . TRP A 1 666 ? -16.060 33.591 44.183 1.00 91.94 666 TRP A O 1
ATOM 5196 N N . ALA A 1 667 ? -17.428 33.938 42.451 1.00 89.62 667 ALA A N 1
ATOM 5197 C CA . ALA A 1 667 ? -16.784 35.193 42.064 1.00 89.62 667 ALA A CA 1
ATOM 5198 C C . ALA A 1 667 ? -16.814 36.235 43.195 1.00 89.62 667 ALA A C 1
ATOM 5200 O O . ALA A 1 667 ? -15.826 36.937 43.423 1.00 89.62 667 ALA A O 1
ATOM 5201 N N . LYS A 1 668 ? -17.909 36.267 43.966 1.00 87.25 668 LYS A N 1
ATOM 5202 C CA . LYS A 1 668 ? -18.048 37.081 45.177 1.00 87.25 668 LYS A CA 1
ATOM 5203 C C . LYS A 1 668 ? -17.016 36.702 46.239 1.00 87.25 668 LYS A C 1
ATOM 5205 O O . LYS A 1 668 ? -16.371 37.599 46.780 1.00 87.25 668 LYS A O 1
ATOM 5210 N N . THR A 1 669 ? -16.806 35.409 46.504 1.00 86.12 669 THR A N 1
ATOM 5211 C CA . THR A 1 669 ? -15.779 34.955 47.465 1.00 86.12 669 THR A CA 1
ATOM 5212 C C . THR A 1 669 ? -14.357 35.340 47.055 1.00 86.12 669 THR A C 1
ATOM 5214 O O . THR A 1 669 ? -13.531 35.644 47.913 1.00 86.12 669 THR A O 1
ATOM 5217 N N . GLU A 1 670 ? -14.094 35.411 45.752 1.00 87.94 670 GLU A N 1
ATOM 5218 C CA . GLU A 1 670 ? -12.788 35.771 45.195 1.00 87.94 670 GLU A CA 1
ATOM 5219 C C . GLU A 1 670 ? -12.613 37.292 44.994 1.00 87.94 670 GLU A C 1
ATOM 5221 O O . GLU A 1 670 ? -11.548 37.761 44.589 1.00 87.94 670 GLU A O 1
ATOM 5226 N N . GLY A 1 671 ? -13.648 38.096 45.272 1.00 88.69 671 GLY A N 1
ATOM 5227 C CA . GLY A 1 671 ? -13.620 39.548 45.077 1.00 88.69 671 GLY A CA 1
ATOM 5228 C C . GLY A 1 671 ? -13.508 39.973 43.608 1.00 88.69 671 GLY A C 1
ATOM 5229 O O . GLY A 1 671 ? -12.929 41.023 43.318 1.00 88.69 671 GLY A O 1
ATOM 5230 N N . ILE A 1 672 ? -14.039 39.159 42.691 1.00 89.56 672 ILE A N 1
ATOM 5231 C CA . ILE A 1 672 ? -13.974 39.355 41.240 1.00 89.56 672 ILE A CA 1
ATOM 5232 C C . ILE A 1 672 ? -15.377 39.648 40.703 1.00 89.56 672 ILE A C 1
ATOM 5234 O O . ILE A 1 672 ? -16.350 39.001 41.091 1.00 89.56 672 ILE A O 1
ATOM 5238 N N . ARG A 1 673 ? -15.499 40.592 39.766 1.00 91.25 673 ARG A N 1
ATOM 5239 C CA . ARG A 1 673 ? -16.770 40.863 39.079 1.00 91.25 673 ARG A CA 1
ATOM 5240 C C . ARG A 1 673 ? -16.893 40.050 37.794 1.00 91.25 673 ARG A C 1
ATOM 5242 O O . ARG A 1 673 ? -15.966 40.040 36.986 1.00 91.25 673 ARG A O 1
ATOM 5249 N N . LEU A 1 674 ? -18.031 39.399 37.571 1.00 94.00 674 LEU A N 1
ATOM 5250 C CA . LEU A 1 674 ? -18.241 38.628 36.347 1.00 94.00 674 LEU A CA 1
ATOM 5251 C C . LEU A 1 674 ? -18.764 39.509 35.221 1.00 94.00 674 LEU A C 1
ATOM 5253 O O . LEU A 1 674 ? -19.655 40.329 35.430 1.00 94.00 674 LEU A O 1
ATOM 5257 N N . LEU A 1 675 ? -18.221 39.304 34.027 1.00 93.75 675 LEU A N 1
ATOM 5258 C CA . LEU A 1 675 ? -18.566 40.011 32.801 1.00 93.75 675 LEU A CA 1
ATOM 5259 C C . LEU A 1 675 ? -18.997 39.009 31.733 1.00 93.75 675 LEU A C 1
ATOM 5261 O O . LEU A 1 675 ? -18.425 37.923 31.635 1.00 93.75 675 LEU A O 1
ATOM 5265 N N . LEU A 1 676 ? -19.970 39.373 30.903 1.00 92.12 676 LEU A N 1
ATOM 5266 C CA . LEU A 1 676 ? -20.371 38.558 29.756 1.00 92.12 676 LEU A CA 1
ATOM 5267 C C . LEU A 1 676 ? -20.957 39.404 28.627 1.00 92.12 676 LEU A C 1
ATOM 5269 O O . LEU A 1 676 ? -21.304 40.570 28.817 1.00 92.12 676 LEU A O 1
ATOM 5273 N N . VAL A 1 677 ? -21.077 38.788 27.454 1.00 89.06 677 VAL A N 1
ATOM 5274 C CA . VAL A 1 677 ? -21.699 39.367 26.261 1.00 89.06 677 VAL A CA 1
ATOM 5275 C C . VAL A 1 677 ? -22.851 38.463 25.825 1.00 89.06 677 VAL A C 1
ATOM 5277 O O . VAL A 1 677 ? -22.696 37.243 25.796 1.00 89.06 677 VAL A O 1
ATOM 5280 N N . VAL A 1 678 ? -23.999 39.052 25.490 1.00 87.75 678 VAL A N 1
ATOM 5281 C CA . VAL A 1 678 ? -25.176 38.344 24.961 1.00 87.75 678 VAL A CA 1
ATOM 5282 C C . VAL A 1 678 ? -25.609 38.999 23.658 1.00 87.75 678 VAL A C 1
ATOM 5284 O O . VAL A 1 678 ? -25.727 40.223 23.599 1.00 87.75 678 VAL A O 1
ATOM 5287 N N . LEU A 1 679 ? -25.859 38.209 22.615 1.00 86.88 679 LEU A N 1
ATOM 5288 C CA . LEU A 1 679 ? -26.321 38.740 21.334 1.00 86.88 679 LEU A CA 1
ATOM 5289 C C . LEU A 1 679 ? -27.783 39.192 21.436 1.00 86.88 679 LEU A C 1
ATOM 5291 O O . LEU A 1 679 ? -28.576 38.627 22.189 1.00 86.88 679 LEU A O 1
ATOM 5295 N N . GLU A 1 680 ? -28.166 40.192 20.645 1.00 86.62 680 GLU A N 1
ATOM 5296 C CA . GLU A 1 680 ? -29.529 40.735 20.621 1.00 86.62 680 GLU A CA 1
ATOM 5297 C C . GLU A 1 680 ? -30.588 39.659 20.338 1.00 86.62 680 GLU A C 1
ATOM 5299 O O . GLU A 1 680 ? -31.662 39.690 20.932 1.00 86.62 680 GLU A O 1
ATOM 5304 N N . LYS A 1 681 ? -30.256 38.660 19.509 1.00 80.94 681 LYS A N 1
ATOM 5305 C CA . LYS A 1 681 ? -31.137 37.526 19.180 1.00 80.94 681 LYS A CA 1
ATOM 5306 C C . LYS A 1 681 ? -31.444 36.601 20.370 1.00 80.94 681 LYS A C 1
ATOM 5308 O O . LYS A 1 681 ? -32.451 35.895 20.345 1.00 80.94 681 LYS A O 1
ATOM 5313 N N . ASP A 1 682 ? -30.629 36.616 21.427 1.00 83.44 682 ASP A N 1
ATOM 5314 C CA . ASP A 1 682 ? -30.718 35.682 22.558 1.00 83.44 682 ASP A CA 1
ATOM 5315 C C . ASP A 1 682 ? -31.603 36.219 23.698 1.00 83.44 682 ASP A C 1
ATOM 5317 O O . ASP A 1 682 ? -31.231 36.262 24.875 1.00 83.44 682 ASP A O 1
ATOM 5321 N N . GLU A 1 683 ? -32.833 36.597 23.352 1.00 83.38 683 GLU A N 1
ATOM 5322 C CA . GLU A 1 683 ? -33.829 37.210 24.243 1.00 83.38 683 GLU A CA 1
ATOM 5323 C C . GLU A 1 683 ? -34.109 36.414 25.533 1.00 83.38 683 GLU A C 1
ATOM 5325 O O . GLU A 1 683 ? -34.384 36.979 26.594 1.00 83.38 683 GLU A O 1
ATOM 5330 N N . VAL A 1 684 ? -34.022 35.083 25.475 1.00 80.19 684 VAL A N 1
ATOM 5331 C CA . VAL A 1 684 ? -34.209 34.215 26.650 1.00 80.19 684 VAL A CA 1
ATOM 5332 C C . VAL A 1 684 ? -33.050 34.356 27.641 1.00 80.19 684 VAL A C 1
ATOM 5334 O O . VAL A 1 684 ? -33.286 34.384 28.851 1.00 80.19 684 VAL A O 1
ATOM 5337 N N . ALA A 1 685 ? -31.817 34.466 27.142 1.00 81.06 685 ALA A N 1
ATOM 5338 C CA . ALA A 1 685 ? -30.627 34.629 27.968 1.00 81.06 685 ALA A CA 1
ATOM 5339 C C . ALA A 1 685 ? -30.586 36.028 28.594 1.00 81.06 685 ALA A C 1
ATOM 5341 O O . ALA A 1 685 ? -30.374 36.141 29.799 1.00 81.06 685 ALA A O 1
ATOM 5342 N N . LYS A 1 686 ? -30.903 37.077 27.822 1.00 87.38 686 LYS A N 1
ATOM 5343 C CA . LYS A 1 686 ? -31.016 38.458 28.327 1.00 87.38 686 LYS A CA 1
ATOM 5344 C C . LYS A 1 686 ? -31.978 38.550 29.512 1.00 87.38 686 LYS A C 1
ATOM 5346 O O . LYS A 1 686 ? -31.571 38.926 30.609 1.00 87.38 686 LYS A O 1
ATOM 5351 N N . ARG A 1 687 ? -33.212 38.053 29.347 1.00 87.31 687 ARG A N 1
ATOM 5352 C CA . ARG A 1 687 ? -34.211 38.008 30.434 1.00 87.31 687 ARG A CA 1
ATOM 5353 C C . ARG A 1 687 ? -33.761 37.189 31.642 1.00 87.31 687 ARG A C 1
ATOM 5355 O O . ARG A 1 687 ? -34.217 37.431 32.757 1.00 87.31 687 ARG A O 1
ATOM 5362 N N . MET A 1 688 ? -32.932 36.164 31.451 1.00 86.62 688 MET A N 1
ATOM 5363 C CA . MET A 1 688 ? -32.374 35.396 32.564 1.00 86.62 688 MET A CA 1
ATOM 5364 C C . MET A 1 688 ? -31.373 36.237 33.364 1.00 86.62 688 MET A C 1
ATOM 5366 O O . MET A 1 688 ? -31.525 36.318 34.579 1.00 86.62 688 MET A O 1
ATOM 5370 N N . TYR A 1 689 ? -30.406 36.882 32.707 1.00 89.00 689 TYR A N 1
ATOM 5371 C CA . TYR A 1 689 ? -29.403 37.714 33.380 1.00 89.00 689 TYR A CA 1
ATOM 5372 C C . TYR A 1 689 ? -30.016 38.952 34.042 1.00 89.00 689 TYR A C 1
ATOM 5374 O O . TYR A 1 689 ? -29.690 39.256 35.186 1.00 89.00 689 TYR A O 1
ATOM 5382 N N . GLU A 1 690 ? -30.978 39.603 33.388 1.00 87.94 690 GLU A N 1
ATOM 5383 C CA . GLU A 1 690 ? -31.704 40.751 33.949 1.00 87.94 690 GLU A CA 1
ATOM 5384 C C . GLU A 1 690 ? -32.503 40.364 35.205 1.00 87.94 690 GLU A C 1
ATOM 5386 O O . GLU A 1 690 ? -32.459 41.070 36.209 1.00 87.94 690 GLU A O 1
ATOM 5391 N N . ARG A 1 691 ? -33.160 39.193 35.215 1.00 85.81 691 ARG A N 1
ATOM 5392 C CA . ARG A 1 691 ? -33.822 38.663 36.427 1.00 85.81 691 ARG A CA 1
ATOM 5393 C C . ARG A 1 691 ? -32.846 38.287 37.539 1.00 85.81 691 ARG A C 1
ATOM 5395 O O . ARG A 1 691 ? -33.232 38.296 38.701 1.00 85.81 691 ARG A O 1
ATOM 5402 N N . LEU A 1 692 ? -31.612 37.942 37.183 1.00 84.00 692 LEU A N 1
ATOM 5403 C CA . LEU A 1 692 ? -30.521 37.679 38.122 1.00 84.00 692 LEU A CA 1
ATOM 5404 C C . LEU A 1 692 ? -29.823 38.965 38.600 1.00 84.00 692 LEU A C 1
ATOM 5406 O O . LEU A 1 692 ? -28.811 38.880 39.293 1.00 84.00 692 LEU A O 1
ATOM 5410 N N . GLY A 1 693 ? -30.340 40.142 38.229 1.00 88.06 693 GLY A N 1
ATOM 5411 C CA . GLY A 1 693 ? -29.827 41.436 38.673 1.00 88.06 693 GLY A CA 1
ATOM 5412 C C . GLY A 1 693 ? -28.522 41.859 38.001 1.00 88.06 693 GLY A C 1
ATOM 5413 O O . GLY A 1 693 ? -27.775 42.634 38.586 1.00 88.06 693 GLY A O 1
ATOM 5414 N N . TRP A 1 694 ? -28.201 41.335 36.815 1.00 91.81 694 TRP A N 1
ATOM 5415 C CA . TRP A 1 694 ? -27.014 41.771 36.075 1.00 91.81 694 TRP A CA 1
ATOM 5416 C C . TRP A 1 694 ? -27.223 43.162 35.471 1.00 91.81 694 TRP A C 1
ATOM 5418 O O . TRP A 1 694 ? -28.240 43.427 34.829 1.00 91.81 694 TRP A O 1
ATOM 5428 N N . ASP A 1 695 ? -26.218 44.019 35.627 1.00 90.62 695 ASP A N 1
ATOM 5429 C CA . ASP A 1 695 ? -26.207 45.380 35.106 1.00 90.62 695 ASP A CA 1
ATOM 5430 C C . ASP A 1 695 ? -25.864 45.373 33.614 1.00 90.62 695 ASP A C 1
ATOM 5432 O O . ASP A 1 695 ? -24.846 44.807 33.206 1.00 90.62 695 ASP A O 1
ATOM 5436 N N . VAL A 1 696 ? -26.673 46.049 32.797 1.00 93.06 696 VAL A N 1
ATOM 5437 C CA . VAL A 1 696 ? -26.346 46.301 31.386 1.00 93.06 696 VAL A CA 1
ATOM 5438 C C . VAL A 1 696 ? -25.313 47.423 31.320 1.00 93.06 696 VAL A C 1
ATOM 5440 O O . VAL A 1 696 ? -25.602 48.567 31.664 1.00 93.06 696 VAL A O 1
ATOM 5443 N N . LEU A 1 697 ? -24.109 47.110 30.846 1.00 91.69 697 LEU A N 1
ATOM 5444 C CA . LEU A 1 697 ? -23.016 48.076 30.698 1.00 91.69 697 LEU A CA 1
ATOM 5445 C C . LEU A 1 697 ? -23.128 48.893 29.402 1.00 91.69 697 LEU A C 1
ATOM 5447 O O . LEU A 1 697 ? -22.623 50.012 29.323 1.00 91.69 697 LEU A O 1
ATOM 5451 N N . GLY A 1 698 ? -23.767 48.326 28.378 1.00 90.44 698 GLY A N 1
ATOM 5452 C CA . GLY A 1 698 ? -23.962 48.946 27.070 1.00 90.44 698 GLY A CA 1
ATOM 5453 C C . GLY A 1 698 ? -24.200 47.915 25.966 1.00 90.44 698 GLY A C 1
ATOM 5454 O O . GLY A 1 698 ? -24.249 46.712 26.225 1.00 90.44 698 GLY A O 1
ATOM 5455 N N . LYS A 1 699 ? -24.338 48.394 24.726 1.00 91.12 699 LYS A N 1
ATOM 5456 C CA . LYS A 1 699 ? -24.403 47.559 23.520 1.00 91.12 699 LYS A CA 1
ATOM 5457 C C . LYS A 1 699 ? -23.498 48.097 22.417 1.00 91.12 699 LYS A C 1
ATOM 5459 O O . LYS A 1 699 ? -23.282 49.306 22.362 1.00 91.12 699 LYS A O 1
ATOM 5464 N N . ASP A 1 700 ? -22.972 47.215 21.580 1.00 89.56 700 ASP A N 1
ATOM 5465 C CA . ASP A 1 700 ? -22.125 47.564 20.432 1.00 89.56 700 ASP A CA 1
ATOM 5466 C C . ASP A 1 700 ? -22.253 46.504 19.332 1.00 89.56 700 ASP A C 1
ATOM 5468 O O . ASP A 1 700 ? -22.869 45.452 19.541 1.00 89.56 700 ASP A O 1
ATOM 5472 N N . VAL A 1 701 ? -21.672 46.788 18.170 1.00 85.56 701 VAL A N 1
ATOM 5473 C CA . VAL A 1 701 ? -21.533 45.818 17.086 1.00 85.56 701 VAL A CA 1
ATOM 5474 C C . VAL A 1 701 ? -20.457 44.797 17.465 1.00 85.56 701 VAL A C 1
ATOM 5476 O O . VAL A 1 701 ? -19.345 45.142 17.863 1.00 85.56 701 VAL A O 1
ATOM 5479 N N . TYR A 1 702 ? -20.816 43.525 17.369 1.00 75.25 702 TYR A N 1
ATOM 5480 C CA . TYR A 1 702 ? -19.978 42.364 17.607 1.00 75.25 702 TYR A CA 1
ATOM 5481 C C . TYR A 1 702 ? -19.937 41.527 16.332 1.00 75.25 702 TYR A C 1
ATOM 5483 O O . TYR A 1 702 ? -20.972 41.051 15.873 1.00 75.25 702 TYR A O 1
ATOM 5491 N N . ASP A 1 703 ? -18.747 41.368 15.768 1.00 73.94 703 ASP A N 1
ATOM 5492 C CA . ASP A 1 703 ? -18.495 40.499 14.621 1.00 73.94 703 ASP A CA 1
ATOM 5493 C C . ASP A 1 703 ? -18.087 39.110 15.133 1.00 73.94 703 ASP A C 1
ATOM 5495 O O . ASP A 1 703 ? -17.126 38.987 15.900 1.00 73.94 703 ASP A O 1
ATOM 5499 N N . ASP A 1 704 ? -18.844 38.078 14.757 1.00 59.03 704 ASP A N 1
ATOM 5500 C CA . ASP A 1 704 ? -18.565 36.686 15.123 1.00 59.03 704 ASP A CA 1
ATOM 5501 C C . ASP A 1 704 ? -17.700 35.939 14.091 1.00 59.03 704 ASP A C 1
ATOM 5503 O O . ASP A 1 704 ? -17.426 34.750 14.263 1.00 59.03 704 ASP A O 1
ATOM 5507 N N . GLY A 1 705 ? -17.227 36.640 13.053 1.00 55.88 705 GLY A N 1
ATOM 5508 C CA . GLY A 1 705 ? -16.425 36.101 11.956 1.00 55.88 705 GLY A CA 1
ATOM 5509 C C . GLY A 1 705 ? -17.251 35.624 10.760 1.00 55.88 705 GLY A C 1
ATOM 5510 O O . GLY A 1 705 ? -16.675 35.352 9.706 1.00 55.88 705 GLY A O 1
ATOM 5511 N N . GLU A 1 706 ? -18.581 35.551 10.891 1.00 54.59 706 GLU A N 1
ATOM 5512 C CA . GLU A 1 706 ? -19.502 35.299 9.782 1.00 54.59 706 GLU A CA 1
ATOM 5513 C C . GLU A 1 706 ? -20.335 36.541 9.443 1.00 54.59 706 GLU A C 1
ATOM 5515 O O . GLU A 1 706 ? -20.539 36.820 8.255 1.00 54.59 706 GLU A O 1
ATOM 5520 N N . ARG A 1 707 ? -20.854 37.268 10.451 1.00 70.62 707 ARG A N 1
ATOM 5521 C CA . ARG A 1 707 ? -21.679 38.484 10.287 1.00 70.62 707 ARG A CA 1
ATOM 5522 C C . ARG A 1 707 ? -21.576 39.427 11.493 1.00 70.62 707 ARG A C 1
ATOM 5524 O O . ARG A 1 707 ? -21.332 39.019 12.624 1.00 70.62 707 ARG A O 1
ATOM 5531 N N . GLU A 1 708 ? -21.898 40.699 11.265 1.00 82.06 708 GLU A N 1
ATOM 5532 C CA . GLU A 1 708 ? -22.072 41.679 12.340 1.00 82.06 708 GLU A CA 1
ATOM 5533 C C . GLU A 1 708 ? -23.402 41.475 13.090 1.00 82.06 708 GLU A C 1
ATOM 5535 O O . GLU A 1 708 ? -24.482 41.362 12.500 1.00 82.06 708 GLU A O 1
ATOM 5540 N N . HIS A 1 709 ? -23.332 41.475 14.419 1.00 82.31 709 HIS A N 1
ATOM 5541 C CA . HIS A 1 709 ? -24.459 41.347 15.337 1.00 82.31 709 HIS A CA 1
ATOM 5542 C C . HIS A 1 709 ? -24.476 42.492 16.352 1.00 82.31 709 HIS A C 1
ATOM 5544 O O . HIS A 1 709 ? -23.434 42.986 16.760 1.00 82.31 709 HIS A O 1
ATOM 5550 N N . ILE A 1 710 ? -25.652 42.892 16.837 1.00 89.94 710 ILE A N 1
ATOM 5551 C CA . ILE A 1 710 ? -25.734 43.757 18.021 1.00 89.94 710 ILE A CA 1
ATOM 5552 C C . ILE A 1 710 ? -25.570 42.877 19.260 1.00 89.94 710 ILE A C 1
ATOM 5554 O O . ILE A 1 710 ? -26.260 41.865 19.405 1.00 89.94 710 ILE A O 1
ATOM 5558 N N . ALA A 1 711 ? -24.677 43.264 20.168 1.00 89.81 711 ALA A N 1
ATOM 5559 C CA . ALA A 1 711 ? -24.425 42.542 21.407 1.00 89.81 711 ALA A CA 1
ATOM 5560 C C . ALA A 1 711 ? -24.501 43.460 22.628 1.00 89.81 711 ALA A C 1
ATOM 5562 O O . ALA A 1 711 ? -24.101 44.621 22.578 1.00 89.81 711 ALA A O 1
ATOM 5563 N N . PHE A 1 712 ? -25.000 42.921 23.736 1.00 92.38 712 PHE A N 1
ATOM 5564 C CA . PHE A 1 712 ? -25.143 43.591 25.023 1.00 92.38 712 PHE A CA 1
ATOM 5565 C C . PHE A 1 712 ? -24.079 43.076 25.990 1.00 92.38 712 PHE A C 1
ATOM 5567 O O . PHE A 1 712 ? -23.943 41.866 26.184 1.00 92.38 712 PHE A O 1
ATOM 5574 N N . ALA A 1 713 ? -23.336 43.988 26.609 1.00 92.19 713 ALA A N 1
ATOM 5575 C CA . ALA A 1 713 ? -22.408 43.661 27.681 1.00 92.19 713 ALA A CA 1
ATOM 5576 C C . ALA A 1 713 ? -23.106 43.738 29.037 1.00 92.19 713 ALA A C 1
ATOM 5578 O O . ALA A 1 713 ? -23.787 44.721 29.337 1.00 92.19 713 ALA A O 1
ATOM 5579 N N . TYR A 1 714 ? -22.860 42.738 29.876 1.00 92.81 714 TYR A N 1
ATOM 5580 C CA . TYR A 1 714 ? -23.392 42.666 31.229 1.00 92.81 714 TYR A CA 1
ATOM 5581 C C . TYR A 1 714 ? -22.270 42.545 32.260 1.00 92.81 714 TYR A C 1
ATOM 5583 O O . TYR A 1 714 ? -21.234 41.924 32.003 1.00 92.81 714 TYR A O 1
ATOM 5591 N N . ALA A 1 715 ? -22.518 43.089 33.448 1.00 92.56 715 ALA A N 1
ATOM 5592 C CA . ALA A 1 715 ? -21.734 42.862 34.655 1.00 92.56 715 ALA A CA 1
ATOM 5593 C C . ALA A 1 715 ? -22.615 42.259 35.752 1.00 92.56 715 ALA A C 1
ATOM 5595 O O . ALA A 1 715 ? -23.760 42.666 35.930 1.00 92.56 715 ALA A O 1
ATOM 5596 N N . SER A 1 716 ? -22.077 41.321 36.530 1.00 92.06 716 SER A N 1
ATOM 5597 C CA . SER A 1 716 ? -22.780 40.793 37.699 1.00 92.06 716 SER A CA 1
ATOM 5598 C C . SER A 1 716 ? -23.063 41.914 38.716 1.00 92.06 716 SER A C 1
ATOM 5600 O O . SER A 1 716 ? -22.268 42.863 38.796 1.00 92.06 716 SER A O 1
ATOM 5602 N N . PRO A 1 717 ? -24.148 41.817 39.509 1.00 86.31 717 PRO A N 1
ATOM 5603 C CA . PRO A 1 717 ? -24.496 42.823 40.512 1.00 86.31 717 PRO A CA 1
ATOM 5604 C C . PRO A 1 717 ? -23.361 43.069 41.514 1.00 86.31 717 PRO A C 1
ATOM 5606 O O . PRO A 1 717 ? -22.585 42.164 41.834 1.00 86.31 717 PRO A O 1
ATOM 5609 N N . ILE A 1 718 ? -23.277 44.306 42.015 1.00 69.50 718 ILE A N 1
ATOM 5610 C CA . ILE A 1 718 ? -22.453 44.654 43.179 1.00 69.50 718 ILE A CA 1
ATOM 5611 C C . ILE A 1 718 ? -23.318 44.478 44.424 1.00 69.50 718 ILE A C 1
ATOM 5613 O O . ILE A 1 718 ? -24.163 45.323 44.710 1.00 69.50 718 ILE A O 1
ATOM 5617 N N . ASP A 1 719 ? -23.063 43.440 45.214 1.00 61.19 719 ASP A N 1
ATOM 5618 C CA . ASP A 1 719 ? -23.472 43.486 46.617 1.00 61.19 719 ASP A CA 1
ATOM 5619 C C . ASP A 1 719 ? -22.539 44.460 47.346 1.00 61.19 719 ASP A C 1
ATOM 5621 O O . ASP A 1 719 ? -21.316 44.390 47.202 1.00 61.19 719 ASP A O 1
ATOM 5625 N N . ALA A 1 720 ? -23.104 45.387 48.117 1.00 44.81 720 ALA A N 1
ATOM 5626 C CA . ALA A 1 720 ? -22.393 46.422 48.862 1.00 44.81 720 ALA A CA 1
ATOM 5627 C C . ALA A 1 720 ? -21.489 45.862 49.989 1.00 44.81 720 ALA A C 1
ATOM 5629 O O . ALA A 1 720 ? -21.724 46.103 51.168 1.00 44.81 720 ALA A O 1
ATOM 5630 N N . MET A 1 721 ? -20.422 45.133 49.648 1.00 40.28 721 MET A N 1
ATOM 5631 C CA . MET A 1 721 ? -19.411 44.627 50.585 1.00 40.28 721 MET A CA 1
ATOM 5632 C C . MET A 1 721 ? -17.982 44.742 50.033 1.00 40.28 721 MET A C 1
ATOM 5634 O O . MET A 1 721 ? -17.199 43.798 50.046 1.00 40.28 721 MET A O 1
ATOM 5638 N N . LEU A 1 722 ? -17.601 45.957 49.627 1.00 40.78 722 LEU A N 1
ATOM 5639 C CA . LEU A 1 722 ? -16.191 46.382 49.569 1.00 40.78 722 LEU A CA 1
ATOM 5640 C C . LEU A 1 722 ? -15.874 47.546 50.533 1.00 40.78 722 LEU A C 1
ATOM 5642 O O . LEU A 1 722 ? -14.803 48.139 50.450 1.00 40.78 722 LEU A O 1
ATOM 5646 N N . ALA A 1 723 ? -16.760 47.839 51.494 1.00 36.47 723 ALA A N 1
ATOM 5647 C CA . ALA A 1 723 ? -16.591 48.935 52.459 1.00 36.47 723 ALA A CA 1
ATOM 5648 C C . ALA A 1 723 ? -16.152 48.517 53.884 1.00 36.47 723 ALA A C 1
ATOM 5650 O O . ALA A 1 723 ? -16.108 49.367 54.766 1.00 36.47 723 ALA A O 1
ATOM 5651 N N . GLN A 1 724 ? -15.781 47.256 54.145 1.00 37.31 724 GLN A N 1
ATOM 5652 C CA . GLN A 1 724 ? -15.330 46.819 55.483 1.00 37.31 724 GLN A CA 1
ATOM 5653 C C . GLN A 1 724 ? -14.110 45.883 55.444 1.00 37.31 724 GLN A C 1
ATOM 5655 O O . GLN A 1 724 ? -14.112 44.776 55.968 1.00 37.31 724 GLN A O 1
ATOM 5660 N N . ARG A 1 725 ? -13.013 46.350 54.838 1.00 37.97 725 ARG A N 1
ATOM 5661 C CA . ARG A 1 725 ? -11.669 45.779 55.072 1.00 37.97 725 ARG A CA 1
ATOM 5662 C C . ARG A 1 725 ? -10.650 46.814 55.557 1.00 37.97 725 ARG A C 1
ATOM 5664 O O . ARG A 1 725 ? -9.458 46.659 55.336 1.00 37.97 725 ARG A O 1
ATOM 5671 N N . ASN A 1 726 ? -11.136 47.839 56.258 1.00 41.25 726 ASN A N 1
ATOM 5672 C CA . ASN A 1 726 ? -10.338 48.780 57.049 1.00 41.25 726 ASN A CA 1
ATOM 5673 C C . ASN A 1 726 ? -10.992 49.006 58.423 1.00 41.25 726 ASN A C 1
ATOM 5675 O O . ASN A 1 726 ? -11.324 50.126 58.779 1.00 41.25 726 ASN A O 1
ATOM 5679 N N . HIS A 1 727 ? -11.229 47.938 59.178 1.00 39.03 727 HIS A N 1
ATOM 5680 C CA . HIS A 1 727 ? -11.229 47.954 60.641 1.00 39.03 727 HIS A CA 1
ATOM 5681 C C . HIS A 1 727 ? -11.243 46.501 61.128 1.00 39.03 727 HIS A C 1
ATOM 5683 O O . HIS A 1 727 ? -11.872 45.660 60.502 1.00 39.03 727 HIS A O 1
ATOM 5689 N N . GLU A 1 728 ? -10.507 46.233 62.208 1.00 34.25 728 GLU A N 1
ATOM 5690 C CA . GLU A 1 728 ? -10.410 44.939 62.911 1.00 34.25 728 GLU A CA 1
ATOM 5691 C C . GLU A 1 728 ? -9.365 43.943 62.373 1.00 34.25 728 GLU A C 1
ATOM 5693 O O . GLU A 1 728 ? -9.587 42.757 62.164 1.00 34.25 728 GLU A O 1
ATOM 5698 N N . LYS A 1 729 ? -8.115 44.424 62.323 1.00 42.72 729 LYS A N 1
ATOM 5699 C CA . LYS A 1 729 ? -7.075 43.758 63.123 1.00 42.72 729 LYS A CA 1
ATOM 5700 C C . LYS A 1 729 ? -7.343 44.090 64.594 1.00 42.72 729 LYS A C 1
ATOM 5702 O O . LYS A 1 729 ? -6.959 45.178 65.018 1.00 42.72 729 LYS A O 1
ATOM 5707 N N . ARG A 1 730 ? -7.993 43.193 65.336 1.00 37.62 730 ARG A N 1
ATOM 5708 C CA . ARG A 1 730 ? -7.832 42.983 66.788 1.00 37.62 730 ARG A CA 1
ATOM 5709 C C . ARG A 1 730 ? -8.754 41.847 67.237 1.00 37.62 730 ARG A C 1
ATOM 5711 O O . ARG A 1 730 ? -9.947 41.918 67.001 1.00 37.62 730 ARG A O 1
ATOM 5718 N N . ASP A 1 731 ? -8.125 40.873 67.894 1.00 30.36 731 ASP A N 1
ATOM 5719 C CA . ASP A 1 731 ? -8.692 39.852 68.786 1.00 30.36 731 ASP A CA 1
ATOM 5720 C C . ASP A 1 731 ? -9.559 38.750 68.134 1.00 30.36 731 ASP A C 1
ATOM 5722 O O . ASP A 1 731 ? -10.460 39.027 67.365 1.00 30.36 731 ASP A O 1
ATOM 5726 N N . ALA A 1 732 ? -9.422 37.450 68.395 1.00 29.28 732 ALA A N 1
ATOM 5727 C CA . ALA A 1 732 ? -8.420 36.618 69.048 1.00 29.28 732 ALA A CA 1
ATOM 5728 C C . ALA A 1 732 ? -8.781 35.147 68.722 1.00 29.28 732 ALA A C 1
ATOM 5730 O O . ALA A 1 732 ? -9.949 34.790 68.824 1.00 29.28 732 ALA A O 1
ATOM 5731 N N . LYS A 1 733 ? -7.749 34.340 68.430 1.00 31.41 733 LYS A N 1
ATOM 5732 C CA . LYS A 1 733 ? -7.669 32.860 68.392 1.00 31.41 733 LYS A CA 1
ATOM 5733 C C . LYS A 1 733 ? -8.532 32.061 67.413 1.00 31.41 733 LYS A C 1
ATOM 5735 O O . LYS A 1 733 ? -9.740 31.885 67.662 1.00 31.41 733 LYS A O 1
#

Foldseek 3Di:
DVQVVLLVVLVVQLVLLLVLLVPLVVLVVCFLVVLLVLLVVLVCQQVVDDDLLSSLQSSCLSCVLQLFWDQWDWFWDQQLFHLFATFIEIAQTCALAQALVLLVDPVLLVLLLVLLCLLCVSSVHHCVVAPSSLLSVLSNLLRVQHDDLVLVLDPVLQFDKDAQVVLCVLQVSYNPVVSCVVQAPPPDDHGIHTHGHSRSSNVSNVSSVVGDSRSSSSNSSSSSCSVQQVLGNPVSCVSVQVSVCVLFVDDRDDSPPSSVVSVVLSCLQLLLSVLLVCCVVQVDPCLQVVLVVLLVLLLVLLLVVLVPDPQADPQLSVQVNLLSVLEAEATADDCVAPNSPRSVSSCVLCVQQDRDSNSSVSSSSSSSSVSSVRSCCNVGPDLRDDPDGQLDLAKAADLQSNYIYHHVNVQDPPQHDLPAQVLSVLLASQLRSQLRNQLCPFSPNVQATSNSRRHDSGDPSSVVSNVVVLVVQQVLQQPDFADAPDPDDTHGAGSSLQSSNLSSLVRSNSSSLSSCVVVCVVPVVSQDDDPPDPDHSSVSSLVSNLVVLDDDGDSSNQVSCRRRPNHHRSVCSSDSPQPDDPDDDPDVVCRNAPPFWDDKDFDDDDNDGFWMKTKTQQPCPDPQNVLCVVVVHDSNLEIETDRTDGHPVCPPVCRSVVRVVVVCVVSVVVSHKYKYKDFPVPVVVVVSQVVQVWDFSDWDWDDPPPDTTIMTMTIHDDDPPPPPPPDDPDDDD

Secondary structure (DSSP, 8-state):
-HHHHHHHHHHHHHHHHHHHHH-HHHHHHHTTHHHHHHHHHHHHHHHT-SSHHHHHHHHHHHHHHTT--BSBEEEEEEETTEEEEEEEEEEPPP-SSSSHHHHT-HHHHHHHHHHHHHHHHHTT--STTS-HHHHHHHHHHHHHTSPPHHHHT-HHHH--EE-HHHHHHH-TTS-HHHHHHHHSPTT---S-EEES-HHHHHHHHHHHHTS-HHHHHHHHHHHHHHHHHTTS-GGG-HHHHHHHHHHH-PPP--GGGHHHHHHHHHHHHHHHHHHHHHHHHH--TTHHHHHHHHHHHHHHHHHHHHHH-SSS-HHHHHHHHHHHHHPEEEEE--SSTT-TT-HHHHHHHTTT----S-HHHHHHHHHHHHHHHHHHGGGS--TT--SS-TT-S--EEETTTTEEEEEGGGS-TTT--TTS-HHHHIIIIIHHHHHHHHHTTSTTGGGB-TT--B---S-HHHHHHHHHHHHHHHHHHHT-EE--SSSSPPEEP-TTTTHHHHHHHHHHHHHHHHHHHHHHHH-SGGGPPPTT----HHHHHHHHHHHHT-----HHHHHHHHHH-SSPPHHHHH-SSS---SS--S-THHHHS-TTEEEEEEEEETTEEEEEEEEE---TTSHHHHHHHHTT--GGGEEEEEEEEE-GGGTTSSHHHHHHHHHHHHHHHTT-EEEEEEETT-HHHHHHHHHTT-EEEEEEEEE-SSSEEEEEEEE----S-SS-SSS------

pLDDT: mean 88.54, std 12.75, range [29.28, 98.56]

Radius of gyration: 32.49 Å; chains: 1; bounding box: 68×94×106 Å